Protein AF-A0A2N1TA05-F1 (afdb_monomer_lite)

Sequence (559 aa):
MKNNFIRVKSPFMTALTALSLTALVITAFTACGENATAQPGVIGLQGSWKIIEDKGDAPAAPGFNDSGVRDITIPGNWDEFLQNNDNLAADIWLRKKFIPGKEFSHELLILSLGNFGVVDRAYVNGRCIGGNGMFPEAGRPLSYQYAWHRVRNYQFDSSILDIDKENVIAIRVYSHVINGVQARPALYTLTAWDKARWFYEYLPSLNNSDPLFLSILLLILLFIIVKGMGNRAMALYSLAFIAGVFCVNMLMIGFPRFENNIYRYKYFLGIYALVDFTLLLLIQEFFNIKSRTLTVIALVILLGVISIILYAPETRFLIGYGGPVTTAAIIFYICSAMGVFITALYRDPRRYWYLVIWAAVILVSVTNTLHSLITGKYYLLSFSFAVRLPIILLGAVLVYIFDLKKIKKERDSLTKILLKKNKELQKANRLIPRVESRPEPRDAIHDLVEYLDTNYNETYDRKALAQQ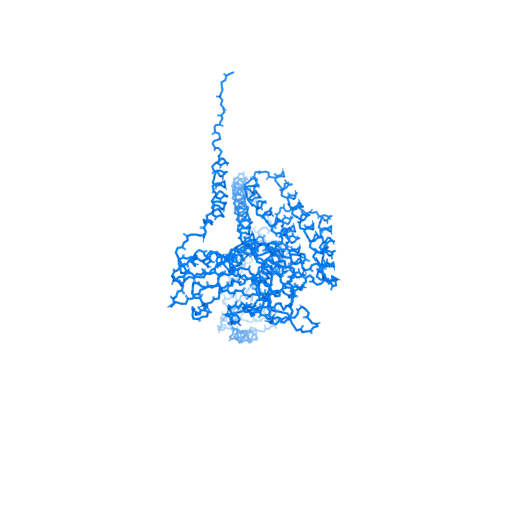FRLNDDYMGQLFKKVTGTNIANYINGRRIEASMQLLRETDSKVIDIAFHVGFDNLTYFYRHFKKHTGYSPVEYRQISGMATDIRKHMDDDD

Foldseek 3Di:
DDDDPPPCPDVVVVVVVVVVVVVVVVVVVVVPPPDPPDDQFKHFQWFKKFKAQDPDLLQLAPPRDRPPTDIDTPQDFDQVQLVPDQQSKGKMKIKDKDAAAPSLPPAKKKWWQFQAAQWKWKHKNSHTQDIDKAQDDVPGRQQIFGDRLDTDIGIDGSVSDDHRDMIMMMMIHIHGPDHGGPDGIMMGTPVRCVVVVCVRPPVCVCLQPVLLVLLLVLLVVLLVLQVVVVDPQLNVLSVLLSVLLNQLSCLLNCPPRDSGVLVSLLSNLLSLLSNLLSVLSNLCVLLVPDDPVLNVVLVVLSVVLNVQSVPVPHPNSCVVPSLVSSLVSSVSSLVSSVVSLVVSCVVPVPLCVVCVSLVVVLVVLVVVLSVCSVVVVSSCNSVSSSVNSNSVSVSVVVSSVVVVVVVVVVVVVVVVVVVVVVVVVVVVVVVPPPPPPPPDLLVLLVVVLVVLLVPLQDDDDLVVSCVVSVHDSVVSQVVNCVVVVDGPVLSSLLSLLVQLLVCLLPHPDDSVVSCNRSHHPDPVVNQVSNCVNPVDGSVVSSVVSVVVVVVVVVVVVVD

Structure (mmCIF, N/CA/C/O backbone):
data_AF-A0A2N1TA05-F1
#
_entry.id   AF-A0A2N1TA05-F1
#
loop_
_atom_site.group_PDB
_atom_site.id
_atom_site.type_symbol
_atom_site.label_atom_id
_atom_site.label_alt_id
_atom_site.label_comp_id
_atom_site.label_asym_id
_atom_site.label_entity_id
_atom_site.label_seq_id
_atom_site.pdbx_PDB_ins_code
_atom_site.Cartn_x
_atom_site.Cartn_y
_atom_site.Cartn_z
_atom_site.occupancy
_atom_site.B_iso_or_equiv
_atom_site.auth_seq_id
_atom_site.auth_comp_id
_atom_site.auth_asym_id
_atom_site.auth_atom_id
_atom_site.pdbx_PDB_model_num
ATOM 1 N N . MET A 1 1 ? -4.529 48.664 33.793 1.00 42.84 1 MET A N 1
ATOM 2 C CA . MET A 1 1 ? -3.156 48.499 33.263 1.00 42.84 1 MET A CA 1
ATOM 3 C C . MET A 1 1 ? -2.316 47.694 34.244 1.00 42.84 1 MET A C 1
ATOM 5 O O . MET A 1 1 ? -2.092 48.183 35.340 1.00 42.84 1 MET A O 1
ATOM 9 N N . LYS A 1 2 ? -1.890 46.489 33.837 1.00 34.00 2 LYS A N 1
ATOM 10 C CA . LYS A 1 2 ? -0.633 45.774 34.160 1.00 34.00 2 LYS A CA 1
ATOM 11 C C . LYS A 1 2 ? -0.862 44.257 34.148 1.00 34.00 2 LYS A C 1
ATOM 13 O O . LYS A 1 2 ? -1.388 43.680 35.087 1.00 34.00 2 LYS A O 1
ATOM 18 N N . ASN A 1 3 ? -0.475 43.683 33.010 1.00 39.25 3 ASN A N 1
ATOM 19 C CA . ASN A 1 3 ? 0.218 42.413 32.809 1.00 39.25 3 ASN A CA 1
ATOM 20 C C . ASN A 1 3 ? -0.001 41.290 33.827 1.00 39.25 3 ASN A C 1
ATOM 22 O O . ASN A 1 3 ? 0.620 41.279 34.880 1.00 39.25 3 ASN A O 1
ATOM 26 N N . ASN A 1 4 ? -0.708 40.252 33.378 1.00 33.12 4 ASN A N 1
ATOM 27 C CA . ASN A 1 4 ? -0.313 38.864 33.613 1.00 33.12 4 ASN A CA 1
ATOM 28 C C . ASN A 1 4 ? -0.653 38.029 32.369 1.00 33.12 4 ASN A C 1
ATOM 30 O O . ASN A 1 4 ? -1.556 37.198 32.359 1.00 33.12 4 ASN A O 1
ATOM 34 N N . PHE A 1 5 ? 0.085 38.282 31.282 1.00 31.64 5 PHE A N 1
ATOM 35 C CA . PHE A 1 5 ? 0.218 37.311 30.200 1.00 31.64 5 PHE A CA 1
ATOM 36 C C . PHE A 1 5 ? 1.035 36.141 30.749 1.00 31.64 5 PHE A C 1
ATOM 38 O O . PHE A 1 5 ? 2.255 36.222 30.898 1.00 31.64 5 PHE A O 1
ATOM 45 N N . ILE A 1 6 ? 0.340 35.059 31.092 1.00 34.03 6 ILE A N 1
ATOM 46 C CA . ILE A 1 6 ? 0.955 33.771 31.391 1.00 34.03 6 ILE A CA 1
ATOM 47 C C . ILE A 1 6 ? 1.753 33.373 30.150 1.00 34.03 6 ILE A C 1
ATOM 49 O O . ILE A 1 6 ? 1.208 33.126 29.075 1.00 34.03 6 ILE A O 1
ATOM 53 N N . ARG A 1 7 ? 3.075 33.368 30.309 1.00 35.03 7 ARG A N 1
ATOM 54 C CA . ARG A 1 7 ? 4.061 32.980 29.307 1.00 35.03 7 ARG A CA 1
ATOM 55 C C . ARG A 1 7 ? 3.929 31.474 29.070 1.00 35.03 7 ARG A C 1
ATOM 57 O O . ARG A 1 7 ? 4.680 30.681 29.629 1.00 35.03 7 ARG A O 1
ATOM 64 N N . VAL A 1 8 ? 2.957 31.068 28.255 1.00 35.19 8 VAL A N 1
ATOM 65 C CA . VAL A 1 8 ? 2.910 29.721 27.684 1.00 35.19 8 VAL A CA 1
ATOM 66 C C . VAL A 1 8 ? 4.069 29.647 26.693 1.00 35.19 8 VAL A C 1
ATOM 68 O O . VAL A 1 8 ? 3.927 29.994 25.524 1.00 35.19 8 VAL A O 1
ATOM 71 N N . LYS A 1 9 ? 5.257 29.240 27.159 1.00 39.47 9 LYS A N 1
ATOM 72 C CA . LYS A 1 9 ? 6.276 28.689 26.259 1.00 39.47 9 LYS A CA 1
ATOM 73 C C . LYS A 1 9 ? 5.649 27.442 25.651 1.00 39.47 9 LYS A C 1
ATOM 75 O O . LYS A 1 9 ? 5.596 26.392 26.284 1.00 39.47 9 LYS A O 1
ATOM 80 N N . SER A 1 10 ? 5.058 27.600 24.474 1.00 44.28 10 SER A N 1
ATOM 81 C CA . SER A 1 10 ? 4.329 26.530 23.823 1.00 44.28 10 SER A CA 1
ATOM 82 C C . SER A 1 10 ? 5.325 25.433 23.421 1.00 44.28 10 SER A C 1
ATOM 84 O O . SER A 1 10 ? 6.245 25.740 22.656 1.00 44.28 10 SER A O 1
ATOM 86 N N . PRO A 1 11 ? 5.136 24.164 23.823 1.00 49.38 11 PRO A N 1
ATOM 87 C CA . PRO A 1 11 ? 5.846 23.038 23.205 1.00 49.38 11 PRO A CA 1
ATOM 88 C C . PRO A 1 11 ? 5.569 22.935 21.688 1.00 49.38 11 PRO A C 1
ATOM 90 O O . PRO A 1 11 ? 6.280 22.241 20.968 1.00 49.38 11 PRO A O 1
ATOM 93 N N . PHE A 1 12 ? 4.569 23.684 21.207 1.00 41.59 12 PHE A N 1
ATOM 94 C CA . PHE A 1 12 ? 4.174 23.884 19.816 1.00 41.59 12 PHE A CA 1
ATOM 95 C C . PHE A 1 12 ? 5.297 24.442 18.925 1.00 41.59 12 PHE A C 1
ATOM 97 O O . PHE A 1 12 ? 5.557 23.853 17.885 1.00 41.59 12 PHE A O 1
ATOM 104 N N . MET A 1 13 ? 6.017 25.504 19.323 1.00 38.22 13 MET A N 1
ATOM 105 C CA . MET A 1 13 ? 7.107 26.050 18.490 1.00 38.22 13 MET A CA 1
ATOM 106 C C . MET A 1 13 ? 8.321 25.120 18.419 1.00 38.22 13 MET A C 1
ATOM 108 O O . MET A 1 13 ? 8.882 24.958 17.346 1.00 38.22 13 MET A O 1
ATOM 112 N N . THR A 1 14 ? 8.702 24.469 19.521 1.00 47.47 14 THR A N 1
ATOM 113 C CA . THR A 1 14 ? 9.836 23.526 19.540 1.00 47.47 14 THR A CA 1
ATOM 114 C C . THR A 1 14 ? 9.545 22.228 18.787 1.00 47.47 14 THR A C 1
ATOM 116 O O . THR A 1 14 ? 10.448 21.649 18.193 1.00 47.47 14 THR A O 1
ATOM 119 N N . ALA A 1 15 ? 8.287 21.772 18.770 1.00 41.62 15 ALA A N 1
ATOM 120 C CA . ALA A 1 15 ? 7.873 20.640 17.944 1.00 41.62 15 ALA A CA 1
ATOM 121 C C . ALA A 1 15 ? 7.800 21.019 16.456 1.00 41.62 15 ALA A C 1
ATOM 123 O O . ALA A 1 15 ? 8.203 20.228 15.608 1.00 41.62 15 ALA A O 1
ATOM 124 N N . LEU A 1 16 ? 7.342 22.237 16.136 1.00 37.72 16 LEU A N 1
ATOM 125 C CA . LEU A 1 16 ? 7.270 22.737 14.761 1.00 37.72 16 LEU A CA 1
ATOM 126 C C . LEU A 1 16 ? 8.665 22.969 14.162 1.00 37.72 16 LEU A C 1
ATOM 128 O O . LEU A 1 16 ? 8.871 22.659 12.994 1.00 37.72 16 LEU A O 1
ATOM 132 N N . THR A 1 17 ? 9.635 23.436 14.959 1.00 42.78 17 THR A N 1
ATOM 133 C CA . THR A 1 17 ? 11.033 23.547 14.518 1.00 42.78 17 THR A CA 1
ATOM 134 C C . THR A 1 17 ? 11.717 22.188 14.381 1.00 42.78 17 THR A C 1
ATOM 136 O O . THR A 1 17 ? 12.515 22.010 13.470 1.00 42.78 17 THR A O 1
ATOM 139 N N . ALA A 1 18 ? 11.388 21.194 15.213 1.00 43.47 18 ALA A N 1
ATOM 140 C CA . ALA A 1 18 ? 11.909 19.831 15.057 1.00 43.47 18 ALA A CA 1
ATOM 141 C C . A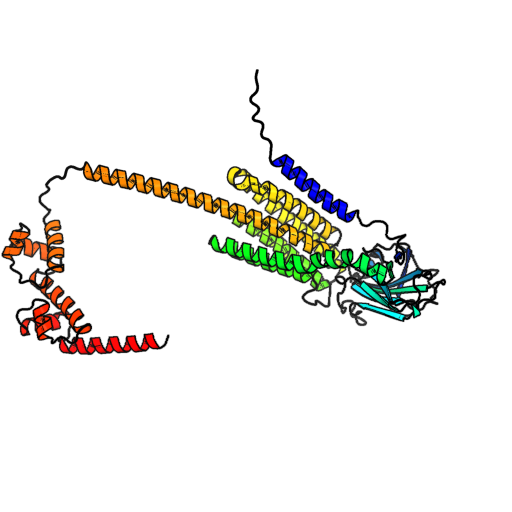LA A 1 18 ? 11.319 19.103 13.826 1.00 43.47 18 ALA A C 1
ATOM 143 O O . ALA A 1 18 ? 12.018 18.353 13.140 1.00 43.47 18 ALA A O 1
ATOM 144 N N . LEU A 1 19 ? 10.043 19.353 13.511 1.00 41.75 19 LEU A N 1
ATOM 145 C CA . LEU A 1 19 ? 9.368 18.836 12.313 1.00 41.75 19 LEU A CA 1
ATOM 146 C C . LEU A 1 19 ? 9.821 19.544 11.031 1.00 41.75 19 LEU A C 1
ATOM 148 O O . LEU A 1 19 ? 9.974 18.895 9.998 1.00 41.75 19 LEU A O 1
ATOM 152 N N . SER A 1 20 ? 10.101 20.850 11.086 1.00 43.53 20 SER A N 1
ATOM 153 C CA . SER A 1 20 ? 10.699 21.550 9.949 1.00 43.53 20 SER A CA 1
ATOM 154 C C . SER A 1 20 ? 12.141 21.106 9.719 1.00 43.53 20 SER A C 1
ATOM 156 O O . SER A 1 20 ? 12.505 20.906 8.571 1.00 43.53 20 SER A O 1
ATOM 158 N N . LEU A 1 21 ? 12.931 20.845 10.768 1.00 37.28 21 LEU A N 1
ATOM 159 C CA . LEU A 1 21 ? 14.286 20.296 10.640 1.00 37.28 21 LEU A CA 1
ATOM 160 C C . LEU A 1 21 ? 14.299 18.885 10.043 1.00 37.28 21 LEU A C 1
ATOM 162 O O . LEU A 1 21 ? 15.156 18.596 9.222 1.00 37.28 21 LEU A O 1
ATOM 166 N N . THR A 1 22 ? 13.346 18.016 10.382 1.00 42.84 22 THR A N 1
ATOM 167 C CA . THR A 1 22 ? 13.258 16.672 9.775 1.00 42.84 22 THR A CA 1
ATOM 168 C C . THR A 1 22 ? 12.771 16.720 8.327 1.00 42.84 22 THR A C 1
ATOM 170 O O . THR A 1 22 ? 13.324 16.020 7.483 1.00 42.84 22 THR A O 1
ATOM 173 N N . ALA A 1 23 ? 11.818 17.598 8.000 1.00 38.19 23 ALA A N 1
ATOM 174 C CA . ALA A 1 23 ? 11.419 17.850 6.616 1.00 38.19 23 ALA A CA 1
ATOM 175 C C . ALA A 1 23 ? 12.555 18.476 5.786 1.00 38.19 23 ALA A C 1
ATOM 177 O O . ALA A 1 23 ? 12.719 18.104 4.628 1.00 38.19 23 ALA A O 1
ATOM 178 N N . LEU A 1 24 ? 13.356 19.369 6.384 1.00 34.38 24 LEU A N 1
ATOM 179 C CA . LEU A 1 24 ? 14.523 20.007 5.765 1.00 34.38 24 LEU A CA 1
ATOM 180 C C . LEU A 1 24 ? 15.691 19.032 5.607 1.00 34.38 24 LEU A C 1
ATOM 182 O O . LEU A 1 24 ? 16.416 19.118 4.630 1.00 34.38 24 LEU A O 1
ATOM 186 N N . VAL A 1 25 ? 15.846 18.071 6.520 1.00 37.56 25 VAL A N 1
ATOM 187 C CA . VAL A 1 25 ? 16.801 16.965 6.381 1.00 37.56 25 VAL A CA 1
ATOM 188 C C . VAL A 1 25 ? 16.366 16.047 5.237 1.00 37.56 25 VAL A C 1
ATOM 190 O O . VAL A 1 25 ? 17.187 15.725 4.391 1.00 37.56 25 VAL A O 1
ATOM 193 N N . ILE A 1 26 ? 15.079 15.705 5.113 1.00 38.91 26 ILE A N 1
ATOM 194 C CA . ILE A 1 26 ? 14.578 14.874 4.002 1.00 38.91 26 ILE A CA 1
ATOM 195 C C . ILE A 1 26 ? 14.716 15.592 2.644 1.00 38.91 26 ILE A C 1
ATOM 197 O O . ILE A 1 26 ? 15.149 14.966 1.677 1.00 38.91 26 ILE A O 1
ATOM 201 N N . THR A 1 27 ? 14.435 16.900 2.555 1.00 33.88 27 THR A N 1
ATOM 202 C CA . THR A 1 27 ? 14.672 17.672 1.317 1.00 33.88 27 THR A CA 1
ATOM 203 C C . THR A 1 27 ? 16.156 17.943 1.049 1.00 33.88 27 THR A C 1
ATOM 205 O O . THR A 1 27 ? 16.576 17.880 -0.108 1.00 33.88 27 THR A O 1
ATOM 208 N N . ALA A 1 28 ? 16.983 18.150 2.077 1.00 29.38 28 ALA A N 1
ATOM 209 C CA . ALA A 1 28 ? 18.437 18.260 1.929 1.00 29.38 28 ALA A CA 1
ATOM 210 C C . ALA A 1 28 ? 19.073 16.932 1.481 1.00 29.38 28 ALA A C 1
ATOM 212 O O . ALA A 1 28 ? 19.996 16.943 0.672 1.00 29.38 28 ALA A O 1
ATOM 213 N N . PHE A 1 29 ? 18.538 15.781 1.905 1.00 35.41 29 PHE A N 1
ATOM 214 C CA . PHE A 1 29 ? 18.997 14.467 1.443 1.00 35.41 29 PHE A CA 1
ATOM 215 C C . PHE A 1 29 ? 18.637 14.194 -0.022 1.00 35.41 29 PHE A C 1
ATOM 217 O O . PHE A 1 29 ? 19.436 13.588 -0.730 1.00 35.41 29 PHE A O 1
ATOM 224 N N . THR A 1 30 ? 17.502 14.699 -0.524 1.00 34.78 30 THR A N 1
ATOM 225 C CA . THR A 1 30 ? 17.207 14.650 -1.971 1.00 34.78 30 THR A CA 1
ATOM 226 C C . THR A 1 30 ? 18.077 15.599 -2.802 1.00 34.78 30 THR A C 1
ATOM 228 O O . THR A 1 30 ? 18.271 15.361 -3.991 1.00 34.78 30 THR A O 1
ATOM 231 N N . ALA A 1 31 ? 18.623 16.653 -2.186 1.00 26.52 31 ALA A N 1
ATOM 232 C CA . ALA A 1 31 ? 19.516 17.612 -2.836 1.00 26.52 31 ALA A CA 1
ATOM 233 C C . ALA A 1 31 ? 20.994 17.169 -2.836 1.00 26.52 31 ALA A C 1
ATOM 235 O O . ALA A 1 31 ? 21.767 17.653 -3.657 1.00 26.52 31 ALA A O 1
ATOM 236 N N . CYS A 1 32 ? 21.379 16.213 -1.982 1.00 26.97 32 CYS A N 1
ATOM 237 C CA . CYS A 1 32 ? 22.752 15.703 -1.850 1.00 26.97 32 CYS A CA 1
ATOM 238 C C . CYS A 1 32 ? 23.144 14.671 -2.933 1.00 26.97 32 CYS A C 1
ATOM 240 O O . CYS A 1 32 ? 24.052 13.865 -2.753 1.00 26.97 32 CYS A O 1
ATOM 242 N N . GLY A 1 33 ? 22.452 14.676 -4.075 1.00 37.09 33 GLY A N 1
ATOM 243 C CA . GLY A 1 33 ? 22.895 14.012 -5.300 1.00 37.09 33 GLY A CA 1
ATOM 244 C C . GLY A 1 33 ? 23.832 14.934 -6.076 1.00 37.09 33 GLY A C 1
ATOM 245 O O . GLY A 1 33 ? 23.480 15.378 -7.173 1.00 37.09 33 GLY A O 1
ATOM 246 N N . GLU A 1 34 ? 24.973 15.279 -5.471 1.00 38.94 34 GLU A N 1
ATOM 247 C CA . GLU A 1 34 ? 26.017 16.091 -6.099 1.00 38.94 34 GLU A CA 1
ATOM 248 C C . GLU A 1 34 ? 26.395 15.534 -7.480 1.00 38.94 34 GLU A C 1
ATOM 250 O O . GLU A 1 34 ? 26.390 14.328 -7.734 1.00 38.94 34 GLU A O 1
ATOM 255 N N . ASN A 1 35 ? 26.677 16.455 -8.399 1.00 36.94 35 ASN A N 1
ATOM 256 C CA . ASN A 1 35 ? 26.971 16.230 -9.809 1.00 36.94 35 ASN A CA 1
ATOM 257 C C . ASN A 1 35 ? 27.986 15.092 -10.046 1.00 36.94 35 ASN A C 1
ATOM 259 O O . ASN A 1 35 ? 29.195 15.291 -9.979 1.00 36.94 35 ASN A O 1
ATOM 263 N N . ALA A 1 36 ? 27.487 13.912 -10.425 1.00 43.09 36 ALA A N 1
ATOM 264 C CA . ALA A 1 36 ? 28.273 12.729 -10.792 1.00 43.09 36 ALA A CA 1
ATOM 265 C C . ALA A 1 36 ? 29.056 12.863 -12.121 1.00 43.09 36 ALA A C 1
ATOM 267 O O . ALA A 1 36 ? 29.473 11.866 -12.699 1.00 43.09 36 ALA A O 1
ATOM 268 N N . THR A 1 37 ? 29.228 14.073 -12.658 1.00 44.56 37 THR A N 1
ATOM 269 C CA . THR A 1 37 ? 29.796 14.295 -13.998 1.00 44.56 37 THR A CA 1
ATOM 270 C C . THR A 1 37 ? 31.316 14.433 -14.031 1.00 44.56 37 THR A C 1
ATOM 272 O O . THR A 1 37 ? 31.868 14.528 -15.120 1.00 44.56 37 THR A O 1
ATOM 275 N N . ALA A 1 38 ? 32.005 14.453 -12.886 1.00 52.50 38 ALA A N 1
ATOM 276 C CA . ALA A 1 38 ? 33.460 14.627 -12.846 1.00 52.50 38 ALA A CA 1
ATOM 277 C C . ALA A 1 38 ? 34.115 13.873 -11.675 1.00 52.50 38 ALA A C 1
ATOM 279 O O . ALA A 1 38 ? 34.864 14.456 -10.894 1.00 52.50 38 ALA A O 1
ATOM 280 N N . GLN A 1 39 ? 33.807 12.583 -11.519 1.00 66.62 39 GLN A N 1
ATOM 281 C CA . GLN A 1 39 ? 34.527 11.710 -10.586 1.00 66.62 39 GLN A CA 1
ATOM 282 C C . GLN A 1 39 ? 35.423 10.732 -11.365 1.00 66.62 39 GLN A C 1
ATOM 284 O O . GLN A 1 39 ? 34.971 10.186 -12.372 1.00 66.62 39 GLN A O 1
ATOM 289 N N . PRO A 1 40 ? 36.674 10.489 -10.924 1.00 76.31 40 PRO A N 1
ATOM 290 C CA . PRO A 1 40 ? 37.549 9.506 -11.561 1.00 76.31 40 PRO A CA 1
ATOM 291 C C . PRO A 1 40 ? 36.892 8.121 -11.599 1.00 76.31 40 PRO A C 1
ATOM 293 O O . PRO A 1 40 ? 36.372 7.662 -10.581 1.00 76.31 40 PRO A O 1
ATOM 296 N N . GLY A 1 41 ? 36.926 7.458 -12.759 1.00 83.94 41 GLY A N 1
ATOM 297 C CA . GLY A 1 41 ? 36.334 6.127 -12.944 1.00 83.94 41 GLY A CA 1
ATOM 298 C C . GLY A 1 41 ? 34.812 6.114 -13.130 1.00 83.94 41 GLY A C 1
ATOM 299 O O . GLY A 1 41 ? 34.198 5.055 -12.995 1.00 83.94 41 GLY A O 1
ATOM 300 N N . VAL A 1 42 ? 34.192 7.264 -13.434 1.00 89.38 42 VAL A N 1
ATOM 301 C CA . VAL A 1 42 ? 32.751 7.374 -13.712 1.00 89.38 42 VAL A CA 1
ATOM 302 C C . VAL A 1 42 ? 32.505 8.108 -15.028 1.00 89.38 42 VAL A C 1
ATOM 304 O O . VAL A 1 42 ? 32.917 9.253 -15.194 1.00 89.38 42 VAL A O 1
ATOM 307 N N . ILE A 1 43 ? 31.764 7.480 -15.943 1.00 91.00 43 ILE A N 1
ATOM 308 C CA . ILE A 1 43 ? 31.219 8.135 -17.140 1.00 91.00 43 ILE A CA 1
ATOM 309 C C . ILE A 1 43 ? 29.712 8.283 -16.966 1.00 91.00 43 ILE A C 1
ATOM 311 O O . ILE A 1 43 ? 28.974 7.297 -16.932 1.00 91.00 43 ILE A O 1
ATOM 315 N N . GLY A 1 44 ? 29.247 9.529 -16.884 1.00 89.44 44 GLY A N 1
ATOM 316 C CA . GLY A 1 44 ? 27.823 9.845 -16.900 1.00 89.44 44 GLY A CA 1
ATOM 317 C C . GLY A 1 44 ? 27.219 9.593 -18.281 1.00 89.44 44 GLY A C 1
ATOM 318 O O . GLY A 1 44 ? 27.701 10.122 -19.281 1.00 89.44 44 GLY A O 1
ATOM 319 N N . LEU A 1 45 ? 26.149 8.802 -18.341 1.00 91.94 45 LEU A N 1
ATOM 320 C CA . LEU A 1 45 ? 25.455 8.449 -19.582 1.00 91.94 45 LEU A CA 1
ATOM 321 C C . LEU A 1 45 ? 24.105 9.171 -19.724 1.00 91.94 45 LEU A C 1
ATOM 323 O O . LEU A 1 45 ? 23.296 8.805 -20.570 1.00 91.94 45 LEU A O 1
ATOM 327 N N . GLN A 1 46 ? 23.831 10.198 -18.922 1.00 90.69 46 GLN A N 1
ATOM 328 C CA . GLN A 1 46 ? 22.625 11.023 -19.026 1.00 90.69 46 GLN A CA 1
ATOM 329 C C . GLN A 1 46 ? 22.577 11.883 -20.307 1.00 90.69 46 GLN A C 1
ATOM 331 O O . GLN A 1 46 ? 23.567 12.065 -21.017 1.00 90.69 46 GLN A O 1
ATOM 336 N N . GLY A 1 47 ? 21.407 12.457 -20.586 1.00 89.56 47 GLY A N 1
ATOM 337 C CA . GLY A 1 47 ? 21.166 13.339 -21.726 1.00 89.56 47 GLY A CA 1
ATOM 338 C C . GLY A 1 47 ? 20.498 12.610 -22.889 1.00 89.56 47 GLY A C 1
ATOM 339 O O . GLY A 1 47 ? 19.610 11.791 -22.669 1.00 89.56 47 GLY A O 1
ATOM 340 N N . SER A 1 48 ? 20.903 12.929 -24.120 1.00 92.44 48 SER A N 1
ATOM 341 C CA . SER A 1 48 ? 20.257 12.431 -25.344 1.00 92.44 48 SER A CA 1
ATOM 342 C C . SER A 1 48 ? 20.561 10.955 -25.615 1.00 92.44 48 SER A C 1
ATOM 344 O O . SER A 1 48 ? 21.735 10.580 -25.673 1.00 92.44 48 SER A O 1
ATOM 346 N N . TRP A 1 49 ? 19.527 10.142 -25.806 1.00 94.75 49 TRP A N 1
ATOM 347 C CA . TRP A 1 49 ? 19.568 8.738 -26.232 1.00 94.75 49 TRP A CA 1
ATOM 348 C C . TRP A 1 49 ? 18.682 8.550 -27.458 1.00 94.75 49 TRP A C 1
ATOM 350 O O . TRP A 1 49 ? 17.662 9.218 -27.584 1.00 94.75 49 TRP A O 1
ATOM 360 N N . LYS A 1 50 ? 19.018 7.600 -28.327 1.00 94.81 50 LYS A N 1
ATOM 361 C CA . LYS A 1 50 ? 18.159 7.206 -29.448 1.00 94.81 50 LYS A CA 1
ATOM 362 C C . LYS A 1 50 ? 17.108 6.205 -28.975 1.00 94.81 50 LYS A C 1
ATOM 364 O O . LYS A 1 50 ? 17.465 5.272 -28.258 1.00 94.81 50 LYS A O 1
ATOM 369 N N . ILE A 1 51 ? 15.851 6.380 -29.388 1.00 92.75 51 ILE A N 1
ATOM 370 C CA . ILE A 1 51 ? 14.755 5.428 -29.137 1.00 92.75 51 ILE A CA 1
ATOM 371 C C . ILE A 1 51 ? 14.244 4.834 -30.452 1.00 92.75 51 ILE A C 1
ATOM 373 O O . ILE A 1 51 ? 13.917 5.566 -31.382 1.00 92.75 51 ILE A O 1
ATOM 377 N N . ILE A 1 52 ? 14.175 3.508 -30.537 1.00 92.31 52 ILE A N 1
ATOM 378 C CA . ILE A 1 52 ? 13.768 2.777 -31.744 1.00 92.31 52 ILE A CA 1
ATOM 379 C C . ILE A 1 52 ? 12.656 1.805 -31.368 1.00 92.31 52 ILE A C 1
ATOM 381 O O . ILE A 1 52 ? 12.784 1.083 -30.385 1.00 92.31 52 ILE A O 1
ATOM 385 N N . GLU A 1 53 ? 11.587 1.752 -32.154 1.00 88.00 53 GLU A N 1
ATOM 386 C CA . GLU A 1 53 ? 10.544 0.736 -32.014 1.00 88.00 53 GLU A CA 1
ATOM 387 C C . GLU A 1 53 ? 10.863 -0.434 -32.955 1.00 88.00 53 GLU A C 1
ATOM 389 O O . GLU A 1 53 ? 10.658 -0.349 -34.164 1.00 88.00 53 GLU A O 1
ATOM 394 N N . ASP A 1 54 ? 11.440 -1.507 -32.408 1.00 84.19 54 ASP A N 1
ATOM 395 C CA . ASP A 1 54 ? 11.813 -2.712 -33.157 1.00 84.19 54 ASP A CA 1
ATOM 396 C C . ASP A 1 54 ? 11.769 -3.940 -32.232 1.00 84.19 54 ASP A C 1
ATOM 398 O O . ASP A 1 54 ? 12.189 -3.883 -31.077 1.00 84.19 54 ASP A O 1
ATOM 402 N N . LYS A 1 55 ? 11.265 -5.064 -32.748 1.00 81.38 55 LYS A N 1
ATOM 403 C CA . LYS A 1 55 ? 11.196 -6.354 -32.042 1.00 81.38 55 LYS A CA 1
ATOM 404 C C . LYS A 1 55 ? 12.393 -7.264 -32.339 1.00 81.38 55 LYS A C 1
ATOM 406 O O . LYS A 1 55 ? 12.544 -8.293 -31.678 1.00 81.38 55 LYS A O 1
ATOM 411 N N . GLY A 1 56 ? 13.193 -6.942 -33.352 1.00 85.69 56 GLY A N 1
ATOM 412 C CA . GLY A 1 56 ? 14.406 -7.666 -33.719 1.00 85.69 56 GLY A CA 1
ATOM 413 C C . GLY A 1 56 ? 15.621 -7.245 -32.893 1.00 85.69 56 GLY A C 1
ATOM 414 O O . GLY A 1 56 ? 15.555 -6.319 -32.090 1.00 85.69 56 GLY A O 1
ATOM 415 N N . ASP A 1 57 ? 16.748 -7.921 -33.124 1.00 89.12 57 ASP A N 1
ATOM 416 C CA . ASP A 1 57 ? 18.014 -7.674 -32.414 1.00 89.12 57 ASP A CA 1
ATOM 417 C C . ASP A 1 57 ? 19.009 -6.811 -33.212 1.00 89.12 57 ASP A C 1
ATOM 419 O O . ASP A 1 57 ? 20.121 -6.545 -32.755 1.00 89.12 57 ASP A O 1
ATOM 423 N N . ALA A 1 58 ? 18.621 -6.337 -34.402 1.00 91.25 58 ALA A N 1
ATOM 424 C CA . ALA A 1 58 ? 19.462 -5.485 -35.246 1.00 91.25 58 ALA A CA 1
ATOM 425 C C . ALA A 1 58 ? 19.991 -4.230 -34.517 1.00 91.25 58 ALA A C 1
ATOM 427 O O . ALA A 1 58 ? 21.179 -3.921 -34.672 1.00 91.25 58 ALA A O 1
ATOM 428 N N . PRO A 1 59 ? 19.202 -3.550 -33.655 1.00 93.62 59 PRO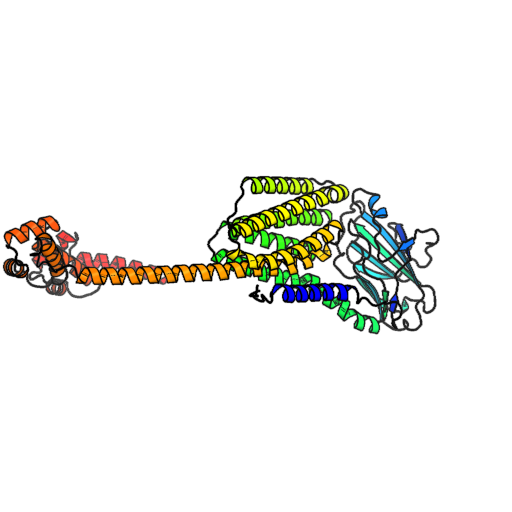 A N 1
ATOM 429 C CA . PRO A 1 59 ? 19.689 -2.404 -32.896 1.00 93.62 59 PRO A CA 1
ATOM 430 C C . PRO A 1 59 ? 20.674 -2.755 -31.772 1.00 93.62 59 PRO A C 1
ATOM 432 O O . PRO A 1 59 ? 21.103 -1.850 -31.064 1.00 93.62 59 PRO A O 1
ATOM 435 N N . ALA A 1 60 ? 21.072 -4.014 -31.571 1.00 93.12 60 ALA A N 1
ATOM 436 C CA . ALA A 1 60 ? 22.188 -4.343 -30.682 1.00 93.12 60 ALA A CA 1
ATOM 437 C C . ALA A 1 60 ? 23.552 -4.077 -31.341 1.00 93.12 60 ALA A C 1
ATOM 439 O O . ALA A 1 60 ? 24.531 -3.792 -30.651 1.00 93.12 60 ALA A O 1
ATOM 440 N N . ALA A 1 61 ? 23.635 -4.167 -32.672 1.00 93.31 61 ALA A N 1
ATOM 441 C CA . ALA A 1 61 ? 24.903 -4.111 -33.390 1.00 93.31 61 ALA A CA 1
ATOM 442 C C . ALA A 1 61 ? 25.539 -2.705 -33.340 1.00 93.31 61 ALA A C 1
ATOM 444 O O . ALA A 1 61 ? 24.830 -1.700 -33.482 1.00 93.31 61 ALA A O 1
ATOM 445 N N . PRO A 1 62 ? 26.876 -2.595 -33.205 1.00 90.75 62 PRO A N 1
ATOM 446 C CA . PRO A 1 62 ? 27.553 -1.297 -33.185 1.00 90.75 62 PRO A CA 1
ATOM 447 C C . PRO A 1 62 ? 27.401 -0.544 -34.517 1.00 90.75 62 PRO A C 1
ATOM 449 O O . PRO A 1 62 ? 27.207 0.666 -34.513 1.00 90.75 62 PRO A O 1
ATOM 452 N N . GLY A 1 63 ? 27.386 -1.261 -35.647 1.00 90.25 63 GLY A N 1
ATOM 453 C CA . GLY A 1 63 ? 27.227 -0.689 -36.992 1.00 90.25 63 GLY A CA 1
ATOM 454 C C . GLY A 1 63 ? 25.790 -0.360 -37.419 1.00 90.25 63 GLY A C 1
ATOM 455 O O . GLY A 1 63 ? 25.575 -0.006 -38.575 1.00 90.25 63 GLY A O 1
ATOM 456 N N . PHE A 1 64 ? 24.795 -0.504 -36.538 1.00 92.00 64 PHE A N 1
ATOM 457 C CA . PHE A 1 64 ? 23.410 -0.145 -36.856 1.00 92.00 64 PHE A CA 1
ATOM 458 C C . PHE A 1 64 ? 23.277 1.372 -37.085 1.00 92.00 64 PHE A C 1
ATOM 460 O O . PHE A 1 64 ? 23.727 2.166 -36.258 1.00 92.00 64 PHE A O 1
ATOM 467 N N . ASN A 1 65 ? 22.646 1.778 -38.191 1.00 90.69 65 ASN A N 1
ATOM 468 C CA . ASN A 1 65 ? 22.478 3.191 -38.530 1.00 90.69 65 ASN A CA 1
ATOM 469 C C . ASN A 1 65 ? 21.281 3.804 -37.785 1.00 90.69 65 ASN A C 1
ATOM 471 O O . ASN A 1 65 ? 20.132 3.613 -38.176 1.00 90.69 65 ASN A O 1
ATOM 475 N N . ASP A 1 66 ? 21.564 4.587 -36.745 1.00 89.69 66 ASP A N 1
ATOM 476 C CA . ASP A 1 66 ? 20.584 5.296 -35.915 1.00 89.69 66 ASP A CA 1
ATOM 477 C C . ASP A 1 66 ? 20.561 6.823 -36.153 1.00 89.69 66 ASP A C 1
ATOM 479 O O . ASP A 1 66 ? 19.975 7.577 -35.375 1.00 89.69 66 ASP A O 1
ATOM 483 N N . SER A 1 67 ? 21.147 7.303 -37.257 1.00 86.50 67 SER A N 1
ATOM 484 C CA . SER A 1 67 ? 21.297 8.745 -37.537 1.00 86.50 67 SER A CA 1
ATOM 485 C C . SER A 1 67 ? 19.961 9.484 -37.701 1.00 86.50 67 SER A C 1
ATOM 487 O O . SER A 1 67 ? 19.828 10.626 -37.269 1.00 86.50 67 SER A O 1
ATOM 489 N N . GLY A 1 68 ? 18.965 8.829 -38.308 1.00 85.38 68 GLY A N 1
ATOM 490 C CA . GLY A 1 68 ? 17.615 9.373 -38.519 1.00 85.38 68 GLY A CA 1
ATOM 491 C C . GLY A 1 68 ? 16.632 9.086 -37.381 1.00 85.38 68 GLY A C 1
ATOM 492 O O . GLY A 1 68 ? 15.449 9.393 -37.497 1.00 85.38 68 GLY A O 1
ATOM 493 N N . VAL A 1 69 ? 17.097 8.455 -36.301 1.00 89.81 69 VAL A N 1
ATOM 494 C CA . VAL A 1 69 ? 16.253 8.023 -35.187 1.00 89.81 69 VAL A CA 1
ATOM 495 C C . VAL A 1 69 ? 16.027 9.177 -34.211 1.00 89.81 69 VAL A C 1
ATOM 497 O O . VAL A 1 69 ? 16.931 9.977 -33.943 1.00 89.81 69 VAL A O 1
ATOM 500 N N . ARG A 1 70 ? 14.812 9.240 -33.653 1.00 89.06 70 ARG A N 1
ATOM 501 C CA . ARG A 1 70 ? 14.403 10.237 -32.660 1.00 89.06 70 ARG A CA 1
ATOM 502 C C . ARG A 1 70 ? 15.251 10.147 -31.389 1.00 89.06 70 ARG A C 1
ATOM 504 O O . ARG A 1 70 ? 15.541 9.064 -30.883 1.00 89.06 70 ARG A O 1
ATOM 511 N N . ASP A 1 71 ? 15.595 11.314 -30.860 1.00 91.19 71 ASP A N 1
ATOM 512 C CA . ASP A 1 71 ? 16.256 11.466 -29.570 1.00 91.19 71 ASP A CA 1
ATOM 513 C C . ASP A 1 71 ? 15.242 11.591 -28.421 1.00 91.19 71 ASP A C 1
ATOM 515 O O . ASP A 1 71 ? 14.199 12.236 -28.551 1.00 91.19 71 ASP A O 1
ATOM 519 N N . ILE A 1 72 ? 15.582 11.009 -27.273 1.00 91.31 72 ILE A N 1
ATOM 520 C CA . ILE A 1 72 ? 14.907 11.188 -25.987 1.00 91.31 72 ILE A CA 1
ATOM 521 C C . ILE A 1 72 ? 15.915 11.607 -24.921 1.00 91.31 72 ILE A C 1
ATOM 523 O O . ILE A 1 72 ? 17.100 11.291 -25.007 1.00 91.31 72 ILE A O 1
ATOM 527 N N . THR A 1 73 ? 15.449 12.301 -23.887 1.00 91.12 73 THR A N 1
ATOM 528 C CA . THR A 1 73 ? 16.299 12.690 -22.754 1.00 91.12 73 THR A CA 1
ATOM 529 C C . THR A 1 73 ? 16.140 11.700 -21.604 1.00 91.12 73 THR A C 1
ATOM 531 O O . THR A 1 73 ? 15.023 11.420 -21.178 1.00 91.12 73 THR A O 1
ATOM 534 N N . ILE A 1 74 ? 17.260 11.190 -21.087 1.00 89.31 74 ILE A N 1
ATOM 535 C CA . ILE A 1 74 ? 17.324 10.313 -19.911 1.00 89.31 74 ILE A CA 1
ATOM 536 C C . ILE A 1 74 ? 18.109 11.028 -18.793 1.00 89.31 74 ILE A C 1
ATOM 538 O O . ILE A 1 74 ? 19.211 11.515 -19.066 1.00 89.31 74 ILE A O 1
ATOM 542 N N . PRO A 1 75 ? 17.618 11.094 -17.535 1.00 87.12 75 PRO A N 1
ATOM 543 C CA . PRO A 1 75 ? 16.384 10.495 -17.006 1.00 87.12 75 PRO A CA 1
ATOM 544 C C . PRO A 1 75 ? 15.104 11.112 -17.593 1.00 87.12 75 PRO A C 1
ATOM 546 O O . PRO A 1 75 ? 15.047 12.316 -17.824 1.00 87.12 75 PRO A O 1
ATOM 549 N N . GLY A 1 76 ? 14.080 10.289 -17.812 1.00 84.12 76 GLY A N 1
ATOM 550 C CA . GLY A 1 76 ? 12.833 10.672 -18.480 1.00 84.12 76 GLY A CA 1
ATOM 551 C C . GLY A 1 76 ? 11.906 9.474 -18.699 1.00 84.12 76 GLY A C 1
ATOM 552 O O . GLY A 1 76 ? 12.228 8.360 -18.284 1.00 84.12 76 GLY A O 1
ATOM 553 N N . ASN A 1 77 ? 10.755 9.696 -19.332 1.00 85.50 77 ASN A N 1
ATOM 554 C CA . ASN A 1 77 ? 9.811 8.654 -19.744 1.00 85.50 77 ASN A CA 1
ATOM 555 C C . ASN A 1 77 ? 9.545 8.720 -21.258 1.00 85.50 77 ASN A C 1
ATOM 557 O O . ASN A 1 77 ? 10.018 9.623 -21.946 1.00 85.50 77 ASN A O 1
ATOM 561 N N . TRP A 1 78 ? 8.831 7.730 -21.781 1.00 86.75 78 TRP A N 1
ATOM 562 C CA . TRP A 1 78 ? 8.493 7.594 -23.199 1.00 86.75 78 TRP A CA 1
ATOM 563 C C . TRP A 1 78 ? 7.023 7.190 -23.362 1.00 86.75 78 TRP A C 1
ATOM 565 O O . TRP A 1 78 ? 6.680 6.300 -24.141 1.00 86.75 78 TRP A O 1
ATOM 575 N N . ASP A 1 79 ? 6.144 7.876 -22.624 1.00 82.38 79 ASP A N 1
ATOM 576 C CA . ASP A 1 79 ? 4.697 7.620 -22.602 1.00 82.38 79 ASP A CA 1
ATOM 577 C C . ASP A 1 79 ? 4.068 7.676 -24.001 1.00 82.38 79 ASP A C 1
ATOM 579 O O . ASP A 1 79 ? 3.180 6.884 -24.306 1.00 82.38 79 ASP A O 1
ATOM 583 N N . GLU A 1 80 ? 4.556 8.571 -24.867 1.00 82.38 80 GLU A N 1
ATOM 584 C CA . GLU A 1 80 ? 4.082 8.739 -26.248 1.00 82.38 80 GLU A CA 1
ATOM 585 C C . GLU A 1 80 ? 4.134 7.424 -27.044 1.00 82.38 80 GLU A C 1
ATOM 587 O O . GLU A 1 80 ? 3.202 7.113 -27.777 1.00 82.38 80 GLU A O 1
ATOM 592 N N . PHE A 1 81 ? 5.161 6.596 -26.829 1.00 79.69 81 PHE A N 1
ATOM 593 C CA . PHE A 1 81 ? 5.321 5.314 -27.525 1.00 79.69 81 PHE A CA 1
ATOM 594 C C . PHE A 1 81 ? 4.368 4.234 -27.005 1.00 79.69 81 PHE A C 1
ATOM 596 O O . PHE A 1 81 ? 4.014 3.305 -27.727 1.00 79.69 81 PHE A O 1
ATOM 603 N N . LEU A 1 82 ? 3.915 4.353 -25.756 1.00 82.19 82 LEU A N 1
ATOM 604 C CA . LEU A 1 82 ? 2.942 3.424 -25.183 1.00 82.19 82 LEU A CA 1
ATOM 605 C C . LEU A 1 82 ? 1.515 3.735 -25.636 1.00 82.19 82 LEU A C 1
ATOM 607 O O . LEU A 1 82 ? 0.676 2.839 -25.688 1.00 82.19 82 LEU A O 1
ATOM 611 N N . GLN A 1 83 ? 1.221 4.988 -25.987 1.00 80.25 83 GLN A N 1
ATOM 612 C CA . GLN A 1 83 ? -0.121 5.416 -26.392 1.00 80.25 83 GLN A CA 1
ATOM 613 C C . GLN A 1 83 ? -0.570 4.850 -27.749 1.00 80.25 83 GLN A C 1
ATOM 615 O O . GLN A 1 83 ? -1.731 5.007 -28.124 1.00 80.25 83 GLN A O 1
ATOM 620 N N . ASN A 1 84 ? 0.288 4.115 -28.453 1.00 78.12 84 ASN A N 1
ATOM 621 C CA . ASN A 1 84 ? -0.040 3.526 -29.749 1.00 78.12 84 ASN A CA 1
ATOM 622 C C . ASN A 1 84 ? -0.936 2.275 -29.657 1.00 78.12 84 ASN A C 1
ATOM 624 O O . ASN A 1 84 ? -1.449 1.826 -30.678 1.00 78.12 84 ASN A O 1
ATOM 628 N N . ASN A 1 85 ? -1.165 1.708 -28.463 1.00 81.88 85 ASN A N 1
ATOM 629 C CA . ASN A 1 85 ? -2.094 0.587 -28.283 1.00 81.88 85 ASN A CA 1
ATOM 630 C C . ASN A 1 85 ? -2.853 0.611 -26.948 1.00 81.88 85 ASN A C 1
ATOM 632 O O . ASN A 1 85 ? -2.502 1.332 -26.010 1.00 81.88 85 ASN A O 1
ATOM 636 N N . ASP A 1 86 ? -3.900 -0.208 -26.859 1.00 82.94 86 ASP A N 1
ATOM 637 C CA . ASP A 1 86 ? -4.793 -0.261 -25.696 1.00 82.94 86 ASP A CA 1
ATOM 638 C C . ASP A 1 86 ? -4.186 -0.956 -24.471 1.00 82.94 86 ASP A C 1
ATOM 640 O O . ASP A 1 86 ? -4.604 -0.733 -23.331 1.00 82.94 86 ASP A O 1
ATOM 644 N N . ASN A 1 87 ? -3.135 -1.748 -24.679 1.00 82.75 87 ASN A N 1
ATOM 645 C CA . ASN A 1 87 ? -2.374 -2.350 -23.590 1.00 82.75 87 ASN A CA 1
ATOM 646 C C . ASN A 1 87 ? -1.346 -1.388 -22.986 1.00 82.75 87 ASN A C 1
ATOM 648 O O . ASN A 1 87 ? -0.782 -1.715 -21.951 1.00 82.75 87 ASN A O 1
ATOM 652 N N . LEU A 1 88 ? -1.115 -0.210 -23.576 1.00 84.25 88 LEU A N 1
ATOM 653 C CA . LEU A 1 88 ? -0.084 0.741 -23.157 1.00 84.25 88 LEU A CA 1
ATOM 654 C C . LEU A 1 88 ? 1.301 0.091 -23.018 1.00 84.25 88 LEU A C 1
ATOM 656 O O . LEU A 1 88 ? 1.994 0.299 -22.015 1.00 84.25 88 LEU A O 1
ATOM 660 N N . ALA A 1 89 ? 1.675 -0.741 -23.994 1.00 86.56 89 ALA A N 1
ATOM 661 C CA . ALA A 1 89 ? 2.902 -1.529 -23.952 1.00 86.56 89 ALA A CA 1
ATOM 662 C C . ALA A 1 89 ? 3.685 -1.487 -25.269 1.00 86.56 89 ALA A C 1
ATOM 664 O O . ALA A 1 89 ? 3.086 -1.516 -26.337 1.00 86.56 89 ALA A O 1
ATOM 665 N N . ALA A 1 90 ? 5.014 -1.463 -25.214 1.00 86.75 90 ALA A N 1
ATOM 666 C CA . ALA A 1 90 ? 5.862 -1.428 -26.405 1.00 86.75 90 ALA A CA 1
ATOM 667 C C . ALA A 1 90 ? 7.194 -2.152 -26.171 1.00 86.75 90 ALA A C 1
ATOM 669 O O . ALA A 1 90 ? 7.702 -2.184 -25.046 1.00 86.75 90 ALA A O 1
ATOM 670 N N . ASP A 1 91 ? 7.751 -2.711 -27.246 1.00 88.19 91 ASP A N 1
ATOM 671 C CA . ASP A 1 91 ? 9.129 -3.205 -27.299 1.00 88.19 91 ASP A CA 1
ATOM 672 C C . ASP A 1 91 ? 9.974 -2.134 -27.985 1.00 88.19 91 ASP A C 1
ATOM 674 O O . ASP A 1 91 ? 9.695 -1.750 -29.123 1.00 88.19 91 ASP A O 1
ATOM 678 N N . ILE A 1 92 ? 10.942 -1.597 -27.253 1.00 91.19 92 ILE A N 1
ATOM 679 C CA . ILE A 1 92 ? 11.760 -0.481 -27.708 1.00 91.19 92 ILE A CA 1
ATOM 680 C C . ILE A 1 92 ? 13.238 -0.772 -27.484 1.00 91.19 92 ILE A C 1
ATOM 682 O O . ILE A 1 92 ? 13.625 -1.514 -26.583 1.00 91.19 92 ILE A O 1
ATOM 686 N N . TRP A 1 93 ? 14.075 -0.102 -28.258 1.00 93.44 93 TRP A N 1
ATOM 687 C CA . TRP A 1 93 ? 15.514 -0.080 -28.090 1.00 93.44 93 TRP A CA 1
ATOM 688 C C . TRP A 1 93 ? 15.980 1.317 -27.732 1.00 93.44 93 TRP A C 1
ATOM 690 O O . TRP A 1 93 ? 15.625 2.294 -28.388 1.00 93.44 93 TRP A O 1
ATOM 700 N N . LEU A 1 94 ? 16.820 1.392 -26.710 1.00 94.12 94 LEU A N 1
ATOM 701 C CA . LEU A 1 94 ? 17.519 2.596 -26.298 1.00 94.12 94 LEU A CA 1
ATOM 702 C C . LEU A 1 94 ? 18.986 2.469 -26.676 1.00 94.12 94 LEU A C 1
ATOM 704 O O . LEU A 1 94 ? 19.631 1.491 -26.304 1.00 94.12 94 LEU A O 1
ATOM 708 N N . ARG A 1 95 ? 19.521 3.444 -27.409 1.00 95.50 95 ARG A N 1
ATOM 709 C CA . ARG A 1 95 ? 20.913 3.425 -27.875 1.00 95.50 95 ARG A CA 1
ATOM 710 C C . ARG A 1 95 ? 21.665 4.691 -27.493 1.00 95.50 95 ARG A C 1
ATOM 712 O O . ARG A 1 95 ? 21.140 5.801 -27.598 1.00 95.50 95 ARG A O 1
ATOM 719 N N . LYS A 1 96 ? 22.919 4.516 -27.075 1.00 95.00 96 LYS A N 1
ATOM 720 C CA . LYS A 1 96 ? 23.830 5.598 -26.699 1.00 95.00 96 LYS A CA 1
ATOM 721 C C . LYS A 1 96 ? 25.247 5.295 -27.150 1.00 95.00 96 LYS A C 1
ATOM 723 O O . LYS A 1 96 ? 25.777 4.219 -26.884 1.00 95.00 96 LYS A O 1
ATOM 728 N N . LYS A 1 97 ? 25.862 6.288 -27.783 1.00 94.69 97 LYS A N 1
ATOM 729 C CA . LYS A 1 97 ? 27.283 6.300 -28.123 1.00 94.69 97 LYS A CA 1
ATOM 730 C C . LYS A 1 97 ? 28.078 6.987 -27.018 1.00 94.69 97 LYS A C 1
ATOM 732 O O . LYS A 1 97 ? 27.607 7.976 -26.448 1.00 94.69 97 LYS A O 1
ATOM 737 N N . PHE A 1 98 ? 29.258 6.462 -26.712 1.00 94.44 98 PHE A N 1
ATOM 738 C CA . PHE A 1 98 ? 30.175 7.023 -25.719 1.00 94.44 98 PHE A CA 1
ATOM 739 C C . PHE A 1 98 ? 31.626 6.645 -26.045 1.00 94.44 98 PHE A C 1
ATOM 741 O O . PHE A 1 98 ? 31.867 5.697 -26.788 1.00 94.44 98 PHE A O 1
ATOM 748 N N . ILE A 1 99 ? 32.587 7.390 -25.497 1.00 93.56 99 ILE A N 1
ATOM 749 C CA . ILE A 1 99 ? 34.023 7.146 -25.687 1.00 93.56 99 ILE A CA 1
ATOM 750 C C . ILE A 1 99 ? 34.648 6.954 -24.298 1.00 93.56 99 ILE A C 1
ATOM 752 O O . ILE A 1 99 ? 34.693 7.920 -23.534 1.00 93.56 99 ILE A O 1
ATOM 756 N N . PRO A 1 100 ? 35.067 5.731 -23.928 1.00 91.31 100 PRO A N 1
ATOM 757 C CA . PRO A 1 100 ? 35.719 5.475 -22.653 1.00 91.31 100 PRO A CA 1
ATOM 758 C C . PRO A 1 100 ? 37.197 5.876 -22.693 1.00 91.31 100 PRO A C 1
ATOM 760 O O . PRO A 1 100 ? 37.903 5.557 -23.651 1.00 91.31 100 PRO A O 1
ATOM 763 N N . GLY A 1 101 ? 37.661 6.542 -21.634 1.00 88.56 101 GLY A N 1
ATOM 764 C CA . GLY A 1 101 ? 39.077 6.851 -21.428 1.00 88.56 101 GLY A CA 1
ATOM 765 C C . GLY A 1 101 ? 39.890 5.640 -20.963 1.00 88.56 101 GLY A C 1
ATOM 766 O O . GLY A 1 101 ? 39.351 4.577 -20.639 1.00 88.56 101 GLY A O 1
ATOM 767 N N . LYS A 1 102 ? 41.213 5.807 -20.888 1.00 88.00 102 LYS A N 1
ATOM 768 C CA . LYS A 1 102 ? 42.156 4.746 -20.494 1.00 88.00 102 LYS A CA 1
ATOM 769 C C . LYS A 1 102 ? 41.939 4.210 -19.081 1.00 88.00 102 LYS A C 1
ATOM 771 O O . LYS A 1 102 ? 42.315 3.068 -18.818 1.00 88.00 102 LYS A O 1
ATOM 776 N N . GLU A 1 103 ? 41.315 4.978 -18.188 1.00 86.38 103 GLU A N 1
ATOM 777 C CA . GLU A 1 103 ? 40.992 4.520 -16.833 1.00 86.38 103 GLU A CA 1
ATOM 778 C C . GLU A 1 103 ? 39.988 3.353 -16.788 1.00 86.38 103 GLU A C 1
ATOM 780 O O . GLU A 1 103 ? 39.854 2.715 -15.751 1.00 86.38 103 GLU A O 1
ATOM 785 N N . PHE A 1 104 ? 39.315 3.041 -17.901 1.00 87.00 104 PHE A N 1
ATOM 786 C CA . PHE A 1 104 ? 38.397 1.903 -18.020 1.00 87.00 104 PHE A CA 1
ATOM 787 C C . PHE A 1 104 ? 39.067 0.634 -18.582 1.00 87.00 104 PHE A C 1
ATOM 789 O O . PHE A 1 104 ? 38.378 -0.342 -18.877 1.00 87.00 104 PHE A O 1
ATOM 796 N N . SER A 1 105 ? 40.393 0.636 -18.761 1.00 84.31 105 SER A N 1
ATOM 797 C CA . SER A 1 105 ? 41.143 -0.510 -19.290 1.00 84.31 105 SER A CA 1
ATOM 798 C C . SER A 1 105 ? 41.496 -1.537 -18.203 1.00 84.31 105 SER A C 1
ATOM 800 O O . SER A 1 105 ? 41.857 -1.174 -17.089 1.00 84.31 105 SER A O 1
ATOM 802 N N . HIS A 1 106 ? 41.427 -2.829 -18.545 1.00 71.19 106 HIS A N 1
ATOM 803 C CA . HIS A 1 106 ? 41.909 -3.961 -17.731 1.00 71.19 106 HIS A CA 1
ATOM 804 C C . HIS A 1 106 ? 41.225 -4.186 -16.369 1.00 71.19 106 HIS A C 1
ATOM 806 O O . HIS A 1 106 ? 41.785 -4.853 -15.500 1.00 71.19 106 HIS A O 1
ATOM 812 N N . GLU A 1 107 ? 39.990 -3.713 -16.202 1.00 81.50 107 GLU A N 1
ATOM 813 C CA . GLU A 1 107 ? 39.163 -3.985 -15.021 1.00 81.50 107 GLU A CA 1
ATOM 814 C C . GLU A 1 107 ? 37.773 -4.524 -15.397 1.00 81.50 107 GLU A C 1
ATOM 816 O O . GLU A 1 107 ? 37.341 -4.468 -16.555 1.00 81.50 107 GLU A O 1
ATOM 821 N N . LEU A 1 108 ? 37.068 -5.054 -14.394 1.00 91.19 108 LEU A N 1
ATOM 822 C CA . LEU A 1 108 ? 35.631 -5.306 -14.461 1.00 91.19 108 LEU A CA 1
ATOM 823 C C . LEU A 1 108 ? 34.881 -3.982 -14.304 1.00 91.19 108 LEU A C 1
ATOM 825 O O . LEU A 1 108 ? 35.150 -3.205 -13.386 1.00 91.19 108 LEU A O 1
ATOM 829 N N . LEU A 1 109 ? 33.917 -3.752 -15.186 1.00 93.12 109 LEU A N 1
ATOM 830 C CA . LEU A 1 109 ? 33.122 -2.532 -15.237 1.00 93.12 109 LEU A CA 1
ATOM 831 C C . LEU A 1 109 ? 31.676 -2.814 -14.856 1.00 93.12 109 LEU A C 1
ATOM 833 O O . LEU A 1 109 ? 31.185 -3.935 -15.003 1.00 93.12 109 LEU A O 1
ATOM 837 N N . ILE A 1 110 ? 30.984 -1.781 -14.382 1.00 92.44 110 ILE A N 1
ATOM 838 C CA . ILE A 1 110 ? 29.577 -1.857 -13.993 1.00 92.44 110 ILE A CA 1
ATOM 839 C C . ILE A 1 110 ? 28.788 -0.791 -14.744 1.00 92.44 110 ILE A C 1
ATOM 841 O O . ILE A 1 110 ? 28.975 0.408 -14.539 1.00 92.44 110 ILE A O 1
ATOM 845 N N . LEU A 1 111 ? 27.867 -1.236 -15.598 1.00 93.00 111 LEU A N 1
ATOM 846 C CA . LEU A 1 111 ? 26.836 -0.382 -16.174 1.00 93.00 111 LEU A CA 1
ATOM 847 C C . LEU A 1 111 ? 25.661 -0.299 -15.200 1.00 93.00 111 LEU A C 1
ATOM 849 O O . LEU A 1 111 ? 24.916 -1.268 -15.035 1.00 93.00 111 LEU A O 1
ATOM 853 N N . SER A 1 112 ? 25.482 0.864 -14.578 1.00 90.69 112 SER A N 1
ATOM 854 C CA . SER A 1 112 ? 24.325 1.139 -13.732 1.00 90.69 112 SER A CA 1
ATOM 855 C C . SER A 1 112 ? 23.273 1.917 -14.511 1.00 90.69 112 SER A C 1
ATOM 857 O O . SER A 1 112 ? 23.522 3.014 -15.010 1.00 90.69 112 SER A O 1
ATOM 859 N N . LEU A 1 113 ? 22.078 1.341 -14.610 1.00 86.12 113 LEU A N 1
ATOM 860 C CA . LEU A 1 113 ? 20.910 1.947 -15.254 1.00 86.12 113 LEU A CA 1
ATOM 861 C C . LEU A 1 113 ? 19.829 2.338 -14.233 1.00 86.12 113 LEU A C 1
ATOM 863 O O . LEU A 1 113 ? 18.880 3.046 -14.566 1.00 86.12 113 LEU A O 1
ATOM 867 N N . GLY A 1 114 ? 19.963 1.882 -12.983 1.00 78.88 114 GLY A N 1
ATOM 868 C CA . GLY A 1 114 ? 18.994 2.113 -11.916 1.00 78.88 114 GLY A CA 1
ATOM 869 C C . GLY A 1 114 ? 17.692 1.329 -12.104 1.00 78.88 114 GLY A C 1
ATOM 870 O O . GLY A 1 114 ? 17.720 0.179 -12.529 1.00 78.88 114 GLY A O 1
ATOM 871 N N . ASN A 1 115 ? 16.543 1.923 -11.767 1.00 73.81 115 ASN A N 1
ATOM 872 C CA . ASN A 1 115 ? 15.234 1.317 -12.045 1.00 73.81 115 ASN A CA 1
ATOM 873 C C . ASN A 1 115 ? 14.804 1.663 -13.472 1.00 73.81 115 ASN A C 1
ATOM 875 O O . ASN A 1 115 ? 14.675 2.841 -13.812 1.00 73.81 115 ASN A O 1
ATOM 879 N N . PHE A 1 116 ? 14.609 0.631 -14.287 1.00 72.50 116 PHE A N 1
ATOM 880 C CA . PHE A 1 116 ? 14.653 0.745 -15.737 1.00 72.50 116 PHE A CA 1
ATOM 881 C C . PHE A 1 116 ? 13.696 -0.249 -16.400 1.00 72.50 116 PHE A C 1
ATOM 883 O O . PHE A 1 116 ? 13.954 -1.446 -16.365 1.00 72.50 116 PHE A O 1
ATOM 890 N N . GLY A 1 117 ? 12.607 0.215 -17.014 1.00 71.56 117 GLY A N 1
ATOM 891 C CA . GLY A 1 117 ? 11.683 -0.646 -17.772 1.00 71.56 117 GLY A CA 1
ATOM 892 C C . GLY A 1 117 ? 11.064 -1.826 -16.997 1.00 71.56 117 GLY A C 1
ATOM 893 O O . GLY A 1 117 ? 11.352 -2.081 -15.822 1.00 71.56 117 GLY A O 1
ATOM 894 N N . VAL A 1 118 ? 10.153 -2.560 -17.642 1.00 77.12 118 VAL A N 1
ATOM 895 C CA . VAL A 1 118 ? 9.502 -3.728 -17.019 1.00 77.12 118 VAL A CA 1
ATOM 896 C C . VAL A 1 118 ? 10.347 -4.986 -17.197 1.00 77.12 118 VAL A C 1
ATOM 898 O O . VAL A 1 118 ? 10.459 -5.777 -16.259 1.00 77.12 118 VAL A O 1
ATOM 901 N N . VAL A 1 119 ? 10.961 -5.123 -18.371 1.00 85.44 119 VAL A N 1
ATOM 902 C CA . VAL A 1 119 ? 11.922 -6.166 -18.747 1.00 85.44 119 VAL A CA 1
ATOM 903 C C . VAL A 1 119 ? 13.002 -5.504 -19.581 1.00 85.44 119 VAL A C 1
ATOM 905 O O . VAL A 1 119 ? 12.685 -4.641 -20.403 1.00 85.44 119 VAL A O 1
ATOM 908 N N . ASP A 1 120 ? 14.252 -5.910 -19.399 1.00 90.75 120 ASP A N 1
ATOM 909 C CA . ASP A 1 120 ? 15.356 -5.334 -20.150 1.00 90.75 120 ASP A CA 1
ATOM 910 C C . ASP A 1 120 ? 16.452 -6.349 -20.495 1.00 90.75 120 ASP A C 1
ATOM 912 O O . ASP A 1 120 ? 16.673 -7.325 -19.774 1.00 90.75 120 ASP A O 1
ATOM 916 N N . ARG A 1 121 ? 17.138 -6.112 -21.617 1.00 93.25 121 ARG A N 1
ATOM 917 C CA . ARG A 1 121 ? 18.441 -6.710 -21.941 1.00 93.25 121 ARG A CA 1
ATOM 918 C C . ARG A 1 121 ? 19.408 -5.620 -22.366 1.00 93.25 121 ARG A C 1
ATOM 920 O O . ARG A 1 121 ? 19.091 -4.837 -23.260 1.00 93.25 121 ARG A O 1
ATOM 927 N N . ALA A 1 122 ? 20.587 -5.607 -21.760 1.00 94.38 122 ALA A N 1
ATOM 928 C CA . ALA A 1 122 ? 21.637 -4.646 -22.048 1.00 94.38 122 ALA A CA 1
ATOM 929 C C . ALA A 1 122 ? 22.746 -5.277 -22.896 1.00 94.38 122 ALA A C 1
ATOM 931 O O . ALA A 1 122 ? 23.192 -6.402 -22.648 1.00 94.38 122 ALA A O 1
ATOM 932 N N . TYR A 1 123 ? 23.212 -4.511 -23.873 1.00 96.12 123 TYR A N 1
ATOM 933 C CA . TYR A 1 123 ? 24.254 -4.874 -24.816 1.00 96.12 123 TYR A CA 1
ATOM 934 C C . TYR A 1 123 ? 25.309 -3.774 -24.871 1.00 96.12 123 TYR A C 1
ATOM 936 O O . TYR A 1 123 ? 24.987 -2.584 -24.854 1.00 96.12 123 TYR A O 1
ATOM 944 N N . VAL A 1 124 ? 26.566 -4.186 -24.995 1.00 95.88 124 VAL A N 1
ATOM 945 C CA . VAL A 1 124 ? 27.704 -3.302 -25.255 1.00 95.88 124 VAL A CA 1
ATOM 946 C C . VAL A 1 124 ? 28.410 -3.832 -26.492 1.00 95.88 124 VAL A C 1
ATOM 948 O O . VAL A 1 124 ? 28.771 -5.008 -26.541 1.00 95.88 124 VAL A O 1
ATOM 951 N N . ASN A 1 125 ? 28.534 -2.993 -27.521 1.00 94.62 125 ASN A N 1
ATOM 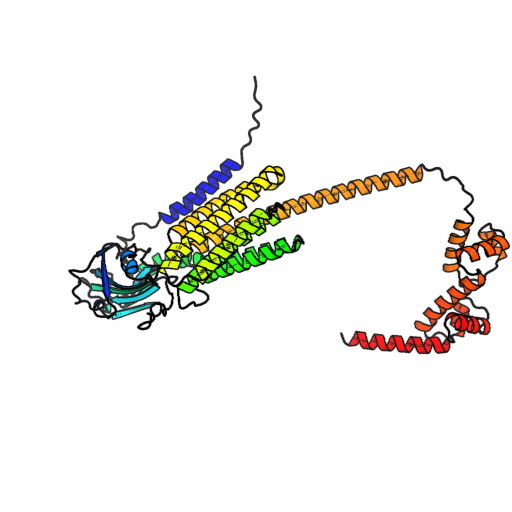952 C CA . ASN A 1 125 ? 29.112 -3.356 -28.820 1.00 94.62 125 ASN A CA 1
ATOM 953 C C . ASN A 1 125 ? 28.541 -4.671 -29.395 1.00 94.62 125 ASN A C 1
ATOM 955 O O . ASN A 1 125 ? 29.266 -5.511 -29.926 1.00 94.62 125 ASN A O 1
ATOM 959 N N . GLY A 1 126 ? 27.227 -4.881 -29.260 1.00 92.75 126 GLY A N 1
ATOM 960 C CA . GLY A 1 126 ? 26.529 -6.081 -29.737 1.00 92.75 126 GLY A CA 1
ATOM 961 C C . GLY A 1 126 ? 26.640 -7.320 -28.845 1.00 92.75 126 GLY A C 1
ATOM 962 O O . GLY A 1 126 ? 25.927 -8.293 -29.086 1.00 92.75 126 GLY A O 1
ATOM 963 N N . ARG A 1 127 ? 27.462 -7.310 -27.787 1.00 94.19 127 ARG A N 1
ATOM 964 C CA . ARG A 1 127 ? 27.531 -8.410 -26.812 1.00 94.19 127 ARG A CA 1
ATOM 965 C C . ARG A 1 127 ? 26.544 -8.175 -25.675 1.00 94.19 127 ARG A C 1
ATOM 967 O O . ARG A 1 127 ? 26.545 -7.110 -25.067 1.00 94.19 127 ARG A O 1
ATOM 974 N N . CYS A 1 128 ? 25.713 -9.172 -25.377 1.00 94.38 128 CYS A N 1
ATOM 975 C CA . CYS A 1 128 ? 24.781 -9.125 -24.250 1.00 94.38 128 CYS A CA 1
ATOM 976 C C . CYS A 1 128 ? 25.562 -9.184 -22.930 1.00 94.38 128 CYS A C 1
ATOM 978 O O . CYS A 1 128 ? 26.274 -10.155 -22.687 1.00 94.38 128 CYS A O 1
ATOM 980 N N . ILE A 1 129 ? 25.400 -8.172 -22.078 1.00 94.12 129 ILE A N 1
ATOM 981 C CA . ILE A 1 129 ? 26.072 -8.080 -20.770 1.00 94.12 129 ILE A CA 1
ATOM 982 C C . ILE A 1 129 ? 25.147 -8.430 -19.598 1.00 94.12 129 ILE A C 1
ATOM 984 O O . ILE A 1 129 ? 25.607 -8.650 -18.483 1.00 94.12 129 ILE A O 1
ATOM 988 N N . GLY A 1 130 ? 23.837 -8.506 -19.838 1.00 91.94 130 GLY A N 1
ATOM 989 C CA . GLY A 1 130 ? 22.871 -8.915 -18.828 1.00 91.94 130 GLY A CA 1
ATOM 990 C C . GLY A 1 130 ? 21.436 -8.588 -19.213 1.00 91.94 130 GLY A C 1
ATOM 991 O O . GLY A 1 130 ? 21.165 -7.982 -20.250 1.00 91.94 130 GLY A O 1
ATOM 992 N N . GLY A 1 131 ? 20.503 -9.008 -18.368 1.00 89.12 131 GLY A N 1
ATOM 993 C CA . GLY A 1 131 ? 19.090 -8.698 -18.523 1.00 89.12 131 GLY A CA 1
ATOM 994 C C . GLY A 1 131 ? 18.282 -9.124 -17.307 1.00 89.12 131 GLY A C 1
ATOM 995 O O . GLY A 1 131 ? 18.724 -9.956 -16.511 1.00 89.12 131 GLY A O 1
ATOM 996 N N . ASN A 1 132 ? 17.095 -8.549 -17.165 1.00 85.44 132 ASN A N 1
ATOM 997 C CA . ASN A 1 132 ? 16.172 -8.837 -16.078 1.00 85.44 132 ASN A CA 1
ATOM 998 C C . ASN A 1 132 ? 14.751 -9.044 -16.608 1.00 85.44 132 ASN A C 1
ATOM 1000 O O . ASN A 1 132 ? 14.263 -8.270 -17.429 1.00 85.44 132 ASN A O 1
ATOM 1004 N N . GLY A 1 133 ? 14.070 -10.056 -16.063 1.00 80.62 133 GLY A N 1
ATOM 1005 C CA . GLY A 1 133 ? 12.718 -10.448 -16.462 1.00 80.62 133 GLY A CA 1
ATOM 1006 C C . GLY A 1 133 ? 12.686 -11.326 -17.719 1.00 80.62 133 GLY A C 1
ATOM 1007 O O . GLY A 1 133 ? 13.716 -11.777 -18.215 1.00 80.62 133 GLY A O 1
ATOM 1008 N N . MET A 1 134 ? 11.480 -11.571 -18.229 1.00 84.06 134 MET A N 1
ATOM 1009 C CA . MET A 1 134 ? 11.226 -12.351 -19.445 1.00 84.06 134 MET A CA 1
ATOM 1010 C C . MET A 1 134 ? 10.381 -11.520 -20.401 1.00 84.06 134 MET A C 1
ATOM 1012 O O . MET A 1 134 ? 9.372 -10.970 -19.968 1.00 84.06 134 MET A O 1
ATOM 1016 N N . PHE A 1 135 ? 10.798 -11.415 -21.663 1.00 85.62 135 PHE A N 1
ATOM 1017 C CA . PHE A 1 135 ? 10.043 -10.720 -22.711 1.00 85.62 135 PHE A CA 1
ATOM 1018 C C . PHE A 1 135 ? 8.757 -11.491 -23.047 1.00 85.62 135 PHE A C 1
ATOM 1020 O O . PHE A 1 135 ? 8.743 -12.713 -22.898 1.00 85.62 135 PHE A O 1
ATOM 1027 N N . PRO A 1 136 ? 7.692 -10.805 -23.498 1.00 85.12 136 PRO A N 1
ATOM 1028 C CA . PRO A 1 136 ? 6.424 -11.453 -23.816 1.00 85.12 136 PRO A CA 1
ATOM 1029 C C . PRO A 1 136 ? 6.512 -12.400 -25.018 1.00 85.12 136 PRO A C 1
ATOM 1031 O O . PRO A 1 136 ? 7.222 -12.131 -25.988 1.00 85.12 136 PRO A O 1
ATOM 1034 N N . GLU A 1 137 ? 5.721 -13.474 -24.984 1.00 81.94 137 GLU A N 1
ATOM 1035 C CA . GLU A 1 137 ? 5.517 -14.364 -26.130 1.00 81.94 137 GLU A CA 1
ATOM 1036 C C . GLU A 1 137 ? 4.792 -13.642 -27.281 1.00 81.94 137 GLU A C 1
ATOM 1038 O O . GLU A 1 137 ? 3.975 -12.731 -27.083 1.00 81.94 137 GLU A O 1
ATOM 1043 N N . ALA A 1 138 ? 5.049 -14.086 -28.515 1.00 76.38 138 ALA A N 1
ATOM 1044 C CA . ALA A 1 138 ? 4.380 -13.560 -29.700 1.00 76.38 138 ALA A CA 1
ATOM 1045 C C . ALA A 1 138 ? 2.850 -13.700 -29.582 1.00 76.38 138 ALA A C 1
ATOM 1047 O O . ALA A 1 138 ? 2.324 -14.764 -29.264 1.00 76.38 138 ALA A O 1
ATOM 1048 N N . GLY A 1 139 ? 2.124 -12.605 -29.824 1.00 73.25 139 GLY A N 1
ATOM 1049 C CA . GLY A 1 139 ? 0.662 -12.561 -29.691 1.00 73.25 139 GLY A CA 1
ATOM 1050 C C . GLY A 1 139 ? 0.144 -12.482 -28.248 1.00 73.25 139 GLY A C 1
ATOM 1051 O O . GLY A 1 139 ? -1.064 -12.381 -28.050 1.00 73.25 139 GLY A O 1
ATOM 1052 N N . ARG A 1 140 ? 1.024 -12.476 -27.235 1.00 78.81 140 ARG A N 1
ATOM 1053 C CA . ARG A 1 140 ? 0.663 -12.385 -25.811 1.00 78.81 140 ARG A CA 1
ATOM 1054 C C . ARG A 1 140 ? 1.446 -11.263 -25.114 1.00 78.81 140 ARG A C 1
ATOM 1056 O O . ARG A 1 140 ? 2.300 -11.541 -24.274 1.00 78.81 140 ARG A O 1
ATOM 1063 N N . PRO A 1 141 ? 1.139 -9.980 -25.380 1.00 73.75 141 PRO A N 1
ATOM 1064 C CA . PRO A 1 141 ? 1.904 -8.840 -24.852 1.00 73.75 141 PRO A CA 1
ATOM 1065 C C . PRO A 1 141 ? 1.922 -8.762 -23.315 1.00 73.75 141 PRO A C 1
ATOM 1067 O O . PRO A 1 141 ? 2.763 -8.092 -22.729 1.00 73.75 141 PRO A O 1
ATOM 1070 N N . LEU A 1 142 ? 1.022 -9.456 -22.625 1.00 75.88 142 LEU A N 1
ATOM 1071 C CA . LEU A 1 142 ? 0.965 -9.456 -21.164 1.00 75.88 142 LEU A CA 1
ATOM 1072 C C . LEU A 1 142 ? 1.692 -10.646 -20.504 1.00 75.88 142 LEU A C 1
ATOM 1074 O O . LEU A 1 142 ? 1.622 -10.787 -19.286 1.00 75.88 142 LEU A O 1
ATOM 1078 N N . SER A 1 143 ? 2.381 -11.489 -21.285 1.00 78.19 143 SER A N 1
ATOM 1079 C CA . SER A 1 143 ? 3.089 -12.700 -20.825 1.00 78.19 143 SER A CA 1
ATOM 1080 C C . SER A 1 143 ? 4.570 -12.454 -20.502 1.00 78.19 143 SER A C 1
ATOM 1082 O O . SER A 1 143 ? 5.456 -13.101 -21.043 1.00 78.19 143 SER A O 1
ATOM 1084 N N . TYR A 1 144 ? 4.869 -11.484 -19.644 1.00 77.12 144 TYR A N 1
ATOM 1085 C CA . TYR A 1 144 ? 6.250 -11.131 -19.289 1.00 77.12 144 TYR A CA 1
ATOM 1086 C C . TYR A 1 144 ? 6.503 -11.316 -17.785 1.00 77.12 144 TYR A C 1
ATOM 1088 O O . TYR A 1 144 ? 5.590 -11.600 -17.021 1.00 77.12 144 TYR A O 1
ATOM 1096 N N . GLN A 1 145 ? 7.746 -11.157 -17.324 1.00 73.62 145 GLN A N 1
ATOM 1097 C CA . GLN A 1 145 ? 8.052 -11.185 -15.885 1.00 73.62 145 GLN A CA 1
ATOM 1098 C C . GLN A 1 145 ? 8.416 -9.791 -15.376 1.00 73.62 145 GLN A C 1
ATOM 1100 O O . GLN A 1 145 ? 9.448 -9.242 -15.752 1.00 73.62 145 GLN A O 1
ATOM 1105 N N . TYR A 1 146 ? 7.590 -9.231 -14.488 1.00 70.75 146 TYR A N 1
ATOM 1106 C CA . TYR A 1 146 ? 7.807 -7.892 -13.934 1.00 70.75 146 TYR A CA 1
ATOM 1107 C C . TYR A 1 146 ? 9.112 -7.785 -13.132 1.00 70.75 146 TYR A C 1
ATOM 1109 O O . TYR A 1 146 ? 9.231 -8.363 -12.047 1.00 70.75 146 TYR A O 1
ATOM 1117 N N . ALA A 1 147 ? 10.053 -6.966 -13.607 1.00 69.38 147 ALA A N 1
ATOM 1118 C CA . ALA A 1 147 ? 11.341 -6.737 -12.954 1.00 69.38 147 ALA A CA 1
ATOM 1119 C C . ALA A 1 147 ? 11.587 -5.280 -12.516 1.00 69.38 147 ALA A C 1
ATOM 1121 O O . ALA A 1 147 ? 12.649 -4.998 -11.969 1.00 69.38 147 ALA A O 1
ATOM 1122 N N . TRP A 1 148 ? 10.612 -4.366 -12.658 1.00 68.88 148 TRP A N 1
ATOM 1123 C CA . TRP A 1 148 ? 10.791 -2.925 -12.371 1.00 68.88 148 TRP A CA 1
ATOM 1124 C C . TRP A 1 148 ? 11.403 -2.617 -10.994 1.00 68.88 148 TRP A C 1
ATOM 1126 O O . TRP A 1 148 ? 12.184 -1.681 -10.863 1.00 68.88 148 TRP A O 1
ATOM 1136 N N . HIS A 1 149 ? 11.069 -3.413 -9.976 1.00 65.88 149 HIS A N 1
ATOM 1137 C CA . HIS A 1 149 ? 11.525 -3.256 -8.591 1.00 65.88 149 HIS A CA 1
ATOM 1138 C C . HIS A 1 149 ? 13.015 -3.585 -8.370 1.00 65.88 149 HIS A C 1
ATOM 1140 O O . HIS A 1 149 ? 13.529 -3.333 -7.282 1.00 65.88 149 HIS A O 1
ATOM 1146 N N . ARG A 1 150 ? 13.705 -4.166 -9.360 1.00 72.44 150 ARG A N 1
ATOM 1147 C CA . ARG A 1 150 ? 15.126 -4.523 -9.272 1.00 72.44 150 ARG A CA 1
ATOM 1148 C C . ARG A 1 150 ? 15.991 -3.396 -9.811 1.00 72.44 150 ARG A C 1
ATOM 1150 O O . ARG A 1 150 ? 15.713 -2.872 -10.878 1.00 72.44 150 ARG A O 1
ATOM 1157 N N . VAL A 1 151 ? 17.068 -3.047 -9.126 1.00 74.81 151 VAL A N 1
ATOM 1158 C CA . VAL A 1 151 ? 18.054 -2.102 -9.668 1.00 74.81 151 VAL A CA 1
ATOM 1159 C C . VAL A 1 151 ? 18.893 -2.819 -10.736 1.00 74.81 151 VAL A C 1
ATOM 1161 O O . VAL A 1 151 ? 19.282 -3.970 -10.540 1.00 74.81 151 VAL A O 1
ATOM 1164 N N . ARG A 1 152 ? 19.144 -2.172 -11.881 1.00 83.81 152 ARG A N 1
ATOM 1165 C CA . ARG A 1 152 ? 19.889 -2.738 -13.017 1.00 83.81 152 ARG A CA 1
ATOM 1166 C C . ARG A 1 152 ? 21.338 -2.295 -12.927 1.00 83.81 152 ARG A C 1
ATOM 1168 O O . ARG A 1 152 ? 21.660 -1.163 -13.285 1.00 83.81 152 ARG A O 1
ATOM 1175 N N . ASN A 1 153 ? 22.180 -3.205 -12.453 1.00 89.06 153 ASN A N 1
ATOM 1176 C CA . ASN A 1 153 ? 23.626 -3.049 -12.411 1.00 89.06 153 ASN A CA 1
ATOM 1177 C C . ASN A 1 153 ? 24.234 -4.266 -13.113 1.00 89.06 153 ASN A C 1
ATOM 1179 O O . ASN A 1 153 ? 24.132 -5.384 -12.608 1.00 89.06 153 ASN A O 1
ATOM 1183 N N . TYR A 1 154 ? 24.803 -4.058 -14.299 1.00 92.31 154 TYR A N 1
ATOM 1184 C CA . TYR A 1 154 ? 25.360 -5.124 -15.129 1.00 92.31 154 TYR A CA 1
ATOM 1185 C C . TYR A 1 154 ? 26.877 -5.069 -15.101 1.00 92.31 154 TYR A C 1
ATOM 1187 O O . TYR A 1 154 ? 27.474 -4.083 -15.528 1.00 92.31 154 TYR A O 1
ATOM 1195 N N . GLN A 1 155 ? 27.482 -6.137 -14.594 1.00 93.12 155 GLN A N 1
ATOM 1196 C CA . GLN A 1 155 ? 28.925 -6.287 -14.547 1.00 93.12 155 GLN A CA 1
ATOM 1197 C C . GLN A 1 155 ? 29.423 -6.947 -15.834 1.00 93.12 155 GLN A C 1
ATOM 1199 O O . GLN A 1 155 ? 28.879 -7.968 -16.254 1.00 93.12 155 GLN A O 1
ATOM 1204 N N . PHE A 1 156 ? 30.458 -6.381 -16.448 1.00 94.31 156 PHE A N 1
ATOM 1205 C CA . PHE A 1 156 ? 31.055 -6.920 -17.667 1.00 94.31 156 PHE A CA 1
ATOM 1206 C C . PHE A 1 156 ? 32.552 -6.614 -17.754 1.00 94.31 156 PHE A C 1
ATOM 1208 O O . PHE A 1 156 ? 33.076 -5.755 -17.046 1.00 94.31 156 PHE A O 1
ATOM 1215 N N . ASP A 1 157 ? 33.245 -7.356 -18.612 1.00 93.19 157 ASP A N 1
ATOM 1216 C CA . ASP A 1 157 ? 34.685 -7.232 -18.813 1.00 93.19 157 ASP A CA 1
ATOM 1217 C C . ASP A 1 157 ? 35.019 -6.078 -19.776 1.00 93.19 157 ASP A C 1
ATOM 1219 O O . ASP A 1 157 ? 34.378 -5.923 -20.822 1.00 93.19 157 ASP A O 1
ATOM 1223 N N . SER A 1 158 ? 36.034 -5.277 -19.437 1.00 92.00 158 SER A N 1
ATOM 1224 C CA . SER A 1 158 ? 36.488 -4.149 -20.264 1.00 92.00 158 SER A CA 1
ATOM 1225 C C . SER A 1 158 ? 36.981 -4.554 -21.660 1.00 92.00 158 SER A C 1
ATOM 1227 O O . SER A 1 158 ? 36.974 -3.711 -22.551 1.00 92.00 158 SER A O 1
ATOM 1229 N N . SER A 1 159 ? 37.313 -5.827 -21.914 1.00 91.44 159 SER A N 1
ATOM 1230 C CA . SER A 1 159 ? 37.679 -6.351 -23.246 1.00 91.44 159 SER A CA 1
ATOM 1231 C C . SER A 1 159 ? 36.586 -6.226 -24.313 1.00 91.44 159 SER A C 1
ATOM 1233 O O . SER A 1 159 ? 36.852 -6.418 -25.499 1.00 91.44 159 SER A O 1
ATOM 1235 N N . ILE A 1 160 ? 35.344 -5.937 -23.914 1.00 92.25 160 ILE A N 1
ATOM 1236 C CA . ILE A 1 160 ? 34.238 -5.654 -24.839 1.00 92.25 160 ILE A CA 1
ATOM 1237 C C . ILE A 1 160 ? 34.334 -4.220 -25.394 1.00 92.25 160 ILE A C 1
ATOM 1239 O O . ILE A 1 160 ? 33.729 -3.930 -26.427 1.00 92.25 160 ILE A O 1
ATOM 1243 N N . LEU A 1 161 ? 35.076 -3.331 -24.723 1.00 93.25 161 LEU A N 1
ATOM 1244 C CA . LEU A 1 161 ? 35.220 -1.927 -25.089 1.00 93.25 161 LEU A CA 1
ATOM 1245 C C . LEU A 1 161 ? 36.430 -1.680 -25.988 1.00 93.25 161 LEU A C 1
ATOM 1247 O O . LEU A 1 161 ? 37.526 -2.182 -25.751 1.00 93.25 161 LEU A O 1
ATOM 1251 N N . ASP A 1 162 ? 36.240 -0.787 -26.950 1.00 92.69 162 ASP A N 1
ATOM 1252 C CA . ASP A 1 162 ? 37.316 -0.171 -27.709 1.00 92.69 162 ASP A CA 1
ATOM 1253 C C . ASP A 1 162 ? 37.753 1.124 -27.004 1.00 92.69 162 ASP A C 1
ATOM 1255 O O . ASP A 1 162 ? 37.105 2.166 -27.126 1.00 92.69 162 ASP A O 1
ATOM 1259 N N . ILE A 1 163 ? 38.839 1.062 -26.229 1.00 91.69 163 ILE A N 1
ATOM 1260 C CA . ILE A 1 163 ? 39.358 2.213 -25.467 1.00 91.69 163 ILE A CA 1
ATOM 1261 C C . ILE A 1 163 ? 39.758 3.360 -26.408 1.00 91.69 163 ILE A C 1
ATOM 1263 O O . ILE A 1 163 ? 40.313 3.125 -27.483 1.00 91.69 163 ILE A O 1
ATOM 1267 N N . ASP A 1 164 ? 39.462 4.598 -25.998 1.00 90.69 164 ASP A N 1
ATOM 1268 C CA . ASP A 1 164 ? 39.686 5.837 -26.758 1.00 90.69 164 ASP A CA 1
ATOM 1269 C C . ASP A 1 164 ? 38.943 5.899 -28.117 1.00 90.69 164 ASP A C 1
ATOM 1271 O O . ASP A 1 164 ? 39.219 6.767 -28.949 1.00 90.69 164 ASP A O 1
ATOM 1275 N N . LYS A 1 165 ? 37.972 5.003 -28.356 1.00 92.88 165 LYS A N 1
ATOM 1276 C CA . LYS A 1 165 ? 37.125 4.968 -29.561 1.00 92.88 165 LYS A CA 1
ATOM 1277 C C . LYS A 1 165 ? 35.637 5.013 -29.216 1.00 92.88 165 LYS A C 1
ATOM 1279 O O . LYS A 1 165 ? 35.230 4.882 -28.064 1.00 92.88 165 LYS A O 1
ATOM 1284 N N . GLU A 1 166 ? 34.804 5.219 -30.233 1.00 93.75 166 GLU A N 1
ATOM 1285 C CA . GLU A 1 166 ? 33.350 5.193 -30.073 1.00 93.75 166 GLU A CA 1
ATOM 1286 C C . GLU A 1 166 ? 32.855 3.771 -29.785 1.00 93.75 166 GLU A C 1
ATOM 1288 O O . GLU A 1 166 ? 33.131 2.835 -30.529 1.00 93.75 166 GLU A O 1
ATOM 1293 N N . ASN A 1 167 ? 32.086 3.642 -28.708 1.00 95.19 167 ASN A N 1
ATOM 1294 C CA . ASN A 1 167 ? 31.420 2.425 -28.273 1.00 95.19 167 ASN A CA 1
ATOM 1295 C C . ASN A 1 167 ? 29.910 2.655 -28.225 1.00 95.19 167 ASN A C 1
ATOM 1297 O O . ASN A 1 167 ? 29.441 3.784 -28.045 1.00 95.19 167 ASN A O 1
ATOM 1301 N N . VAL A 1 168 ? 29.139 1.574 -28.340 1.00 95.88 168 VAL A N 1
ATOM 1302 C CA . VAL A 1 168 ? 27.675 1.618 -28.346 1.00 95.88 168 VAL A CA 1
ATOM 1303 C C . VAL A 1 168 ? 27.112 0.807 -27.188 1.00 95.88 168 VAL A C 1
ATOM 1305 O O . VAL A 1 168 ? 27.393 -0.383 -27.050 1.00 95.88 168 VAL A O 1
ATOM 1308 N N . ILE A 1 169 ? 26.252 1.447 -26.400 1.00 96.00 169 ILE A N 1
ATOM 1309 C CA . ILE A 1 169 ? 25.339 0.786 -25.467 1.00 96.00 169 ILE A CA 1
ATOM 1310 C C . ILE A 1 169 ? 23.980 0.699 -26.147 1.00 96.00 169 ILE A C 1
ATOM 1312 O O . ILE A 1 169 ? 23.452 1.711 -26.612 1.00 96.00 169 ILE A O 1
ATOM 1316 N N . ALA A 1 170 ? 23.411 -0.501 -26.184 1.00 95.88 170 ALA A N 1
ATOM 1317 C CA . ALA A 1 170 ? 22.065 -0.751 -26.675 1.00 95.88 170 ALA A CA 1
ATOM 1318 C C . ALA A 1 170 ? 21.271 -1.509 -25.611 1.00 95.88 170 ALA A C 1
ATOM 1320 O O . ALA A 1 170 ? 21.758 -2.482 -25.041 1.00 95.88 170 ALA A O 1
ATOM 1321 N N . ILE A 1 171 ? 20.054 -1.066 -25.321 1.00 94.31 171 ILE A N 1
ATOM 1322 C CA . ILE A 1 171 ? 19.210 -1.663 -24.292 1.00 94.31 171 ILE A CA 1
ATOM 1323 C C . ILE A 1 171 ? 17.847 -1.935 -24.904 1.00 94.31 171 ILE A C 1
ATOM 1325 O O . ILE A 1 171 ? 17.129 -1.003 -25.259 1.00 94.31 171 ILE A O 1
ATOM 1329 N N . ARG A 1 172 ? 17.493 -3.212 -25.018 1.00 93.44 172 ARG A N 1
ATOM 1330 C CA . ARG A 1 172 ? 16.149 -3.630 -25.403 1.00 93.44 172 ARG A CA 1
ATOM 1331 C C . ARG A 1 172 ? 15.259 -3.590 -24.177 1.00 93.44 172 ARG A C 1
ATOM 1333 O O . ARG A 1 172 ? 15.641 -4.126 -23.136 1.00 93.44 172 ARG A O 1
ATOM 1340 N N . VAL A 1 173 ? 14.084 -2.989 -24.292 1.00 90.56 173 VAL A N 1
ATOM 1341 C CA . VAL A 1 173 ? 13.174 -2.754 -23.174 1.00 90.56 173 VAL A CA 1
ATOM 1342 C C . VAL A 1 173 ? 11.763 -3.111 -23.574 1.00 90.56 173 VAL A C 1
ATOM 1344 O O . VAL A 1 173 ? 11.185 -2.487 -24.462 1.00 90.56 173 VAL A O 1
ATOM 1347 N N . TYR A 1 174 ? 11.163 -4.028 -22.824 1.00 88.44 174 TYR A N 1
ATOM 1348 C CA . TYR A 1 174 ? 9.716 -4.136 -22.818 1.00 88.44 174 TYR A CA 1
ATOM 1349 C C . TYR A 1 174 ? 9.145 -3.176 -21.773 1.00 88.44 174 TYR A C 1
ATOM 1351 O O . TYR A 1 174 ? 9.440 -3.273 -20.575 1.00 88.44 174 TYR A O 1
ATOM 1359 N N . SER A 1 175 ? 8.342 -2.224 -22.233 1.00 85.75 175 SER A N 1
ATOM 1360 C CA . SER A 1 175 ? 7.702 -1.204 -21.402 1.00 85.75 175 SER A CA 1
ATOM 1361 C C . SER A 1 175 ? 6.199 -1.443 -21.341 1.00 85.75 175 SER A C 1
ATOM 1363 O O . SER A 1 175 ? 5.595 -1.768 -22.357 1.00 85.75 175 SER A O 1
ATOM 1365 N N . HIS A 1 176 ? 5.586 -1.275 -20.166 1.00 83.19 176 HIS A N 1
ATOM 1366 C CA . HIS A 1 176 ? 4.136 -1.406 -19.986 1.00 83.19 176 HIS A CA 1
ATOM 1367 C C . HIS A 1 176 ? 3.657 -0.567 -18.796 1.00 83.19 176 HIS A C 1
ATOM 1369 O O . HIS A 1 176 ? 4.025 -0.870 -17.659 1.00 83.19 176 HIS A O 1
ATOM 1375 N N . VAL A 1 177 ? 2.807 0.438 -19.053 1.00 76.12 177 VAL A N 1
ATOM 1376 C CA . VAL A 1 177 ? 2.333 1.473 -18.102 1.00 76.12 177 VAL A CA 1
ATOM 1377 C C . VAL A 1 177 ? 3.473 2.223 -17.411 1.00 76.12 177 VAL A C 1
ATOM 1379 O O . VAL A 1 177 ? 3.709 3.389 -17.708 1.00 76.12 177 VAL A O 1
ATOM 1382 N N . ILE A 1 178 ? 4.199 1.563 -16.504 1.00 71.38 178 ILE A N 1
ATOM 1383 C CA . ILE A 1 178 ? 5.420 2.100 -15.913 1.00 71.38 178 ILE A CA 1
ATOM 1384 C C . ILE A 1 178 ? 6.543 1.947 -16.930 1.00 71.38 178 ILE A C 1
ATOM 1386 O O . ILE A 1 178 ? 6.889 0.848 -17.372 1.00 71.38 178 ILE A O 1
ATOM 1390 N N . ASN A 1 179 ? 7.113 3.084 -17.281 1.00 78.19 179 ASN A N 1
ATOM 1391 C CA . ASN A 1 179 ? 8.186 3.191 -18.238 1.00 78.19 179 ASN A CA 1
ATOM 1392 C C . ASN A 1 179 ? 9.100 4.352 -17.858 1.00 78.19 179 ASN A C 1
ATOM 1394 O O . ASN A 1 179 ? 8.857 5.068 -16.881 1.00 78.19 179 ASN A O 1
ATOM 1398 N N . GLY A 1 180 ? 10.164 4.514 -18.627 1.00 79.44 180 GLY A N 1
ATOM 1399 C CA . GLY A 1 180 ? 11.166 5.511 -18.335 1.00 79.44 180 GLY A CA 1
ATOM 1400 C C . GLY A 1 180 ? 12.298 4.995 -17.466 1.00 79.44 180 GLY A C 1
ATOM 1401 O O . GLY A 1 180 ? 12.375 3.827 -17.071 1.00 79.44 180 GLY A O 1
ATOM 1402 N N . VAL A 1 181 ? 13.174 5.937 -17.157 1.00 82.31 181 VAL A N 1
ATOM 1403 C CA . VAL A 1 181 ? 14.319 5.779 -16.274 1.00 82.31 181 VAL A CA 1
ATOM 1404 C C . VAL A 1 181 ? 14.361 7.016 -15.397 1.00 82.31 181 VAL A C 1
ATOM 1406 O O . VAL A 1 181 ? 14.498 8.131 -15.892 1.00 82.31 181 VAL A O 1
ATOM 1409 N N . GLN A 1 182 ? 14.209 6.826 -14.090 1.00 72.62 182 GLN A N 1
ATOM 1410 C CA . GLN A 1 182 ? 14.296 7.920 -13.111 1.00 72.62 182 GLN A CA 1
ATOM 1411 C C . GLN A 1 182 ? 15.737 8.116 -12.616 1.00 72.62 182 GLN A C 1
ATOM 1413 O O . GLN A 1 182 ? 16.104 9.201 -12.171 1.00 72.62 182 GLN A O 1
ATOM 1418 N N . ALA A 1 183 ? 16.549 7.059 -12.676 1.00 77.56 183 ALA A N 1
ATOM 1419 C CA . ALA A 1 183 ? 17.947 7.095 -12.277 1.00 77.56 183 ALA A CA 1
ATOM 1420 C C . ALA A 1 183 ? 18.819 7.728 -13.364 1.00 77.56 183 ALA A C 1
ATOM 1422 O O . ALA A 1 183 ? 18.457 7.737 -14.537 1.00 77.56 183 ALA A O 1
ATOM 1423 N N . ARG A 1 184 ? 19.984 8.244 -12.968 1.00 85.12 184 ARG A N 1
ATOM 1424 C CA . ARG A 1 184 ? 21.002 8.762 -13.889 1.00 85.12 184 ARG A CA 1
ATOM 1425 C C . ARG A 1 184 ? 21.903 7.597 -14.308 1.00 85.12 184 ARG A C 1
ATOM 1427 O O . ARG A 1 184 ? 22.650 7.126 -13.454 1.00 85.12 184 ARG A O 1
ATOM 1434 N N . PRO A 1 185 ? 21.829 7.109 -15.559 1.00 89.50 185 PRO A N 1
ATOM 1435 C CA . PRO A 1 185 ? 22.655 5.991 -15.982 1.00 89.50 185 PRO A CA 1
ATOM 1436 C C . PRO A 1 185 ? 24.123 6.404 -16.022 1.00 89.50 185 PRO A C 1
ATOM 1438 O O . PRO A 1 185 ? 24.440 7.523 -16.435 1.00 89.50 185 PRO A O 1
ATOM 1441 N N . ALA A 1 186 ? 25.011 5.506 -15.620 1.00 91.25 186 ALA A N 1
ATOM 1442 C CA . ALA A 1 186 ? 26.445 5.748 -15.641 1.00 91.25 186 ALA A CA 1
ATOM 1443 C C . ALA A 1 186 ? 27.229 4.436 -15.735 1.00 91.25 186 ALA A C 1
ATOM 1445 O O . ALA A 1 186 ? 26.758 3.369 -15.331 1.00 91.25 186 ALA A O 1
ATOM 1446 N N . LEU A 1 187 ? 28.434 4.538 -16.287 1.00 92.12 187 LEU A N 1
ATOM 1447 C CA . LEU A 1 187 ? 29.422 3.469 -16.316 1.00 92.12 187 LEU A CA 1
ATOM 1448 C C . LEU A 1 187 ? 30.452 3.716 -15.213 1.00 92.12 187 LEU A C 1
ATOM 1450 O O . LEU A 1 187 ? 31.002 4.813 -15.120 1.00 92.12 187 LEU A O 1
ATOM 1454 N N . TYR A 1 188 ? 30.714 2.692 -14.408 1.00 91.12 188 TYR A N 1
ATOM 1455 C CA . TYR A 1 188 ? 31.621 2.744 -13.266 1.00 91.12 188 TYR A CA 1
ATOM 1456 C C . TYR A 1 188 ? 32.758 1.736 -13.424 1.00 91.12 188 TYR A C 1
ATOM 1458 O O . TYR A 1 188 ? 32.535 0.608 -13.873 1.00 91.12 188 TYR A O 1
ATOM 1466 N N . THR A 1 189 ? 33.955 2.110 -12.977 1.00 91.12 189 THR A N 1
ATOM 1467 C CA . THR A 1 189 ? 34.974 1.133 -12.570 1.00 91.12 189 THR A CA 1
ATOM 1468 C C . THR A 1 189 ? 34.540 0.445 -11.275 1.00 91.12 189 THR A C 1
ATOM 1470 O O . THR A 1 189 ? 33.744 0.995 -10.505 1.00 91.12 189 THR A O 1
ATOM 1473 N N . LEU A 1 190 ? 35.062 -0.752 -10.994 1.00 87.69 190 LEU A N 1
ATOM 1474 C CA . LEU A 1 190 ? 34.699 -1.493 -9.780 1.00 87.69 190 LEU A CA 1
ATOM 1475 C C . LEU A 1 190 ? 35.006 -0.687 -8.502 1.00 87.69 190 LEU A C 1
ATOM 1477 O O . LEU A 1 190 ? 34.194 -0.625 -7.580 1.00 87.69 190 LEU A O 1
ATOM 1481 N N . THR A 1 191 ? 36.142 0.012 -8.489 1.00 86.50 191 THR A N 1
ATOM 1482 C CA . THR A 1 191 ? 36.581 0.848 -7.361 1.00 86.50 191 THR A CA 1
ATOM 1483 C C . THR A 1 191 ? 35.684 2.067 -7.128 1.00 86.50 191 THR A C 1
ATOM 1485 O O . THR A 1 191 ? 35.416 2.429 -5.978 1.00 86.50 191 THR A O 1
ATOM 1488 N N . ALA A 1 192 ? 35.205 2.710 -8.197 1.00 86.56 192 ALA A N 1
ATOM 1489 C CA . ALA A 1 192 ? 34.256 3.815 -8.102 1.00 86.56 192 ALA A CA 1
ATOM 1490 C C . ALA A 1 192 ? 32.864 3.319 -7.684 1.00 86.56 192 ALA A C 1
ATOM 1492 O O . ALA A 1 192 ? 32.198 3.960 -6.864 1.00 86.56 192 ALA A O 1
ATOM 1493 N N . TRP A 1 193 ? 32.451 2.154 -8.196 1.00 85.94 193 TRP A N 1
ATOM 1494 C CA . TRP A 1 193 ? 31.189 1.528 -7.830 1.00 85.94 193 TRP A CA 1
ATOM 1495 C C . TRP A 1 193 ? 31.126 1.220 -6.340 1.00 85.94 193 TRP A C 1
ATOM 1497 O O . TRP A 1 193 ? 30.173 1.644 -5.705 1.00 85.94 193 TRP A O 1
ATOM 1507 N N . ASP A 1 194 ? 32.133 0.574 -5.748 1.00 84.06 194 ASP A N 1
ATOM 1508 C CA . ASP A 1 194 ? 32.093 0.202 -4.326 1.00 84.06 194 ASP A CA 1
ATOM 1509 C C . ASP A 1 194 ? 31.939 1.412 -3.387 1.00 84.06 194 ASP A C 1
ATOM 1511 O O . ASP A 1 194 ? 31.238 1.332 -2.376 1.00 84.06 194 ASP A O 1
ATOM 1515 N N . LYS A 1 195 ? 32.511 2.569 -3.750 1.00 81.94 195 LYS A N 1
ATOM 1516 C CA . LYS A 1 195 ? 32.319 3.831 -3.012 1.00 81.94 195 LYS A CA 1
ATOM 1517 C C . LYS A 1 195 ? 30.897 4.377 -3.150 1.00 81.94 195 LYS A C 1
ATOM 1519 O O . LYS A 1 195 ? 30.326 4.857 -2.173 1.00 81.94 195 LYS A O 1
ATOM 1524 N N . ALA A 1 196 ? 30.318 4.306 -4.348 1.00 72.94 196 ALA A N 1
ATOM 1525 C CA . ALA A 1 196 ? 28.955 4.762 -4.611 1.00 72.94 196 ALA A CA 1
ATOM 1526 C C . ALA A 1 196 ? 27.895 3.798 -4.034 1.00 72.94 196 ALA A C 1
ATOM 1528 O O . ALA A 1 196 ? 26.855 4.225 -3.526 1.00 72.94 196 ALA A O 1
ATOM 1529 N N . ARG A 1 197 ? 28.177 2.492 -4.071 1.00 71.19 197 ARG A N 1
ATOM 1530 C CA . ARG A 1 197 ? 27.280 1.376 -3.752 1.00 71.19 197 ARG A CA 1
ATOM 1531 C C . ARG A 1 197 ? 26.672 1.481 -2.362 1.00 71.19 197 ARG A C 1
ATOM 1533 O O . ARG A 1 197 ? 25.499 1.157 -2.199 1.00 71.19 197 ARG A O 1
ATOM 1540 N N . TRP A 1 198 ? 27.423 1.971 -1.373 1.00 61.44 198 TRP A N 1
ATOM 1541 C CA . TRP A 1 198 ? 26.919 2.103 -0.003 1.00 61.44 198 TRP A CA 1
ATOM 1542 C C . TRP A 1 198 ? 25.657 2.979 0.071 1.00 61.44 198 TRP A C 1
ATOM 1544 O O . TRP A 1 198 ? 24.678 2.589 0.701 1.00 61.44 198 TRP A O 1
ATOM 1554 N N . PHE A 1 199 ? 25.620 4.105 -0.648 1.00 55.44 199 PHE A N 1
ATOM 1555 C CA . PHE A 1 199 ? 24.445 4.985 -0.682 1.00 55.44 199 PHE A CA 1
ATOM 1556 C C . PHE A 1 199 ? 23.299 4.425 -1.539 1.00 55.44 199 PHE A C 1
ATOM 1558 O O . PHE A 1 199 ? 22.132 4.587 -1.179 1.00 55.44 199 PHE A O 1
ATOM 1565 N N . TYR A 1 200 ? 23.615 3.761 -2.656 1.00 54.53 200 TYR A N 1
ATOM 1566 C CA . TYR A 1 200 ? 22.617 3.299 -3.629 1.00 54.53 200 TYR A CA 1
ATOM 1567 C C . TYR A 1 200 ? 22.012 1.921 -3.330 1.00 54.53 200 TYR A C 1
ATOM 1569 O O . TYR A 1 200 ? 20.905 1.656 -3.789 1.00 54.53 200 TYR A O 1
ATOM 1577 N N . GLU A 1 201 ? 22.683 1.045 -2.579 1.00 54.53 201 GLU A N 1
ATOM 1578 C CA . GLU A 1 201 ? 22.143 -0.279 -2.231 1.00 54.53 201 GLU A CA 1
ATOM 1579 C C . GLU A 1 201 ? 21.554 -0.334 -0.817 1.00 54.53 201 GLU A C 1
ATOM 1581 O O . GLU A 1 201 ? 20.461 -0.875 -0.655 1.00 54.53 201 GLU A O 1
ATOM 1586 N N . TYR A 1 202 ? 22.200 0.264 0.193 1.00 52.69 202 TYR A N 1
ATOM 1587 C CA . TYR A 1 202 ? 21.741 0.136 1.587 1.00 52.69 202 TYR A CA 1
ATOM 1588 C C . TYR A 1 202 ? 20.569 1.066 1.943 1.00 52.69 202 TYR A C 1
ATOM 1590 O O . TYR A 1 202 ? 19.689 0.695 2.721 1.00 52.69 202 TYR A O 1
ATOM 1598 N N . LEU A 1 203 ? 20.501 2.271 1.365 1.00 50.41 203 LEU A N 1
ATOM 1599 C CA . LEU A 1 203 ? 19.379 3.184 1.616 1.00 50.41 203 LEU A CA 1
ATOM 1600 C C . LEU A 1 203 ? 18.076 2.699 0.938 1.00 50.41 203 LEU A C 1
ATOM 1602 O O . LEU A 1 203 ? 17.013 2.790 1.551 1.00 50.41 203 LEU A O 1
ATOM 1606 N N . PRO A 1 204 ? 18.112 2.119 -0.281 1.00 48.25 204 PRO A N 1
ATOM 1607 C CA . PRO A 1 204 ? 16.942 1.475 -0.879 1.00 48.25 204 PRO A CA 1
ATOM 1608 C C . PRO A 1 204 ? 16.644 0.064 -0.349 1.00 48.25 204 PRO A C 1
ATOM 1610 O O . PRO A 1 204 ? 15.494 -0.362 -0.437 1.00 48.25 204 PRO A O 1
ATOM 1613 N N . SER A 1 205 ? 17.603 -0.671 0.232 1.00 46.69 205 SER A N 1
ATOM 1614 C CA . SER A 1 205 ? 17.289 -1.938 0.920 1.00 46.69 205 SER A CA 1
ATOM 1615 C C . SER A 1 205 ? 16.409 -1.702 2.155 1.00 46.69 205 SER A C 1
ATOM 1617 O O . SER A 1 205 ? 15.421 -2.414 2.337 1.00 46.69 205 SER A O 1
ATOM 1619 N N . LEU A 1 206 ? 16.657 -0.608 2.893 1.00 47.06 206 LEU A N 1
ATOM 1620 C CA . LEU A 1 206 ? 15.752 -0.060 3.919 1.00 47.06 206 LEU A CA 1
ATOM 1621 C C . LEU A 1 206 ? 14.369 0.341 3.362 1.00 47.06 206 LEU A C 1
ATOM 1623 O O . LEU A 1 206 ? 13.460 0.621 4.134 1.00 47.06 206 LEU A O 1
ATOM 1627 N N . ASN A 1 207 ? 14.183 0.406 2.040 1.00 51.50 207 ASN A N 1
ATOM 1628 C CA . ASN A 1 207 ? 12.944 0.853 1.398 1.00 51.50 207 ASN A CA 1
ATOM 1629 C C . ASN A 1 207 ? 12.010 -0.308 0.998 1.00 51.50 207 ASN A C 1
ATOM 1631 O O . ASN A 1 207 ? 10.814 -0.090 0.804 1.00 51.50 207 ASN A O 1
ATOM 1635 N N . ASN A 1 208 ? 12.526 -1.540 0.888 1.00 53.25 208 ASN A N 1
ATOM 1636 C CA . ASN A 1 208 ? 11.755 -2.667 0.350 1.00 53.25 208 ASN A CA 1
ATOM 1637 C C . ASN A 1 208 ? 11.352 -3.718 1.400 1.00 53.25 208 ASN A C 1
ATOM 1639 O O . ASN A 1 208 ? 10.206 -4.147 1.372 1.00 53.25 208 ASN A O 1
ATOM 1643 N N . SER A 1 209 ? 12.211 -4.136 2.336 1.00 57.56 209 SER A N 1
ATOM 1644 C CA . SER A 1 209 ? 11.872 -5.214 3.297 1.00 57.56 209 SER A CA 1
ATOM 1645 C C . SER A 1 209 ? 11.553 -4.721 4.708 1.00 57.56 209 SER A C 1
ATOM 1647 O O . SER A 1 209 ? 10.602 -5.184 5.341 1.00 57.56 209 SER A O 1
ATOM 1649 N N . ASP A 1 210 ? 12.322 -3.758 5.199 1.00 62.38 210 ASP A N 1
ATOM 1650 C CA . ASP A 1 210 ? 12.277 -3.330 6.601 1.00 62.38 210 ASP A CA 1
ATOM 1651 C C . ASP A 1 210 ? 10.983 -2.566 6.952 1.00 62.38 210 ASP A C 1
ATOM 1653 O O . ASP A 1 210 ? 10.399 -2.826 8.010 1.00 62.38 210 ASP A O 1
ATOM 1657 N N . PRO A 1 211 ? 10.432 -1.725 6.051 1.00 62.47 211 PRO A N 1
ATOM 1658 C CA . PRO A 1 211 ? 9.103 -1.140 6.164 1.00 62.47 211 PRO A CA 1
ATOM 1659 C C . PRO A 1 211 ? 7.994 -2.159 6.375 1.00 62.47 211 PRO A C 1
ATOM 1661 O O . PRO A 1 211 ? 7.096 -1.931 7.185 1.00 62.47 211 PRO A O 1
ATOM 1664 N N . LEU A 1 212 ? 8.051 -3.281 5.654 1.00 67.56 212 LEU A N 1
ATOM 1665 C CA . LEU A 1 212 ? 7.059 -4.344 5.740 1.00 67.56 212 LEU A CA 1
ATOM 1666 C C . LEU A 1 212 ? 7.142 -5.018 7.110 1.00 67.56 212 LEU A C 1
ATOM 1668 O O . LEU A 1 212 ? 6.117 -5.152 7.775 1.00 67.56 212 LEU A O 1
ATOM 1672 N N . PHE A 1 213 ? 8.343 -5.399 7.550 1.00 70.25 213 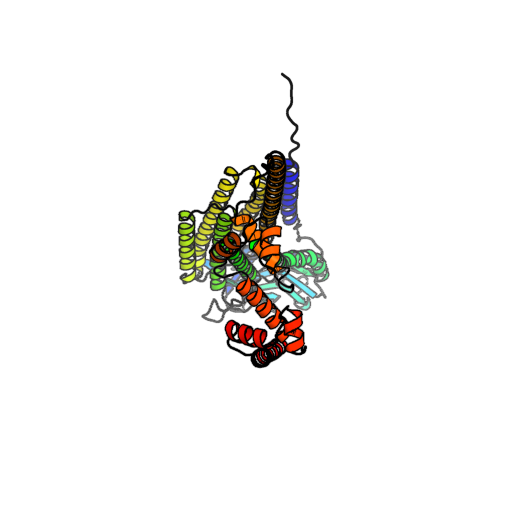PHE A N 1
ATOM 1673 C CA . PHE A 1 213 ? 8.532 -6.052 8.847 1.00 70.25 213 PHE A CA 1
ATOM 1674 C C . PHE A 1 213 ? 8.094 -5.149 10.006 1.00 70.25 213 PHE A C 1
ATOM 1676 O O . PHE A 1 213 ? 7.324 -5.569 10.873 1.00 70.25 213 PHE A O 1
ATOM 1683 N N . LEU A 1 214 ? 8.510 -3.880 9.977 1.00 70.19 214 LEU A N 1
ATOM 1684 C CA . LEU A 1 214 ? 8.112 -2.886 10.968 1.00 70.19 214 LEU A CA 1
ATOM 1685 C C . LEU A 1 214 ? 6.595 -2.660 10.953 1.00 70.19 214 LEU A C 1
ATOM 1687 O O . LEU A 1 214 ? 5.968 -2.639 12.011 1.00 70.19 214 LEU A O 1
ATOM 1691 N N . SER A 1 215 ? 5.986 -2.554 9.768 1.00 68.88 215 SER A N 1
ATOM 1692 C CA . SER A 1 215 ? 4.534 -2.411 9.632 1.00 68.88 215 SER A CA 1
ATOM 1693 C C . SER A 1 215 ? 3.802 -3.613 10.221 1.00 68.88 215 SER A C 1
ATOM 1695 O O . SER A 1 215 ? 2.882 -3.420 11.006 1.00 68.88 215 SER A O 1
ATOM 1697 N N . ILE A 1 216 ? 4.227 -4.843 9.915 1.00 70.94 216 ILE A N 1
ATOM 1698 C CA . ILE A 1 216 ? 3.629 -6.073 10.458 1.00 70.94 216 ILE A CA 1
ATOM 1699 C C . ILE A 1 216 ? 3.715 -6.090 11.988 1.00 70.94 216 ILE A C 1
ATOM 1701 O O . ILE A 1 216 ? 2.707 -6.332 12.650 1.00 70.94 216 ILE A O 1
ATOM 1705 N N . LEU A 1 217 ? 4.882 -5.790 12.564 1.00 76.75 217 LEU A N 1
ATOM 1706 C CA . LEU A 1 217 ? 5.077 -5.776 14.016 1.00 76.75 217 LEU A CA 1
ATOM 1707 C C . LEU A 1 217 ? 4.157 -4.756 14.707 1.00 76.75 217 LEU A C 1
ATOM 1709 O O . LEU A 1 217 ? 3.475 -5.075 15.683 1.00 76.75 217 LEU A O 1
ATOM 1713 N N . LEU A 1 218 ? 4.110 -3.533 14.178 1.00 72.38 218 LEU A N 1
ATOM 1714 C CA . LEU A 1 218 ? 3.271 -2.448 14.692 1.00 72.38 218 LEU A CA 1
ATOM 1715 C C . LEU A 1 218 ? 1.775 -2.774 14.568 1.00 72.38 218 LEU A C 1
ATOM 1717 O O . LEU A 1 218 ? 0.977 -2.433 15.441 1.00 72.38 218 LEU A O 1
ATOM 1721 N N . LEU A 1 219 ? 1.396 -3.481 13.508 1.00 71.19 219 LEU A N 1
ATOM 1722 C CA . LEU A 1 219 ? 0.034 -3.934 13.255 1.00 71.19 219 LEU A CA 1
ATOM 1723 C C . LEU A 1 219 ? -0.392 -5.074 14.192 1.00 71.19 219 LEU A C 1
ATOM 1725 O O . LEU A 1 219 ? -1.512 -5.053 14.704 1.00 71.19 219 LEU A O 1
ATOM 1729 N N . ILE A 1 220 ? 0.503 -6.019 14.495 1.00 74.00 220 ILE A N 1
ATOM 1730 C CA . ILE A 1 220 ? 0.273 -7.040 15.530 1.00 74.00 220 ILE A CA 1
ATOM 1731 C C . ILE A 1 220 ? 0.060 -6.365 16.889 1.00 74.00 220 ILE A C 1
ATOM 1733 O O . ILE A 1 220 ? -0.877 -6.711 17.611 1.00 74.00 220 ILE A O 1
ATOM 1737 N N . LEU A 1 221 ? 0.871 -5.356 17.220 1.00 74.94 221 LEU A N 1
ATOM 1738 C CA . LEU A 1 221 ? 0.712 -4.595 18.458 1.00 74.94 221 LEU A CA 1
ATOM 1739 C C . LEU A 1 221 ? -0.640 -3.863 18.507 1.00 74.94 221 LEU A C 1
ATOM 1741 O O . LEU A 1 221 ? -1.321 -3.923 19.533 1.00 74.94 221 LEU A O 1
ATOM 1745 N N . LEU A 1 222 ? -1.070 -3.242 17.399 1.00 75.19 222 LEU A N 1
ATOM 1746 C CA . LEU A 1 222 ? -2.402 -2.633 17.289 1.00 75.19 222 LEU A CA 1
ATOM 1747 C C . LEU A 1 222 ? -3.499 -3.657 17.590 1.00 75.19 222 LEU A C 1
ATOM 1749 O O . LEU A 1 222 ? -4.386 -3.392 18.398 1.00 75.19 222 LEU A O 1
ATOM 1753 N N . PHE A 1 223 ? -3.425 -4.835 16.969 1.00 74.75 223 PHE A N 1
ATOM 1754 C CA . PHE A 1 223 ? -4.411 -5.892 17.157 1.00 74.75 223 PHE A CA 1
ATOM 1755 C C . PHE A 1 223 ? -4.487 -6.361 18.614 1.00 74.75 223 PHE A C 1
ATOM 1757 O O . PHE A 1 223 ? -5.586 -6.519 19.144 1.00 74.75 223 PHE A O 1
ATOM 1764 N N . ILE A 1 224 ? -3.344 -6.532 19.287 1.00 75.19 224 ILE A N 1
ATOM 1765 C CA . ILE A 1 224 ? -3.293 -6.917 20.707 1.00 75.19 224 ILE A CA 1
ATOM 1766 C C . ILE A 1 224 ? -3.978 -5.858 21.579 1.00 75.19 224 ILE A C 1
ATOM 1768 O O . ILE A 1 224 ? -4.816 -6.200 22.416 1.00 75.19 224 ILE A O 1
ATOM 1772 N N . ILE A 1 225 ? -3.667 -4.578 21.355 1.00 71.00 225 ILE A N 1
ATOM 1773 C CA . ILE A 1 225 ? -4.263 -3.459 22.099 1.00 71.00 225 ILE A CA 1
ATOM 1774 C C . ILE A 1 225 ? -5.779 -3.430 21.894 1.00 71.00 225 ILE A C 1
ATOM 1776 O O . ILE A 1 225 ? -6.539 -3.365 22.859 1.00 71.00 225 ILE A O 1
ATOM 1780 N N . VAL A 1 226 ? -6.226 -3.538 20.643 1.00 70.94 226 VAL A N 1
ATOM 1781 C CA . VAL A 1 226 ? -7.646 -3.480 20.283 1.00 70.94 226 VAL A CA 1
ATOM 1782 C C . VAL A 1 226 ? -8.417 -4.690 20.809 1.00 70.94 226 VAL A C 1
ATOM 1784 O O . VAL A 1 226 ? -9.525 -4.535 21.325 1.00 70.94 226 VAL A O 1
ATOM 1787 N N . LYS A 1 227 ? -7.832 -5.892 20.758 1.00 69.94 227 LYS A N 1
ATOM 1788 C CA . LYS A 1 227 ? -8.418 -7.092 21.369 1.00 69.94 227 LYS A CA 1
ATOM 1789 C C . LYS A 1 227 ? -8.591 -6.911 22.880 1.00 69.94 227 LYS A C 1
ATOM 1791 O O . LYS A 1 227 ? -9.620 -7.309 23.421 1.00 69.94 227 LYS A O 1
ATOM 1796 N N . GLY A 1 228 ? -7.636 -6.252 23.540 1.00 69.31 228 GLY A N 1
ATOM 1797 C CA . GLY A 1 228 ? -7.715 -5.894 24.959 1.00 69.31 228 GLY A CA 1
ATOM 1798 C C . GLY A 1 228 ? -8.864 -4.940 25.313 1.00 69.31 228 GLY A C 1
ATOM 1799 O O . GLY A 1 228 ? -9.337 -4.961 26.445 1.00 69.31 228 GLY A O 1
ATOM 1800 N N . MET A 1 229 ? -9.370 -4.152 24.356 1.00 67.12 229 MET A N 1
ATOM 1801 C CA . MET A 1 229 ? -10.499 -3.232 24.568 1.00 67.12 229 MET A CA 1
ATOM 1802 C C . MET A 1 229 ? -11.876 -3.923 24.564 1.00 67.12 229 MET A C 1
ATOM 1804 O O . MET A 1 229 ? -12.873 -3.290 24.905 1.00 67.12 229 MET A O 1
ATOM 1808 N N . GLY A 1 230 ? -11.966 -5.199 24.166 1.00 68.88 230 GLY A N 1
ATOM 1809 C CA . GLY A 1 230 ? -13.212 -5.980 24.190 1.00 68.88 230 GLY A CA 1
ATOM 1810 C C . GLY A 1 230 ? -14.226 -5.674 23.073 1.00 68.88 230 GLY A C 1
ATOM 1811 O O . GLY A 1 230 ? -15.295 -6.284 23.042 1.00 68.88 230 GLY A O 1
ATOM 1812 N N . ASN A 1 231 ? -13.920 -4.775 22.128 1.00 80.88 231 ASN A N 1
ATOM 1813 C CA . ASN A 1 231 ? -14.819 -4.441 21.016 1.00 80.88 231 ASN A CA 1
ATOM 1814 C C . ASN A 1 231 ? -14.565 -5.333 19.782 1.00 80.88 231 ASN A C 1
ATOM 1816 O O . ASN A 1 231 ? -13.570 -5.175 19.072 1.00 80.88 231 ASN A O 1
ATOM 1820 N N . ARG A 1 232 ? -15.511 -6.241 19.491 1.00 84.38 232 ARG A N 1
ATOM 1821 C CA . ARG A 1 232 ? -15.434 -7.184 18.358 1.00 84.38 232 ARG A CA 1
ATOM 1822 C C . ARG A 1 232 ? -15.359 -6.493 16.992 1.00 84.38 232 ARG A C 1
ATOM 1824 O O . ARG A 1 232 ? -14.597 -6.940 16.140 1.00 84.38 232 ARG A O 1
ATOM 1831 N N . ALA A 1 233 ? -16.115 -5.413 16.781 1.00 86.06 233 ALA A N 1
ATOM 1832 C CA . ALA A 1 233 ? -16.119 -4.693 15.504 1.00 86.06 233 ALA A CA 1
ATOM 1833 C C . ALA A 1 233 ? -14.763 -4.026 15.246 1.00 86.06 233 ALA A C 1
ATOM 1835 O O . ALA A 1 233 ? -14.194 -4.138 14.164 1.00 86.06 233 ALA A O 1
ATOM 1836 N N . MET A 1 234 ? -14.202 -3.408 16.283 1.00 83.00 234 MET A N 1
ATOM 1837 C CA . MET A 1 234 ? -12.896 -2.763 16.217 1.00 83.00 234 MET A CA 1
ATOM 1838 C C . MET A 1 234 ? -11.769 -3.762 15.920 1.00 83.00 234 MET A C 1
ATOM 1840 O O . MET A 1 234 ? -10.880 -3.465 15.120 1.00 83.00 234 MET A O 1
ATOM 1844 N N . ALA A 1 235 ? -11.829 -4.958 16.516 1.00 81.94 235 ALA A N 1
ATOM 1845 C CA . ALA A 1 235 ? -10.888 -6.040 16.238 1.00 81.94 235 ALA A CA 1
ATOM 1846 C C . ALA A 1 235 ? -10.985 -6.523 14.782 1.00 81.94 235 ALA A C 1
ATOM 1848 O O . ALA A 1 235 ? -9.956 -6.707 14.133 1.00 81.94 235 ALA A O 1
ATOM 1849 N N . LEU A 1 236 ? -12.204 -6.667 14.249 1.00 86.75 236 LEU A N 1
ATOM 1850 C CA . LEU A 1 236 ? -12.432 -7.060 12.858 1.00 86.75 236 LEU A CA 1
ATOM 1851 C C . LEU A 1 236 ? -11.904 -6.010 11.869 1.00 86.75 236 LEU A C 1
ATOM 1853 O O . LEU A 1 236 ? -11.175 -6.362 10.946 1.00 86.75 236 LEU A O 1
ATOM 1857 N N . TYR A 1 237 ? -12.225 -4.728 12.071 1.00 87.62 237 TYR A N 1
ATOM 1858 C CA . TYR A 1 237 ? -11.734 -3.650 11.202 1.00 87.62 237 TYR A CA 1
ATOM 1859 C C . TYR A 1 237 ? -10.216 -3.514 11.275 1.00 87.62 237 TYR A C 1
ATOM 1861 O O . TYR A 1 237 ? -9.567 -3.311 10.254 1.00 87.62 237 TYR A O 1
ATOM 1869 N N . SER A 1 238 ? -9.634 -3.695 12.462 1.00 81.81 238 SER A N 1
ATOM 1870 C CA . SER A 1 238 ? -8.181 -3.720 12.621 1.00 81.81 238 SER A CA 1
ATOM 1871 C C . SER A 1 238 ? -7.575 -4.879 11.832 1.00 81.81 238 SER A C 1
ATOM 1873 O O . SER A 1 238 ? -6.667 -4.655 11.046 1.00 81.81 238 SER A O 1
ATOM 1875 N N . LEU A 1 239 ? -8.111 -6.098 11.952 1.00 84.06 239 LEU A N 1
ATOM 1876 C CA . LEU A 1 239 ? -7.630 -7.256 11.192 1.00 84.06 239 LEU A CA 1
ATOM 1877 C C . LEU A 1 239 ? -7.725 -7.043 9.672 1.00 84.06 239 LEU A C 1
ATOM 1879 O O . LEU A 1 239 ? -6.762 -7.308 8.957 1.00 84.06 239 LEU A O 1
ATOM 1883 N N . ALA A 1 240 ? -8.858 -6.533 9.183 1.00 87.50 240 ALA A N 1
ATOM 1884 C CA . ALA A 1 240 ? -9.056 -6.244 7.765 1.00 87.50 240 ALA A CA 1
ATOM 1885 C C . ALA A 1 240 ? -8.084 -5.164 7.256 1.00 87.50 240 ALA A C 1
ATOM 1887 O O . ALA A 1 240 ? -7.498 -5.312 6.183 1.00 87.50 240 ALA A O 1
ATOM 1888 N N . PHE A 1 241 ? -7.843 -4.118 8.051 1.00 84.06 241 PHE A N 1
ATOM 1889 C CA . PHE A 1 241 ? -6.865 -3.079 7.737 1.00 84.06 241 PHE A CA 1
ATOM 1890 C C . PHE A 1 241 ? -5.440 -3.650 7.675 1.00 84.06 241 PHE A C 1
ATOM 1892 O O . PHE A 1 241 ? -4.712 -3.382 6.722 1.00 84.06 241 PHE A O 1
ATOM 1899 N N . ILE A 1 242 ? -5.065 -4.494 8.644 1.00 79.62 242 ILE A N 1
ATOM 1900 C CA . ILE A 1 242 ? -3.758 -5.166 8.704 1.00 79.62 242 ILE A CA 1
ATOM 1901 C C . ILE A 1 242 ? -3.537 -6.037 7.467 1.00 79.62 242 ILE A C 1
ATOM 1903 O O . ILE A 1 242 ? -2.505 -5.920 6.805 1.00 79.62 242 ILE A O 1
ATOM 1907 N N . ALA A 1 243 ? -4.515 -6.883 7.140 1.00 84.19 243 ALA A N 1
ATOM 1908 C CA . ALA A 1 243 ? -4.452 -7.760 5.979 1.00 84.19 243 ALA A CA 1
ATOM 1909 C C . ALA A 1 243 ? -4.329 -6.954 4.680 1.00 84.19 243 ALA A C 1
ATOM 1911 O O . ALA A 1 243 ? -3.475 -7.251 3.848 1.00 84.19 243 ALA A O 1
ATOM 1912 N N . GLY A 1 244 ? -5.117 -5.886 4.531 1.00 85.38 244 GLY A N 1
ATOM 1913 C CA . GLY A 1 244 ? -5.059 -5.031 3.352 1.00 85.38 244 GLY A CA 1
ATOM 1914 C C . GLY A 1 244 ? -3.709 -4.323 3.195 1.00 85.38 244 GLY A C 1
ATOM 1915 O O . GLY A 1 244 ? -3.118 -4.366 2.118 1.00 85.38 244 GLY A O 1
ATOM 1916 N N . VAL A 1 245 ? -3.165 -3.740 4.269 1.00 79.50 245 VAL A N 1
ATOM 1917 C CA . VAL A 1 245 ? -1.831 -3.113 4.257 1.00 79.50 245 VAL A CA 1
ATOM 1918 C C . VAL A 1 245 ? -0.743 -4.130 3.910 1.00 79.50 245 VAL A C 1
ATOM 1920 O O . VAL A 1 245 ? 0.147 -3.829 3.112 1.00 79.50 245 VAL A O 1
ATOM 1923 N N . PHE A 1 246 ? -0.805 -5.333 4.481 1.00 79.38 246 PHE A N 1
ATOM 1924 C CA . PHE A 1 246 ? 0.125 -6.412 4.161 1.00 79.38 246 PHE A CA 1
ATOM 1925 C C . PHE A 1 246 ? 0.063 -6.779 2.675 1.00 79.38 246 PHE A C 1
ATOM 1927 O O . PHE A 1 246 ? 1.100 -6.834 2.013 1.00 79.38 246 PHE A O 1
ATOM 1934 N N . CYS A 1 247 ? -1.141 -6.942 2.122 1.00 82.19 247 CYS A N 1
ATOM 1935 C CA . CYS A 1 247 ? -1.328 -7.219 0.702 1.00 82.19 247 CYS A CA 1
ATOM 1936 C C . CYS A 1 247 ? -0.785 -6.094 -0.192 1.00 82.19 247 CYS A C 1
ATOM 1938 O O . CYS A 1 247 ? -0.111 -6.389 -1.177 1.00 82.19 247 CYS A O 1
ATOM 1940 N N . VAL A 1 248 ? -1.020 -4.821 0.153 1.00 79.25 248 VAL A N 1
ATOM 1941 C CA . VAL A 1 248 ? -0.457 -3.678 -0.589 1.00 79.25 248 VAL A CA 1
ATOM 1942 C C . VAL A 1 248 ? 1.070 -3.717 -0.567 1.00 79.25 248 VAL A C 1
ATOM 1944 O O . VAL A 1 248 ? 1.692 -3.562 -1.613 1.00 79.25 248 VAL A O 1
ATOM 1947 N N . ASN A 1 249 ? 1.694 -3.966 0.585 1.00 75.50 249 ASN A N 1
ATOM 1948 C CA . ASN A 1 249 ? 3.154 -4.026 0.664 1.00 75.50 249 ASN A CA 1
ATOM 1949 C C . ASN A 1 249 ? 3.732 -5.221 -0.107 1.00 75.50 249 ASN A C 1
ATOM 1951 O O . ASN A 1 249 ? 4.706 -5.052 -0.838 1.00 75.50 249 ASN A O 1
ATOM 1955 N N . MET A 1 250 ? 3.106 -6.398 -0.023 1.00 75.19 250 MET A N 1
ATOM 1956 C CA . MET A 1 250 ? 3.480 -7.562 -0.835 1.00 75.19 250 MET A CA 1
ATOM 1957 C C . MET A 1 250 ? 3.450 -7.210 -2.331 1.00 75.19 250 MET A C 1
ATOM 1959 O O . MET A 1 250 ? 4.456 -7.359 -3.038 1.00 75.19 250 MET A O 1
ATOM 1963 N N . LEU A 1 251 ? 2.345 -6.604 -2.782 1.00 74.56 251 LEU A N 1
ATOM 1964 C CA . LEU A 1 251 ? 2.182 -6.104 -4.146 1.00 74.56 251 LEU A CA 1
ATOM 1965 C C . LEU A 1 251 ? 3.223 -5.058 -4.541 1.00 74.56 251 LEU A C 1
ATOM 1967 O O . LEU A 1 251 ? 3.469 -4.911 -5.731 1.00 74.56 251 LEU A O 1
ATOM 1971 N N . MET A 1 252 ? 3.846 -4.330 -3.615 1.00 70.31 252 MET A N 1
ATOM 1972 C CA . MET A 1 252 ? 4.929 -3.395 -3.941 1.00 70.31 252 MET A CA 1
ATOM 1973 C C . MET A 1 252 ? 6.282 -4.089 -4.061 1.00 70.31 252 MET A C 1
ATOM 1975 O O . MET A 1 252 ? 7.019 -3.825 -5.009 1.00 70.31 252 MET A O 1
ATOM 1979 N N . ILE A 1 253 ? 6.560 -5.045 -3.176 1.00 65.00 253 ILE A N 1
ATOM 1980 C CA . ILE A 1 253 ? 7.829 -5.788 -3.113 1.00 65.00 253 ILE A CA 1
ATOM 1981 C C . ILE A 1 253 ? 7.946 -6.818 -4.253 1.00 65.00 253 ILE A C 1
ATOM 1983 O O . ILE A 1 253 ? 9.021 -7.343 -4.527 1.00 65.00 253 ILE A O 1
ATOM 1987 N N . GLY A 1 254 ? 6.857 -7.063 -4.991 1.00 60.22 254 GLY A N 1
ATOM 1988 C CA . GLY A 1 254 ? 6.845 -7.985 -6.131 1.00 60.22 254 GLY A CA 1
ATOM 1989 C C . GLY A 1 254 ? 6.460 -9.413 -5.764 1.00 60.22 254 GLY A C 1
ATOM 1990 O O . GLY A 1 254 ? 6.768 -10.336 -6.516 1.00 60.22 254 GLY A O 1
ATOM 1991 N N . PHE A 1 255 ? 5.772 -9.582 -4.633 1.00 58.16 255 PHE A N 1
ATOM 1992 C CA . PHE A 1 255 ? 5.215 -10.847 -4.177 1.00 58.16 255 PHE A CA 1
ATOM 1993 C C . PHE A 1 255 ? 3.680 -10.732 -4.099 1.00 58.16 255 PHE A C 1
ATOM 1995 O O . PHE A 1 255 ? 3.180 -9.745 -3.576 1.00 58.16 255 PHE A O 1
ATOM 2002 N N . PRO A 1 256 ? 2.874 -11.688 -4.579 1.00 56.28 256 PRO A N 1
ATOM 2003 C CA . PRO A 1 256 ? 3.230 -12.868 -5.356 1.00 56.28 256 PRO A CA 1
ATOM 2004 C C . PRO A 1 256 ? 3.713 -12.503 -6.771 1.00 56.28 256 PRO A C 1
ATOM 2006 O O . PRO A 1 256 ? 3.555 -11.371 -7.235 1.00 56.28 256 PRO A O 1
ATOM 2009 N N . ARG A 1 257 ? 4.314 -13.479 -7.463 1.00 62.97 257 ARG A N 1
ATOM 2010 C CA . ARG A 1 257 ? 4.766 -13.346 -8.857 1.00 62.97 257 ARG A CA 1
ATOM 2011 C C . ARG A 1 257 ? 3.559 -13.300 -9.798 1.00 62.97 257 ARG A C 1
ATOM 2013 O O . ARG A 1 257 ? 3.246 -14.281 -10.458 1.00 62.97 257 ARG A O 1
ATOM 2020 N N . PHE A 1 258 ? 2.858 -12.172 -9.841 1.00 64.00 258 PHE A N 1
ATOM 2021 C CA . PHE A 1 258 ? 1.920 -11.909 -10.926 1.00 64.00 258 PHE A CA 1
ATOM 2022 C C . PHE A 1 258 ? 2.726 -11.741 -12.216 1.00 64.00 258 PHE A C 1
ATOM 2024 O O . PHE A 1 258 ? 3.550 -10.832 -12.309 1.00 64.00 258 PHE A O 1
ATOM 2031 N N . GLU A 1 259 ? 2.497 -12.614 -13.195 1.00 60.34 259 GLU A N 1
ATOM 2032 C CA . GLU A 1 259 ? 3.110 -12.510 -14.528 1.00 60.34 259 GLU A CA 1
ATOM 2033 C C . GLU A 1 259 ? 2.641 -11.222 -15.234 1.00 60.34 259 GLU A C 1
ATOM 2035 O O . GLU A 1 259 ? 3.410 -10.510 -15.865 1.00 60.34 259 GLU A O 1
ATOM 2040 N N . ASN A 1 260 ? 1.387 -10.819 -15.021 1.00 69.31 260 ASN A N 1
ATOM 2041 C CA . ASN A 1 260 ? 0.772 -9.710 -15.744 1.00 69.31 260 ASN A CA 1
ATOM 2042 C C . ASN A 1 260 ? 0.519 -8.476 -14.848 1.00 69.31 260 ASN A C 1
ATOM 2044 O O . ASN A 1 260 ? -0.151 -8.569 -13.811 1.00 69.31 260 ASN A O 1
ATOM 2048 N N . ASN A 1 261 ? 0.993 -7.292 -15.273 1.00 71.81 261 ASN A N 1
ATOM 2049 C CA . ASN A 1 261 ? 0.779 -6.046 -14.521 1.00 71.81 261 ASN A CA 1
ATOM 2050 C C . ASN A 1 261 ? -0.687 -5.646 -14.421 1.00 71.81 261 ASN A C 1
ATOM 2052 O O . ASN A 1 261 ? -1.035 -5.014 -13.429 1.00 71.81 261 ASN A O 1
ATOM 2056 N N . ILE A 1 262 ? -1.552 -5.983 -15.386 1.00 79.25 262 ILE A N 1
ATOM 2057 C CA . ILE A 1 262 ? -2.956 -5.557 -15.316 1.00 79.25 262 ILE A CA 1
ATOM 2058 C C . ILE A 1 262 ? -3.613 -6.102 -14.046 1.00 79.25 262 ILE A C 1
ATOM 2060 O O . ILE A 1 262 ? -4.260 -5.355 -13.320 1.00 79.25 262 ILE A O 1
ATOM 2064 N N . TYR A 1 263 ? -3.359 -7.369 -13.703 1.00 81.19 263 TYR A N 1
ATOM 2065 C CA . TYR A 1 263 ? -3.863 -7.961 -12.469 1.00 81.19 263 TYR A CA 1
ATOM 2066 C C . TYR A 1 263 ? -3.234 -7.294 -11.257 1.00 81.19 263 TYR A C 1
ATOM 2068 O O . TYR A 1 263 ? -3.955 -6.925 -10.336 1.00 81.19 263 TYR A O 1
ATOM 2076 N N . ARG A 1 264 ? -1.918 -7.057 -11.276 1.00 79.94 264 ARG A N 1
ATOM 2077 C CA . ARG A 1 264 ? -1.235 -6.348 -10.188 1.00 79.94 264 ARG A CA 1
ATOM 2078 C C . ARG A 1 264 ? -1.865 -4.979 -9.919 1.00 79.94 264 ARG A C 1
ATOM 2080 O O . ARG A 1 264 ? -2.119 -4.668 -8.761 1.00 79.94 264 ARG A O 1
ATOM 2087 N N . TYR A 1 265 ? -2.180 -4.202 -10.957 1.00 81.75 265 TYR A N 1
ATOM 2088 C CA . TYR A 1 265 ? -2.881 -2.922 -10.823 1.00 81.75 265 TYR A CA 1
ATOM 2089 C C . TYR A 1 265 ? -4.315 -3.080 -10.338 1.00 81.75 265 TYR A C 1
ATOM 2091 O O . TYR A 1 265 ? -4.729 -2.329 -9.460 1.00 81.75 265 TYR A O 1
ATOM 2099 N N . LYS A 1 266 ? -5.062 -4.060 -10.860 1.00 88.31 266 LYS A N 1
ATOM 2100 C CA . LYS A 1 266 ? -6.430 -4.331 -10.406 1.00 88.31 266 LYS A CA 1
ATOM 2101 C C . LYS A 1 266 ? -6.460 -4.646 -8.908 1.00 88.31 266 LYS A C 1
ATOM 2103 O O . LYS A 1 266 ? -7.183 -3.999 -8.153 1.00 88.31 266 LYS A O 1
ATOM 2108 N N . TYR A 1 267 ? -5.622 -5.581 -8.463 1.00 88.06 267 TYR A N 1
ATOM 2109 C CA . TYR A 1 267 ? -5.484 -5.918 -7.047 1.00 88.06 267 TYR A CA 1
ATOM 2110 C C . TYR A 1 267 ? -4.999 -4.725 -6.228 1.00 88.06 267 TYR A C 1
ATOM 2112 O O . TYR A 1 267 ? -5.572 -4.446 -5.180 1.00 88.06 267 TYR A O 1
ATOM 2120 N N . PHE A 1 268 ? -3.988 -3.998 -6.707 1.00 86.38 268 PHE A N 1
ATOM 2121 C CA . PHE A 1 268 ? -3.468 -2.827 -6.011 1.00 86.38 268 PHE A CA 1
ATOM 2122 C C . PHE A 1 268 ? -4.562 -1.783 -5.778 1.00 86.38 268 PHE A C 1
ATOM 2124 O O . PHE A 1 268 ? -4.840 -1.466 -4.628 1.00 86.38 268 PHE A O 1
ATOM 2131 N N . LEU A 1 269 ? -5.227 -1.305 -6.832 1.00 88.50 269 LEU A N 1
ATOM 2132 C CA . LEU A 1 269 ? -6.265 -0.278 -6.731 1.00 88.50 269 LEU A CA 1
ATOM 2133 C C . LEU A 1 269 ? -7.442 -0.736 -5.851 1.00 88.50 269 LEU A C 1
ATOM 2135 O O . LEU A 1 269 ? -7.905 0.019 -4.995 1.00 88.50 269 LEU A O 1
ATOM 2139 N N . GLY A 1 270 ? -7.883 -1.989 -6.006 1.00 91.81 270 GLY A N 1
ATOM 2140 C CA . GLY A 1 270 ? -9.000 -2.539 -5.238 1.00 91.81 270 GLY A CA 1
ATOM 2141 C C . GLY A 1 270 ? -8.687 -2.691 -3.748 1.00 91.81 270 GLY A C 1
ATOM 2142 O O . GLY A 1 270 ? -9.461 -2.244 -2.901 1.00 91.81 270 GLY A O 1
ATOM 2143 N N . ILE A 1 271 ? -7.534 -3.279 -3.412 1.00 90.69 271 ILE A N 1
ATOM 2144 C CA . ILE A 1 271 ? -7.110 -3.459 -2.016 1.00 90.69 271 ILE A CA 1
ATOM 2145 C C . ILE A 1 271 ? -6.829 -2.104 -1.371 1.00 90.69 271 ILE A C 1
ATOM 2147 O O . ILE A 1 271 ? -7.172 -1.900 -0.211 1.00 90.69 271 ILE A O 1
ATOM 2151 N N . TYR A 1 272 ? -6.261 -1.157 -2.112 1.00 88.94 272 TYR A N 1
ATOM 2152 C CA . TYR A 1 272 ? -6.001 0.179 -1.595 1.00 88.94 272 TYR A CA 1
ATOM 2153 C C . TYR A 1 272 ? -7.300 0.890 -1.191 1.00 88.94 272 TYR A C 1
ATOM 2155 O O . TYR A 1 272 ? -7.420 1.361 -0.060 1.00 88.94 272 TYR A O 1
ATOM 2163 N N . ALA A 1 273 ? -8.310 0.894 -2.068 1.00 92.56 273 ALA A N 1
ATOM 2164 C CA . ALA A 1 273 ? -9.626 1.442 -1.738 1.00 92.56 273 ALA A CA 1
ATOM 2165 C C . ALA A 1 273 ? -10.259 0.739 -0.524 1.00 92.56 273 ALA A C 1
ATOM 2167 O O . ALA A 1 273 ? -10.860 1.395 0.326 1.00 92.56 273 ALA A O 1
ATOM 2168 N N . LEU A 1 274 ? -10.097 -0.585 -0.417 1.00 93.69 274 LEU A N 1
ATOM 2169 C CA . LEU A 1 274 ? -10.579 -1.369 0.721 1.00 93.69 274 LEU A CA 1
ATOM 2170 C C . LEU A 1 274 ? -9.873 -0.992 2.034 1.00 93.69 274 LEU A C 1
ATOM 2172 O O . LEU A 1 274 ? -10.528 -0.910 3.075 1.00 93.69 274 LEU A O 1
ATOM 2176 N N . VAL A 1 275 ? -8.559 -0.754 2.003 1.00 90.00 275 VAL A N 1
ATOM 2177 C CA . VAL A 1 275 ? -7.767 -0.341 3.172 1.00 90.00 275 VAL A CA 1
ATOM 2178 C C . VAL A 1 275 ? -8.262 0.998 3.712 1.00 90.00 275 VAL A C 1
ATOM 2180 O O . VAL A 1 275 ? -8.549 1.092 4.905 1.00 90.00 275 VAL A O 1
ATOM 2183 N N . ASP A 1 276 ? -8.424 2.011 2.858 1.00 90.50 276 ASP A N 1
ATOM 2184 C CA . ASP A 1 276 ? -8.901 3.332 3.290 1.00 90.50 276 ASP A CA 1
ATOM 2185 C C . ASP A 1 276 ? -10.373 3.309 3.736 1.00 90.50 276 ASP A C 1
ATOM 2187 O O . ASP A 1 276 ? -10.729 3.945 4.731 1.00 90.50 276 ASP A O 1
ATOM 2191 N N . PHE A 1 277 ? -11.224 2.515 3.076 1.00 95.06 277 PHE A N 1
ATOM 2192 C CA . PHE A 1 277 ? -12.588 2.261 3.546 1.00 95.06 277 PHE A CA 1
ATOM 2193 C C . PHE A 1 277 ? -12.593 1.641 4.952 1.00 95.06 277 PHE A C 1
ATOM 2195 O O . PHE A 1 277 ? -13.308 2.095 5.846 1.00 95.06 277 PHE A O 1
ATOM 2202 N N . THR A 1 278 ? -11.758 0.626 5.176 1.00 92.00 278 THR A N 1
ATOM 2203 C CA . THR A 1 278 ? -11.653 -0.045 6.478 1.00 92.00 278 THR A CA 1
ATOM 2204 C C . THR A 1 278 ? -11.103 0.901 7.545 1.00 92.00 278 THR A C 1
ATOM 2206 O O . THR A 1 278 ? -11.582 0.891 8.679 1.00 92.00 278 THR A O 1
ATOM 2209 N N . LEU A 1 279 ? -10.151 1.769 7.187 1.00 88.88 279 LEU A N 1
ATOM 2210 C CA . LEU A 1 279 ? -9.630 2.808 8.074 1.00 88.88 279 LEU A CA 1
ATOM 2211 C C . LEU A 1 279 ? -10.726 3.800 8.492 1.00 88.88 279 LEU A C 1
ATOM 2213 O O . LEU A 1 279 ? -10.805 4.159 9.666 1.00 88.88 279 LEU A O 1
ATOM 2217 N N . LEU A 1 280 ? -11.612 4.201 7.574 1.00 93.94 280 LEU A N 1
ATOM 2218 C CA . LEU A 1 280 ? -12.774 5.033 7.901 1.00 93.94 280 LEU A CA 1
ATOM 2219 C C . LEU A 1 280 ? -13.701 4.343 8.917 1.00 93.94 280 LEU A C 1
ATOM 2221 O O . LEU A 1 280 ? -14.135 4.981 9.879 1.00 93.94 280 LEU A O 1
ATOM 2225 N N . LEU A 1 281 ? -13.994 3.050 8.738 1.00 93.12 281 LEU A N 1
ATOM 2226 C CA . LEU A 1 281 ? -14.797 2.283 9.701 1.00 93.12 281 LEU A CA 1
ATOM 2227 C C . LEU A 1 281 ? -14.107 2.178 11.063 1.00 93.12 281 LEU A C 1
ATOM 2229 O O . LEU A 1 281 ? -14.747 2.375 12.098 1.00 93.12 281 LEU A O 1
ATOM 2233 N N . LEU A 1 282 ? -12.798 1.922 11.062 1.00 88.00 282 LEU A N 1
ATOM 2234 C CA . LEU A 1 282 ? -11.987 1.855 12.271 1.00 88.00 282 LEU A CA 1
ATOM 2235 C C . LEU A 1 282 ? -12.039 3.177 13.045 1.00 88.00 282 LEU A C 1
ATOM 2237 O O . LEU A 1 282 ? -12.234 3.160 14.255 1.00 88.00 282 LEU A O 1
ATOM 2241 N N . ILE A 1 283 ? -11.921 4.315 12.358 1.00 88.56 283 ILE A N 1
ATOM 2242 C CA . ILE A 1 283 ? -11.976 5.652 12.966 1.00 88.56 283 ILE A CA 1
ATOM 2243 C C . ILE A 1 283 ? -13.371 5.952 13.537 1.00 88.56 283 ILE A C 1
ATOM 2245 O O . ILE A 1 283 ? -13.473 6.458 14.657 1.00 88.56 283 ILE A O 1
ATOM 2249 N N . GLN A 1 284 ? -14.447 5.604 12.821 1.00 92.31 284 GLN A N 1
ATOM 2250 C CA . GLN A 1 284 ? -15.819 5.736 13.336 1.00 92.31 284 GLN A CA 1
ATOM 2251 C C . GLN A 1 284 ? -16.031 4.920 14.617 1.00 92.31 284 GLN A C 1
ATOM 2253 O O . GLN A 1 284 ? -16.614 5.416 15.584 1.00 92.31 284 GLN A O 1
ATOM 2258 N N . GLU A 1 285 ? -15.543 3.678 14.633 1.00 89.44 285 GLU A N 1
ATOM 2259 C CA . GLU A 1 285 ? -15.650 2.788 15.788 1.00 89.44 285 GLU A CA 1
ATOM 2260 C C . GLU A 1 285 ? -14.786 3.281 16.958 1.00 89.44 285 GLU A C 1
ATOM 2262 O O . GLU A 1 285 ? -15.260 3.325 18.091 1.00 89.44 285 GLU A O 1
ATOM 2267 N N . PHE A 1 286 ? -13.558 3.727 16.677 1.00 85.12 286 PHE A N 1
ATOM 2268 C CA . PHE A 1 286 ? -12.601 4.242 17.660 1.00 85.12 286 PHE A CA 1
ATOM 2269 C C . PHE A 1 286 ? -13.145 5.451 18.426 1.00 85.12 286 PHE A C 1
ATOM 2271 O O . PHE A 1 286 ? -13.088 5.489 19.653 1.00 85.12 286 PHE A O 1
ATOM 2278 N N . PHE A 1 287 ? -13.715 6.430 17.718 1.00 87.00 287 PHE A N 1
ATOM 2279 C CA . PHE A 1 287 ? -14.301 7.614 18.352 1.00 87.00 287 PHE A CA 1
ATOM 2280 C C . PHE A 1 287 ? -15.745 7.405 18.823 1.00 87.00 287 PHE A C 1
ATOM 2282 O O . PHE A 1 287 ? -16.313 8.299 19.455 1.00 87.00 287 PHE A O 1
ATOM 2289 N N . ASN A 1 288 ? -16.341 6.241 18.541 1.00 87.56 288 ASN A N 1
ATOM 2290 C CA . ASN A 1 288 ? -17.756 5.948 18.761 1.00 87.56 288 ASN A CA 1
ATOM 2291 C C . ASN A 1 288 ? -18.689 7.006 18.125 1.00 87.56 288 ASN A C 1
ATOM 2293 O O . ASN A 1 288 ? -19.691 7.426 18.708 1.00 87.56 288 ASN A O 1
ATOM 2297 N N . ILE A 1 289 ? -18.331 7.466 16.922 1.00 91.44 289 ILE A N 1
ATOM 2298 C CA . ILE A 1 289 ? -19.102 8.409 16.102 1.00 91.44 289 ILE A CA 1
ATOM 2299 C C . ILE A 1 289 ? -19.484 7.666 14.826 1.00 91.44 289 ILE A C 1
ATOM 2301 O O . ILE A 1 289 ? -18.773 7.702 13.824 1.00 91.44 289 ILE A O 1
ATOM 2305 N N . LYS A 1 290 ? -20.598 6.937 14.895 1.00 91.88 290 LYS A N 1
ATOM 2306 C CA . LYS A 1 290 ? -21.073 6.087 13.800 1.00 91.88 290 LYS A CA 1
ATOM 2307 C C . LYS A 1 290 ? -22.088 6.847 12.956 1.00 91.88 290 LYS A C 1
ATOM 2309 O O . LYS A 1 290 ? -23.068 7.363 13.487 1.00 91.88 290 LYS A O 1
ATOM 2314 N N . SER A 1 291 ? -21.887 6.866 11.643 1.00 93.38 291 SER A N 1
ATOM 2315 C CA . SER A 1 291 ? -22.848 7.401 10.680 1.00 93.38 291 SER A CA 1
ATOM 2316 C C . SER A 1 291 ? -23.245 6.310 9.694 1.00 93.38 291 SER A C 1
ATOM 2318 O O . SER A 1 291 ? -22.464 5.906 8.833 1.00 93.38 291 SER A O 1
ATOM 2320 N N . ARG A 1 292 ? -24.486 5.819 9.812 1.00 94.31 292 ARG A N 1
ATOM 2321 C CA . ARG A 1 292 ? -25.009 4.778 8.913 1.00 94.31 292 ARG A CA 1
ATOM 2322 C C . ARG A 1 292 ? -25.018 5.258 7.463 1.00 94.31 292 ARG A C 1
ATOM 2324 O O . ARG A 1 292 ? -24.598 4.517 6.583 1.00 94.31 292 ARG A O 1
ATOM 2331 N N . THR A 1 293 ? -25.452 6.494 7.233 1.00 94.88 293 THR A N 1
ATOM 2332 C CA . THR A 1 293 ? -25.507 7.100 5.898 1.00 94.88 293 THR A CA 1
ATOM 2333 C C . THR A 1 293 ? -24.122 7.167 5.264 1.00 94.88 293 THR A C 1
ATOM 2335 O O . THR A 1 293 ? -23.949 6.719 4.135 1.00 94.88 293 THR A O 1
ATOM 2338 N N . LEU A 1 294 ? -23.121 7.646 6.011 1.00 95.50 294 LEU A N 1
ATOM 2339 C CA . LEU A 1 294 ? -21.744 7.729 5.524 1.00 95.50 294 LEU A CA 1
ATOM 2340 C C . LEU A 1 294 ? -21.183 6.348 5.175 1.00 95.50 294 LEU A C 1
ATOM 2342 O O . LEU A 1 294 ? -20.597 6.176 4.113 1.00 95.50 294 LEU A O 1
ATOM 2346 N N . THR A 1 295 ? -21.401 5.360 6.044 1.00 95.69 295 THR A N 1
ATOM 2347 C CA . THR A 1 295 ? -20.936 3.986 5.824 1.00 95.69 295 THR A CA 1
ATOM 2348 C C . THR A 1 295 ? -21.576 3.348 4.593 1.00 95.69 295 THR A C 1
ATOM 2350 O O . THR A 1 295 ? -20.879 2.691 3.826 1.00 95.69 295 THR A O 1
ATOM 2353 N N . VAL A 1 296 ? -22.877 3.561 4.361 1.00 97.50 296 VAL A N 1
ATOM 2354 C CA . VAL A 1 296 ? -23.562 3.048 3.163 1.00 97.50 296 VAL A CA 1
ATOM 2355 C C . VAL A 1 296 ? -23.028 3.719 1.898 1.00 97.50 296 VAL A C 1
ATOM 2357 O O . VAL A 1 296 ? -22.707 3.018 0.945 1.00 97.50 296 VAL A O 1
ATOM 2360 N N . ILE A 1 297 ? -22.868 5.048 1.894 1.00 97.69 297 ILE A N 1
ATOM 2361 C CA . ILE A 1 297 ? -22.286 5.775 0.753 1.00 97.69 297 ILE A CA 1
ATOM 2362 C C . ILE A 1 297 ? -20.870 5.264 0.464 1.00 97.69 297 ILE A C 1
ATOM 2364 O O . ILE A 1 297 ? -20.556 4.930 -0.676 1.00 97.69 297 ILE A O 1
ATOM 2368 N N . ALA A 1 298 ? -20.034 5.147 1.497 1.00 96.88 298 ALA A N 1
ATOM 2369 C CA . ALA A 1 298 ? -18.667 4.663 1.363 1.00 96.88 298 ALA A CA 1
ATOM 2370 C C . ALA A 1 298 ? -18.612 3.223 0.821 1.00 96.88 298 ALA A C 1
ATOM 2372 O O . ALA A 1 298 ? -17.795 2.923 -0.043 1.00 96.88 298 ALA A O 1
ATOM 2373 N N . LEU A 1 299 ? -19.515 2.347 1.271 1.00 97.25 299 LEU A N 1
ATOM 2374 C CA . LEU A 1 299 ? -19.619 0.981 0.762 1.00 97.25 299 LEU A CA 1
ATOM 2375 C C . LEU A 1 299 ? -20.044 0.946 -0.713 1.00 97.25 299 LEU A C 1
ATOM 2377 O O . LEU A 1 299 ? -19.473 0.188 -1.490 1.00 97.25 299 LEU A O 1
ATOM 2381 N N . VAL A 1 300 ? -21.017 1.769 -1.116 1.00 97.94 300 VAL A N 1
ATOM 2382 C CA . VAL A 1 300 ? -21.450 1.865 -2.521 1.00 97.94 300 VAL A CA 1
ATOM 2383 C C . VAL A 1 300 ? -20.303 2.345 -3.411 1.00 97.94 300 VAL A C 1
ATOM 2385 O O . VAL A 1 300 ? -20.081 1.768 -4.474 1.00 97.94 300 VAL A O 1
ATOM 2388 N N . ILE A 1 301 ? -19.532 3.341 -2.962 1.00 97.69 301 ILE A N 1
ATOM 2389 C CA . ILE A 1 301 ? -18.331 3.807 -3.670 1.00 97.69 301 ILE A CA 1
ATOM 2390 C C . ILE A 1 301 ? -17.319 2.665 -3.810 1.00 97.69 301 ILE A C 1
ATOM 2392 O O . ILE A 1 301 ? -16.827 2.429 -4.912 1.00 97.69 301 ILE A O 1
ATOM 2396 N N . LEU A 1 302 ? -17.046 1.917 -2.736 1.00 97.12 302 LEU A N 1
ATOM 2397 C CA . LEU A 1 302 ? -16.128 0.776 -2.772 1.00 97.12 302 LEU A CA 1
ATOM 2398 C C . LEU A 1 302 ? -16.582 -0.285 -3.782 1.00 97.12 302 LEU A C 1
ATOM 2400 O O . LEU A 1 302 ? -15.777 -0.744 -4.588 1.00 97.12 302 LEU A O 1
ATOM 2404 N N . LEU A 1 303 ? -17.865 -0.653 -3.768 1.00 96.88 303 LEU A N 1
ATOM 2405 C CA . LEU A 1 303 ? -18.427 -1.625 -4.708 1.00 96.88 303 LEU A CA 1
ATOM 2406 C C . LEU A 1 303 ? -18.349 -1.129 -6.157 1.00 96.88 303 LEU A C 1
ATOM 2408 O O . LEU A 1 303 ? -18.024 -1.913 -7.050 1.00 96.88 303 LEU A O 1
ATOM 2412 N N . GLY A 1 304 ? -18.587 0.164 -6.395 1.00 96.12 304 GLY A N 1
ATOM 2413 C CA . GLY A 1 304 ? -18.425 0.789 -7.708 1.00 96.12 304 GLY A CA 1
ATOM 2414 C C . GLY A 1 304 ? -16.977 0.739 -8.204 1.00 96.12 304 GLY A C 1
ATOM 2415 O O . GLY A 1 304 ? -16.729 0.299 -9.325 1.00 96.12 304 GLY A O 1
ATOM 2416 N N . VAL A 1 305 ? -16.017 1.103 -7.347 1.00 95.75 305 VAL A N 1
ATOM 2417 C CA . VAL A 1 305 ? -14.573 1.021 -7.633 1.00 95.75 305 VAL A CA 1
ATOM 2418 C C . VAL A 1 305 ? -14.172 -0.417 -7.968 1.00 95.75 305 VAL A C 1
ATOM 2420 O O . VAL A 1 305 ? -13.581 -0.658 -9.018 1.00 95.75 305 VAL A O 1
ATOM 2423 N N . ILE A 1 306 ? -14.540 -1.385 -7.120 1.00 94.88 306 ILE A N 1
ATOM 2424 C CA . ILE A 1 306 ? -14.237 -2.808 -7.336 1.00 94.88 306 ILE A CA 1
ATOM 2425 C C . ILE A 1 306 ? -14.841 -3.295 -8.658 1.00 94.88 306 ILE A C 1
ATOM 2427 O O . ILE A 1 306 ? -14.165 -3.990 -9.412 1.00 94.88 306 ILE A O 1
ATOM 2431 N N . SER A 1 307 ? -16.075 -2.897 -8.974 1.00 93.94 307 SER A N 1
ATOM 2432 C CA . SER A 1 307 ? -16.738 -3.280 -10.225 1.00 93.94 307 SER A CA 1
ATOM 2433 C C . SER A 1 307 ? -15.994 -2.737 -11.447 1.00 93.94 307 SER A C 1
ATOM 2435 O O . SER A 1 307 ? -15.658 -3.505 -12.344 1.00 93.94 307 SER A O 1
ATOM 2437 N N . ILE A 1 308 ? -15.660 -1.442 -11.464 1.00 93.44 308 ILE A N 1
ATOM 2438 C CA . ILE A 1 308 ? -14.909 -0.813 -12.567 1.00 93.44 308 ILE A CA 1
ATOM 2439 C C . ILE A 1 308 ? -13.556 -1.502 -12.771 1.00 93.44 308 ILE A C 1
ATOM 2441 O O . ILE A 1 308 ? -13.154 -1.768 -13.901 1.00 93.44 308 ILE A O 1
ATOM 2445 N N . ILE A 1 309 ? -12.863 -1.824 -11.679 1.00 92.75 309 ILE A N 1
ATOM 2446 C CA . ILE A 1 309 ? -11.560 -2.488 -11.716 1.00 92.75 309 ILE A CA 1
ATOM 2447 C C . ILE A 1 309 ? -11.672 -3.922 -12.250 1.00 92.75 309 ILE A C 1
ATOM 2449 O O . ILE A 1 309 ? -10.876 -4.327 -13.102 1.00 92.75 309 ILE A O 1
ATOM 2453 N N . LEU A 1 310 ? -12.637 -4.706 -11.757 1.00 89.56 310 LEU A N 1
ATOM 2454 C CA . LEU A 1 310 ? -12.816 -6.100 -12.164 1.00 89.56 310 LEU A CA 1
ATOM 2455 C C . LEU A 1 310 ? -13.167 -6.196 -13.652 1.00 89.56 310 LEU A C 1
ATOM 2457 O O . LEU A 1 310 ? -12.502 -6.939 -14.379 1.00 89.56 310 LEU A O 1
ATOM 2461 N N . TYR A 1 311 ? -14.123 -5.382 -14.107 1.00 88.81 311 TYR A N 1
ATOM 2462 C CA . TYR A 1 311 ? -14.624 -5.388 -15.484 1.00 88.81 311 TYR A CA 1
ATOM 2463 C C . TYR A 1 311 ? -13.781 -4.582 -16.478 1.00 88.81 311 TYR A C 1
ATOM 2465 O O . TYR A 1 311 ? -14.114 -4.564 -17.658 1.00 88.81 311 TYR A O 1
ATOM 2473 N N . ALA A 1 312 ? -12.685 -3.946 -16.049 1.00 88.44 312 ALA A N 1
ATOM 2474 C CA . ALA A 1 312 ? -11.786 -3.248 -16.964 1.00 88.44 312 ALA A CA 1
ATOM 2475 C C . ALA A 1 312 ? -11.223 -4.226 -18.023 1.00 88.44 312 ALA A C 1
ATOM 2477 O O . ALA A 1 312 ? -10.500 -5.157 -17.637 1.00 88.44 312 ALA A O 1
ATOM 2478 N N . PRO A 1 313 ? -11.531 -4.040 -19.322 1.00 81.94 313 PRO A N 1
ATOM 2479 C CA . PRO A 1 313 ? -11.147 -4.989 -20.368 1.00 81.94 313 PRO A CA 1
ATOM 2480 C C . PRO A 1 313 ? -9.660 -4.880 -20.726 1.00 81.94 313 PRO A C 1
ATOM 2482 O O . PRO A 1 313 ? -9.008 -5.885 -20.991 1.00 81.94 313 PRO A O 1
ATOM 2485 N N . GLU A 1 314 ? -9.115 -3.664 -20.673 1.00 86.19 314 GLU A N 1
ATOM 2486 C CA . GLU A 1 314 ? -7.785 -3.315 -21.176 1.00 86.19 314 GLU A CA 1
ATOM 2487 C C . GLU A 1 314 ? -7.034 -2.428 -20.181 1.00 86.19 314 GLU A C 1
ATOM 2489 O O . GLU A 1 314 ? -7.628 -1.755 -19.327 1.00 86.19 314 GLU A O 1
ATOM 2494 N N . THR A 1 315 ? -5.707 -2.392 -20.311 1.00 86.69 315 THR A N 1
ATOM 2495 C CA . THR A 1 315 ? -4.843 -1.566 -19.464 1.00 86.69 315 THR A CA 1
ATOM 2496 C C . THR A 1 315 ? -5.182 -0.081 -19.586 1.00 86.69 315 THR A C 1
ATOM 2498 O O . THR A 1 315 ? -5.288 0.604 -18.568 1.00 86.69 315 THR A O 1
ATOM 2501 N N . ARG A 1 316 ? -5.399 0.431 -20.805 1.00 88.00 316 ARG A N 1
ATOM 2502 C CA . ARG A 1 316 ? -5.759 1.836 -21.043 1.00 88.00 316 ARG A CA 1
ATOM 2503 C C . ARG A 1 316 ? -7.022 2.238 -20.294 1.00 88.00 316 ARG A C 1
ATOM 2505 O O . ARG A 1 316 ? -7.027 3.277 -19.640 1.00 88.00 316 ARG A O 1
ATOM 2512 N N . PHE A 1 317 ? -8.060 1.404 -20.331 1.00 89.75 317 PHE A N 1
ATOM 2513 C CA . PHE A 1 317 ? -9.294 1.652 -19.587 1.00 89.75 317 PHE A CA 1
ATOM 2514 C C . PHE A 1 317 ? -9.041 1.674 -18.073 1.00 89.75 317 PHE A C 1
ATOM 2516 O O . PHE A 1 317 ? -9.499 2.577 -17.370 1.00 89.75 317 PHE A O 1
ATOM 2523 N N . LEU A 1 318 ? -8.281 0.699 -17.562 1.00 88.81 318 LEU A N 1
ATOM 2524 C CA . LEU A 1 318 ? -7.970 0.607 -16.136 1.00 88.81 318 LEU A CA 1
ATOM 2525 C C . LEU A 1 318 ? -7.206 1.839 -15.634 1.00 88.81 318 LEU A C 1
ATOM 2527 O O . LEU A 1 318 ? -7.530 2.365 -14.572 1.00 88.81 318 LEU A O 1
ATOM 2531 N N . ILE A 1 319 ? -6.212 2.311 -16.386 1.00 85.69 319 ILE A N 1
ATOM 2532 C CA . ILE A 1 319 ? -5.419 3.485 -16.008 1.00 85.69 319 ILE A CA 1
ATOM 2533 C C . ILE A 1 319 ? -6.211 4.780 -16.221 1.00 85.69 319 ILE A C 1
ATOM 2535 O O . ILE A 1 319 ? -6.197 5.641 -15.345 1.00 85.69 319 ILE A O 1
ATOM 2539 N N . GLY A 1 320 ? -6.936 4.905 -17.334 1.00 85.94 320 GLY A N 1
ATOM 2540 C CA . GLY A 1 320 ? -7.694 6.108 -17.683 1.00 85.94 320 GLY A CA 1
ATOM 2541 C C . GLY A 1 320 ? -8.918 6.357 -16.799 1.00 85.94 320 GLY A C 1
ATOM 2542 O O . GLY A 1 320 ? -9.226 7.508 -16.504 1.00 85.94 320 GLY A O 1
ATOM 2543 N N . TYR A 1 321 ? -9.593 5.300 -16.336 1.00 89.38 321 TYR A N 1
ATOM 2544 C CA . TYR A 1 321 ? -10.808 5.416 -15.519 1.00 89.38 321 TYR A CA 1
ATOM 2545 C C . TYR A 1 321 ? -10.653 4.793 -14.133 1.00 89.38 321 TYR A C 1
ATOM 2547 O O . TYR A 1 321 ? -10.961 5.435 -13.129 1.00 89.38 321 TYR A O 1
ATOM 2555 N N . GLY A 1 322 ? -10.146 3.560 -14.052 1.00 89.81 322 GLY A N 1
ATOM 2556 C CA . GLY A 1 322 ? -10.001 2.841 -12.782 1.00 89.81 322 GLY A CA 1
ATOM 2557 C C . GLY A 1 322 ? -9.086 3.563 -11.789 1.00 89.81 322 GLY A C 1
ATOM 2558 O O . GLY A 1 322 ? -9.452 3.712 -10.623 1.00 89.81 322 GLY A O 1
ATOM 2559 N N . GLY A 1 323 ? -7.938 4.070 -12.249 1.00 88.50 323 GLY A N 1
ATOM 2560 C CA . GLY A 1 323 ? -7.011 4.871 -11.444 1.00 88.50 323 GLY A CA 1
ATOM 2561 C C . GLY A 1 323 ? -7.678 6.113 -10.833 1.00 88.50 323 GLY A C 1
ATOM 2562 O O . GLY A 1 323 ? -7.797 6.179 -9.606 1.00 88.50 323 GLY A O 1
ATOM 2563 N N . PRO A 1 324 ? -8.180 7.062 -11.648 1.00 90.81 324 PRO A N 1
ATOM 2564 C CA . PRO A 1 324 ? -8.842 8.273 -11.160 1.00 90.81 324 PRO A CA 1
ATOM 2565 C C . PRO A 1 324 ? -10.046 8.012 -10.251 1.00 90.81 324 PRO A C 1
ATOM 2567 O O . PRO A 1 324 ? -10.173 8.663 -9.214 1.00 90.81 324 PRO A O 1
ATOM 2570 N N . VAL A 1 325 ? -10.902 7.039 -10.583 1.00 93.25 325 VAL A N 1
ATOM 2571 C CA . VAL A 1 325 ? -12.063 6.681 -9.749 1.00 93.25 325 VAL A CA 1
ATOM 2572 C C . VAL A 1 325 ? -11.618 6.138 -8.390 1.00 93.25 325 VAL A C 1
ATOM 2574 O O . VAL A 1 325 ? -12.168 6.524 -7.357 1.00 93.25 325 VAL A O 1
ATOM 2577 N N . THR A 1 326 ? -10.572 5.309 -8.365 1.00 92.50 326 THR A N 1
ATOM 2578 C CA . THR A 1 326 ? -9.973 4.819 -7.116 1.00 92.50 326 THR A CA 1
ATOM 2579 C C . THR A 1 326 ? -9.390 5.972 -6.299 1.00 92.50 326 THR A C 1
ATOM 2581 O O . THR A 1 326 ? -9.648 6.071 -5.102 1.00 92.50 326 THR A O 1
ATOM 2584 N N . THR A 1 327 ? -8.643 6.885 -6.930 1.00 90.94 327 THR A N 1
ATOM 2585 C CA . THR A 1 327 ? -8.085 8.067 -6.253 1.00 90.94 327 THR A CA 1
ATOM 2586 C C . THR A 1 327 ? -9.183 8.960 -5.673 1.00 90.94 327 THR A C 1
ATOM 2588 O O . THR A 1 327 ? -9.074 9.386 -4.524 1.00 90.94 327 THR A O 1
ATOM 2591 N N . ALA A 1 328 ? -10.270 9.197 -6.409 1.00 93.62 328 ALA A N 1
ATOM 2592 C CA . ALA A 1 328 ? -11.414 9.965 -5.923 1.00 93.62 328 ALA A CA 1
ATOM 2593 C C . ALA A 1 328 ? -12.089 9.295 -4.712 1.00 93.62 328 ALA A C 1
ATOM 2595 O O . ALA A 1 328 ? -12.397 9.971 -3.728 1.00 93.62 328 ALA A O 1
ATOM 2596 N N . ALA A 1 329 ? -12.257 7.968 -4.740 1.00 95.19 329 ALA A N 1
ATOM 2597 C CA . ALA A 1 329 ? -12.781 7.206 -3.608 1.00 95.19 329 ALA A CA 1
ATOM 2598 C C . ALA A 1 329 ? -11.881 7.314 -2.366 1.00 95.19 329 ALA A C 1
ATOM 2600 O O . ALA A 1 329 ? -12.373 7.558 -1.265 1.00 95.19 329 ALA A O 1
ATOM 2601 N N . ILE A 1 330 ? -10.561 7.205 -2.542 1.00 92.19 330 ILE A N 1
ATOM 2602 C CA . ILE A 1 330 ? -9.579 7.372 -1.461 1.00 92.19 330 ILE A CA 1
ATOM 2603 C C . ILE A 1 330 ? -9.680 8.774 -0.849 1.00 92.19 330 ILE A C 1
ATOM 2605 O O . ILE A 1 330 ? -9.764 8.908 0.372 1.00 92.19 330 ILE A O 1
ATOM 2609 N N . ILE A 1 331 ? -9.723 9.821 -1.680 1.00 93.19 331 ILE A N 1
ATOM 2610 C CA . ILE A 1 331 ? -9.893 11.206 -1.215 1.00 93.19 331 ILE A CA 1
ATOM 2611 C C . ILE A 1 331 ? -11.182 11.332 -0.397 1.00 93.19 331 ILE A C 1
ATOM 2613 O O . ILE A 1 331 ? -11.157 11.880 0.706 1.00 93.19 331 ILE A O 1
ATOM 2617 N N . PHE A 1 332 ? -12.290 10.768 -0.885 1.00 96.12 332 PHE A N 1
ATOM 2618 C CA . PHE A 1 332 ? -13.558 10.763 -0.162 1.00 96.12 332 PHE A CA 1
ATOM 2619 C C . PHE A 1 332 ? -13.443 10.088 1.217 1.00 96.12 332 PHE A C 1
ATOM 2621 O O . PHE A 1 332 ? -13.902 10.660 2.211 1.00 96.12 332 PHE A O 1
ATOM 2628 N N . TYR A 1 333 ? -12.803 8.917 1.316 1.00 95.38 333 TYR A N 1
ATOM 2629 C CA . TYR A 1 333 ? -12.616 8.220 2.596 1.00 95.38 333 TYR A CA 1
ATOM 2630 C C . TYR A 1 333 ? -11.749 9.017 3.571 1.00 95.38 333 TYR A C 1
ATOM 2632 O O . TYR A 1 333 ? -12.102 9.133 4.745 1.00 95.38 333 TYR A O 1
ATOM 2640 N N . ILE A 1 334 ? -10.665 9.625 3.088 1.00 91.19 334 ILE A N 1
ATOM 2641 C CA . ILE A 1 334 ? -9.764 10.453 3.897 1.00 91.19 334 ILE A CA 1
ATOM 2642 C C . ILE A 1 334 ? -10.491 11.691 4.426 1.00 91.19 334 ILE A C 1
ATOM 2644 O O . ILE A 1 334 ? -10.435 11.974 5.624 1.00 91.19 334 ILE A O 1
ATOM 2648 N N . CYS A 1 335 ? -11.209 12.415 3.564 1.00 93.44 335 CYS A N 1
ATOM 2649 C CA . CYS A 1 335 ? -11.989 13.584 3.968 1.00 93.44 335 CYS A CA 1
ATOM 2650 C C . CYS A 1 335 ? -13.075 13.210 4.985 1.00 93.44 335 CYS A C 1
ATOM 2652 O O . CYS A 1 335 ? -13.268 13.911 5.977 1.00 93.44 335 CYS A O 1
ATOM 2654 N N . SER A 1 336 ? -13.738 12.072 4.781 1.00 95.19 336 SER A N 1
ATOM 2655 C CA . SER A 1 336 ? -14.751 11.550 5.699 1.00 95.19 336 SER A CA 1
ATOM 2656 C C . SER A 1 336 ? -14.159 11.193 7.064 1.00 95.19 336 SER A C 1
ATOM 2658 O O . SER A 1 336 ? -14.700 11.582 8.099 1.00 95.19 336 SER A O 1
ATOM 2660 N N . ALA A 1 337 ? -13.011 10.512 7.081 1.00 92.06 337 ALA A N 1
ATOM 2661 C CA . ALA A 1 337 ? -12.291 10.163 8.301 1.00 92.06 337 ALA A CA 1
ATOM 2662 C C . ALA A 1 337 ? -11.829 11.416 9.059 1.00 92.06 337 ALA A C 1
ATOM 2664 O O . ALA A 1 337 ? -11.971 11.492 10.281 1.00 92.06 337 ALA A O 1
ATOM 2665 N N . MET A 1 338 ? -11.349 12.428 8.332 1.00 91.50 338 MET A N 1
ATOM 2666 C CA . MET A 1 338 ? -10.991 13.726 8.898 1.00 91.50 338 MET A CA 1
ATOM 2667 C C . MET A 1 338 ? -12.213 14.430 9.504 1.00 91.50 338 MET A C 1
ATOM 2669 O O . MET A 1 338 ? -12.124 14.961 10.607 1.00 91.50 338 MET A O 1
ATOM 2673 N N . GLY A 1 339 ? -13.373 14.387 8.843 1.00 93.19 339 GLY A N 1
ATOM 2674 C CA . GLY A 1 339 ? -14.623 14.932 9.381 1.00 93.19 339 GLY A CA 1
ATOM 2675 C C . GLY A 1 339 ? -15.049 14.268 10.696 1.00 93.19 339 GLY A C 1
ATOM 2676 O O . GLY A 1 339 ? -15.419 14.956 11.652 1.00 93.19 339 GLY A O 1
ATOM 2677 N N . VAL A 1 340 ? -14.926 12.938 10.790 1.00 93.69 340 VAL A N 1
ATOM 2678 C CA . VAL A 1 340 ? -15.168 12.190 12.038 1.00 93.69 340 VAL A CA 1
ATOM 2679 C C . VAL A 1 340 ? -14.174 12.606 13.126 1.00 93.69 340 VAL A C 1
ATOM 2681 O O . VAL A 1 340 ? -14.586 12.878 14.255 1.00 93.69 340 VAL A O 1
ATOM 2684 N N . PHE A 1 341 ? -12.886 12.718 12.791 1.00 90.88 341 PHE A N 1
ATOM 2685 C CA . PHE A 1 341 ? -11.844 13.157 13.722 1.00 90.88 341 PHE A CA 1
ATOM 2686 C C . PHE A 1 341 ? -12.089 14.578 14.251 1.00 90.88 341 PHE A C 1
ATOM 2688 O O . PHE A 1 341 ? -12.034 14.809 15.459 1.00 90.88 341 PHE A O 1
ATOM 2695 N N . ILE A 1 342 ? -12.425 15.522 13.369 1.00 91.69 342 ILE A N 1
ATOM 2696 C CA . ILE A 1 342 ? -12.764 16.901 13.739 1.00 91.69 342 ILE A CA 1
ATOM 2697 C C . ILE A 1 342 ? -13.982 16.912 14.672 1.00 91.69 342 ILE A C 1
ATOM 2699 O O . ILE A 1 342 ? -13.955 17.562 15.716 1.00 91.69 342 ILE A O 1
ATOM 2703 N N . THR A 1 343 ? -15.023 16.137 14.358 1.00 93.31 343 THR A N 1
ATOM 2704 C CA . THR A 1 343 ? -16.217 16.008 15.212 1.00 93.31 343 THR A CA 1
ATOM 2705 C C . THR A 1 343 ? -15.863 15.457 16.598 1.00 93.31 343 THR A C 1
ATOM 2707 O O . THR A 1 343 ? -16.357 15.958 17.611 1.00 93.31 343 THR A O 1
ATOM 2710 N N . ALA A 1 344 ? -14.972 14.463 16.669 1.00 90.69 344 ALA A N 1
ATOM 2711 C CA . ALA A 1 344 ? -14.478 13.927 17.935 1.00 90.69 344 ALA A CA 1
ATOM 2712 C C . ALA A 1 344 ? -13.735 14.991 18.753 1.00 90.69 344 ALA A C 1
ATOM 2714 O O . ALA A 1 344 ? -13.984 15.123 19.954 1.00 90.69 344 ALA A O 1
ATOM 2715 N N . LEU A 1 345 ? -12.882 15.785 18.099 1.00 90.00 345 LEU A N 1
ATOM 2716 C CA . LEU A 1 345 ? -12.145 16.877 18.728 1.00 90.00 345 LEU A CA 1
ATOM 2717 C C . LEU A 1 345 ? -13.081 17.965 19.270 1.00 90.00 345 LEU A C 1
ATOM 2719 O O . LEU A 1 345 ? -12.855 18.444 20.377 1.00 90.00 345 LEU A O 1
ATOM 2723 N N . TYR A 1 346 ? -14.146 18.319 18.544 1.00 91.88 346 TYR A N 1
ATOM 2724 C CA . TYR A 1 346 ? -15.159 19.263 19.030 1.00 91.88 346 TYR A CA 1
ATOM 2725 C C . TYR A 1 346 ? -15.948 18.719 20.227 1.00 91.88 346 TYR A C 1
ATOM 2727 O O . TYR A 1 346 ? -16.263 19.477 21.144 1.00 91.88 346 TYR A O 1
ATOM 2735 N N . ARG A 1 347 ? -16.262 17.417 20.241 1.00 91.44 347 ARG A N 1
ATOM 2736 C CA . ARG A 1 347 ? -17.055 16.790 21.310 1.00 91.44 347 ARG A CA 1
ATOM 2737 C C . ARG A 1 347 ? -16.282 16.649 22.622 1.00 91.44 347 ARG A C 1
ATOM 2739 O O . ARG A 1 347 ? -16.874 16.826 23.684 1.00 91.44 347 ARG A O 1
ATOM 2746 N N . ASP A 1 348 ? -14.991 16.321 22.563 1.00 85.81 348 ASP A N 1
ATOM 2747 C CA . ASP A 1 348 ? -14.138 16.193 23.753 1.00 85.81 348 ASP A CA 1
ATOM 2748 C C . ASP A 1 348 ? -12.701 16.704 23.498 1.00 85.81 348 ASP A C 1
ATOM 2750 O O . ASP A 1 348 ? -11.754 15.918 23.354 1.00 85.81 348 ASP A O 1
ATOM 2754 N N . PRO A 1 349 ? -12.498 18.038 23.464 1.00 87.25 349 PRO A N 1
ATOM 2755 C CA . PRO A 1 349 ? -11.206 18.629 23.119 1.00 87.25 349 PRO A CA 1
ATOM 2756 C C . PRO A 1 349 ? -10.096 18.213 24.085 1.00 87.25 349 PRO A C 1
ATOM 2758 O O . PRO A 1 349 ? -8.965 17.959 23.682 1.00 87.25 349 PRO A O 1
ATOM 2761 N N . ARG A 1 350 ? -10.407 18.095 25.383 1.00 84.31 350 ARG A N 1
ATOM 2762 C CA . ARG A 1 350 ? -9.417 17.740 26.413 1.00 84.31 350 ARG A CA 1
ATOM 2763 C C . ARG A 1 350 ? -8.908 16.311 26.260 1.00 84.31 350 ARG A C 1
ATOM 2765 O O . ARG A 1 350 ? -7.758 16.051 26.611 1.00 84.31 350 ARG A O 1
ATOM 2772 N N . ARG A 1 351 ? -9.742 15.403 25.752 1.00 82.38 351 ARG A N 1
ATOM 2773 C CA . ARG A 1 351 ? -9.367 14.004 25.539 1.00 82.38 351 ARG A CA 1
ATOM 2774 C C . ARG A 1 351 ? -8.564 13.791 24.262 1.00 82.38 351 ARG A C 1
ATOM 2776 O O . ARG A 1 351 ? -7.734 12.891 24.255 1.00 82.38 351 ARG A O 1
ATOM 2783 N N . TYR A 1 352 ? -8.779 14.597 23.219 1.00 84.88 352 TYR A N 1
ATOM 2784 C CA . TYR A 1 352 ? -8.204 14.337 21.891 1.00 84.88 352 TYR A CA 1
ATOM 2785 C C . TYR A 1 352 ? -7.250 15.414 21.351 1.00 84.88 352 TYR A C 1
ATOM 2787 O O . TYR A 1 352 ? -6.653 15.193 20.302 1.00 84.88 352 TYR A O 1
ATOM 2795 N N . TRP A 1 353 ? -7.034 16.547 22.035 1.00 84.50 353 TRP A N 1
ATOM 2796 C CA . TRP A 1 353 ? -6.177 17.634 21.519 1.00 84.50 353 TRP A CA 1
ATOM 2797 C C . TRP A 1 353 ? -4.764 17.185 21.116 1.00 84.50 353 TRP A C 1
ATOM 2799 O O . TRP A 1 353 ? -4.220 17.677 20.132 1.00 84.50 353 TRP A O 1
ATOM 2809 N N . TYR A 1 354 ? -4.165 16.234 21.839 1.00 82.75 354 TYR A N 1
ATOM 2810 C CA . TYR A 1 354 ? -2.816 15.748 21.536 1.00 82.75 354 TYR A CA 1
ATOM 2811 C C . TYR A 1 354 ? -2.766 14.910 20.249 1.00 82.75 354 TYR A C 1
ATOM 2813 O O . TYR A 1 354 ? -1.701 14.784 19.646 1.00 82.75 354 TYR A O 1
ATOM 2821 N N . LEU A 1 355 ? -3.904 14.372 19.788 1.00 85.69 355 LEU A N 1
ATOM 2822 C CA . LEU A 1 355 ? -3.997 13.663 18.511 1.00 85.69 355 LEU A CA 1
ATOM 2823 C C . LEU A 1 355 ? -3.879 14.597 17.309 1.00 85.69 355 LEU A C 1
ATOM 2825 O O . LEU A 1 355 ? -3.571 14.122 16.223 1.00 85.69 355 LEU A O 1
ATOM 2829 N N . VAL A 1 356 ? -4.066 15.909 17.483 1.00 86.19 356 VAL A N 1
ATOM 2830 C CA . VAL A 1 356 ? -3.909 16.892 16.398 1.00 86.19 356 VAL A CA 1
ATOM 2831 C C . VAL A 1 356 ? -2.482 16.880 15.847 1.00 86.19 356 VAL A C 1
ATOM 2833 O O . VAL A 1 356 ? -2.296 16.990 14.639 1.00 86.19 356 VAL A O 1
ATOM 2836 N N . ILE A 1 357 ? -1.480 16.677 16.711 1.00 85.19 357 ILE A N 1
ATOM 2837 C CA . ILE A 1 357 ? -0.075 16.561 16.296 1.00 85.19 357 ILE A CA 1
ATOM 2838 C C . ILE A 1 357 ? 0.083 15.359 15.361 1.00 85.19 357 ILE A C 1
ATOM 2840 O O . ILE A 1 357 ? 0.619 15.490 14.266 1.00 85.19 357 ILE A O 1
ATOM 2844 N N . TRP A 1 358 ? -0.451 14.202 15.754 1.00 84.31 358 TRP A N 1
ATOM 2845 C CA . TRP A 1 358 ? -0.399 12.989 14.940 1.00 84.31 358 TRP A CA 1
ATOM 2846 C C . TRP A 1 358 ? -1.198 13.127 13.645 1.00 84.31 358 TRP A C 1
ATOM 2848 O O . TRP A 1 358 ? -0.708 12.740 12.588 1.00 84.31 358 TRP A O 1
ATOM 2858 N N . ALA A 1 359 ? -2.381 13.741 13.698 1.00 83.69 359 ALA A N 1
ATOM 2859 C CA . ALA A 1 359 ? -3.207 14.010 12.526 1.00 83.69 359 ALA A CA 1
ATOM 2860 C C . ALA A 1 359 ? -2.485 14.907 11.508 1.00 83.69 359 ALA A C 1
ATOM 2862 O O . ALA A 1 359 ? -2.557 14.638 10.311 1.00 83.69 359 ALA A O 1
ATOM 2863 N N . ALA A 1 360 ? -1.736 15.917 11.963 1.00 85.06 360 ALA A N 1
ATOM 2864 C CA . ALA A 1 360 ? -0.937 16.770 11.087 1.00 85.06 360 ALA A CA 1
ATOM 2865 C C . ALA A 1 360 ? 0.177 15.984 10.375 1.00 85.06 360 ALA A C 1
ATOM 2867 O O . ALA A 1 360 ? 0.345 16.121 9.164 1.00 85.06 360 ALA A O 1
ATOM 2868 N N . VAL A 1 361 ? 0.900 15.109 11.087 1.00 83.31 361 VAL A N 1
ATOM 2869 C CA . VAL A 1 361 ? 1.948 14.277 10.465 1.00 83.31 361 VAL A CA 1
ATOM 2870 C C . VAL A 1 361 ? 1.342 13.245 9.503 1.00 83.31 361 VAL A C 1
ATOM 2872 O O . VAL A 1 361 ? 1.865 13.037 8.406 1.00 83.31 361 VAL A O 1
ATOM 2875 N N . ILE A 1 362 ? 0.200 12.644 9.858 1.00 84.12 362 ILE A N 1
ATOM 2876 C CA . ILE A 1 362 ? -0.548 11.751 8.959 1.00 84.12 362 ILE A CA 1
ATOM 2877 C C . ILE A 1 362 ? -0.965 12.501 7.695 1.00 84.12 362 ILE A C 1
ATOM 2879 O O . ILE A 1 362 ? -0.825 11.950 6.608 1.00 84.12 362 ILE A O 1
ATOM 2883 N N . LEU A 1 363 ? -1.428 13.748 7.810 1.00 83.62 363 LEU A N 1
ATOM 2884 C CA . LEU A 1 363 ? -1.848 14.549 6.663 1.00 83.62 363 LEU A CA 1
ATOM 2885 C C . LEU A 1 363 ? -0.689 14.804 5.690 1.00 83.62 363 LEU A C 1
ATOM 2887 O O . LEU A 1 363 ? -0.874 14.672 4.485 1.00 83.62 363 LEU A O 1
ATOM 2891 N N . VAL A 1 364 ? 0.519 15.083 6.193 1.00 82.44 364 VAL A N 1
ATOM 2892 C CA . VAL A 1 364 ? 1.723 15.206 5.348 1.00 82.44 364 VAL A CA 1
ATOM 2893 C C . VAL A 1 364 ? 2.009 13.895 4.607 1.00 82.44 364 VAL A C 1
ATOM 2895 O O . VAL A 1 364 ? 2.212 13.903 3.391 1.00 82.44 364 VAL A O 1
ATOM 2898 N N . SER A 1 365 ? 1.959 12.757 5.309 1.00 82.69 365 SER A N 1
ATOM 2899 C CA . SER A 1 365 ? 2.118 11.430 4.692 1.00 82.69 365 SER A CA 1
ATOM 2900 C C . SER A 1 365 ? 1.040 11.154 3.635 1.00 82.69 365 SER A C 1
ATOM 2902 O O . SER A 1 365 ? 1.345 10.654 2.551 1.00 82.69 365 SER A O 1
ATOM 2904 N N . VAL A 1 366 ? -0.217 11.502 3.918 1.00 83.94 366 VAL A N 1
ATOM 2905 C CA . VAL A 1 366 ? -1.349 11.369 2.994 1.00 83.94 366 VAL A CA 1
ATOM 2906 C C . VAL A 1 366 ? -1.124 12.180 1.726 1.00 83.94 366 VAL A C 1
ATOM 2908 O O . VAL A 1 366 ? -1.244 11.624 0.636 1.00 83.94 366 VAL A O 1
ATOM 2911 N N . THR A 1 367 ? -0.731 13.445 1.846 1.00 83.38 367 THR A N 1
ATOM 2912 C CA . THR A 1 367 ? -0.447 14.305 0.693 1.00 83.38 367 THR A CA 1
ATOM 2913 C C . THR A 1 367 ? 0.678 13.735 -0.166 1.00 83.38 367 THR A C 1
ATOM 2915 O O . THR A 1 367 ? 0.531 13.655 -1.384 1.00 83.38 367 THR A O 1
ATOM 2918 N N . ASN A 1 368 ? 1.764 13.248 0.448 1.00 80.00 368 ASN A N 1
ATOM 2919 C CA . ASN A 1 368 ? 2.851 12.589 -0.285 1.00 80.00 368 ASN A CA 1
ATOM 2920 C C . ASN A 1 368 ? 2.375 11.333 -1.033 1.00 80.00 368 ASN A C 1
ATOM 2922 O O . ASN A 1 368 ? 2.815 11.029 -2.142 1.00 80.00 368 ASN A O 1
ATOM 2926 N N . THR A 1 369 ? 1.434 10.611 -0.433 1.00 81.62 369 THR A N 1
ATOM 2927 C CA . THR A 1 369 ? 0.881 9.385 -1.006 1.00 81.62 369 THR A CA 1
ATOM 2928 C C . THR A 1 369 ? -0.051 9.676 -2.178 1.00 81.62 369 THR A C 1
ATOM 2930 O O . THR A 1 369 ? 0.069 9.039 -3.220 1.00 81.62 369 THR A O 1
ATOM 2933 N N . LEU A 1 370 ? -0.924 10.681 -2.048 1.00 83.69 370 LEU A N 1
ATOM 2934 C CA . LEU A 1 370 ? -1.762 11.164 -3.148 1.00 83.69 370 LEU A CA 1
ATOM 2935 C C . LEU A 1 370 ? -0.901 11.697 -4.297 1.00 83.69 370 LEU A C 1
ATOM 2937 O O . LEU A 1 370 ? -1.149 11.354 -5.447 1.00 83.69 370 LEU A O 1
ATOM 2941 N N . HIS A 1 371 ? 0.157 12.455 -3.994 1.00 81.19 371 HIS A N 1
ATOM 2942 C CA . HIS A 1 371 ? 1.116 12.903 -5.002 1.00 81.19 371 HIS A CA 1
ATOM 2943 C C . HIS A 1 371 ? 1.781 11.720 -5.719 1.00 81.19 371 HIS A C 1
ATOM 2945 O O . HIS A 1 371 ? 1.867 11.713 -6.944 1.00 81.19 371 HIS A O 1
ATOM 2951 N N . SER A 1 372 ? 2.195 10.687 -4.980 1.00 75.00 372 SER A N 1
ATOM 2952 C CA . SER A 1 372 ? 2.807 9.481 -5.556 1.00 75.00 372 SER A CA 1
ATOM 2953 C C . SER A 1 372 ? 1.835 8.690 -6.440 1.00 75.00 372 SER A C 1
ATOM 2955 O O . SER A 1 372 ? 2.247 8.191 -7.483 1.00 75.00 372 SER A O 1
ATOM 2957 N N . LEU A 1 373 ? 0.551 8.609 -6.068 1.00 77.31 373 LEU A N 1
ATOM 2958 C CA . LEU A 1 373 ? -0.496 7.989 -6.893 1.00 77.31 373 LEU A CA 1
ATOM 2959 C C . LEU A 1 373 ? -0.730 8.772 -8.186 1.00 77.31 373 LEU A C 1
ATOM 2961 O O . LEU A 1 373 ? -0.691 8.192 -9.265 1.00 77.31 373 LEU A O 1
ATOM 2965 N N . ILE A 1 374 ? -0.917 10.090 -8.077 1.00 77.56 374 ILE A N 1
ATOM 2966 C CA . ILE A 1 374 ? -1.193 10.969 -9.223 1.00 77.56 374 ILE A CA 1
ATOM 2967 C C . ILE A 1 374 ? -0.006 10.998 -10.195 1.00 77.56 374 ILE A C 1
ATOM 2969 O O . ILE A 1 374 ? -0.199 11.025 -11.404 1.00 77.56 374 ILE A O 1
ATOM 2973 N N . THR A 1 375 ? 1.225 10.958 -9.680 1.00 70.06 375 THR A N 1
ATOM 2974 C CA . THR A 1 375 ? 2.449 10.951 -10.501 1.00 70.06 375 THR A CA 1
ATOM 2975 C C . THR A 1 375 ? 2.884 9.555 -10.957 1.00 70.06 375 THR A C 1
ATOM 2977 O O . THR A 1 375 ? 3.926 9.426 -11.596 1.00 70.06 375 THR A O 1
ATOM 2980 N N . GLY A 1 376 ? 2.135 8.497 -10.620 1.00 66.69 376 GLY A N 1
ATOM 2981 C CA . GLY A 1 376 ? 2.459 7.119 -11.004 1.00 66.69 376 GLY A CA 1
ATOM 2982 C C . GLY A 1 376 ? 3.718 6.544 -10.337 1.00 66.69 376 GLY A C 1
ATOM 2983 O O . GLY A 1 376 ? 4.220 5.495 -10.746 1.00 66.69 376 GLY A O 1
ATOM 2984 N N . LYS A 1 377 ? 4.239 7.189 -9.286 1.00 67.81 377 LYS A N 1
ATOM 2985 C CA . LYS A 1 377 ? 5.428 6.755 -8.533 1.00 67.81 377 LYS A CA 1
ATOM 2986 C C . LYS A 1 377 ? 5.069 5.699 -7.487 1.00 67.81 377 LYS A C 1
ATOM 2988 O O . LYS A 1 377 ? 5.329 5.862 -6.296 1.00 67.81 377 LYS A O 1
ATOM 2993 N N . TYR A 1 378 ? 4.481 4.589 -7.940 1.00 69.00 378 TYR A N 1
ATOM 2994 C CA . TYR A 1 378 ? 3.932 3.553 -7.060 1.00 69.00 378 TYR A CA 1
ATOM 2995 C C . TYR A 1 378 ? 4.961 2.975 -6.079 1.00 69.00 378 TYR A C 1
ATOM 2997 O O . TYR A 1 378 ? 4.648 2.735 -4.922 1.00 69.00 378 TYR A O 1
ATOM 3005 N N . TYR A 1 379 ? 6.220 2.841 -6.488 1.00 63.56 379 TYR A N 1
ATOM 3006 C CA . TYR A 1 379 ? 7.287 2.316 -5.632 1.00 63.56 379 TYR A CA 1
ATOM 3007 C C . TYR A 1 379 ? 7.582 3.171 -4.379 1.00 63.56 379 TYR A C 1
ATOM 3009 O O . TYR A 1 379 ? 8.137 2.650 -3.421 1.00 63.56 379 TYR A O 1
ATOM 3017 N N . LEU A 1 380 ? 7.209 4.460 -4.350 1.00 65.50 380 LEU A N 1
ATOM 3018 C CA . LEU A 1 380 ? 7.387 5.339 -3.179 1.00 65.50 380 LEU A CA 1
ATOM 3019 C C . LEU A 1 380 ? 6.254 5.210 -2.145 1.00 65.50 380 LEU A C 1
ATOM 3021 O O . LEU A 1 380 ? 6.340 5.754 -1.038 1.00 65.50 380 LEU A O 1
ATOM 3025 N N . LEU A 1 381 ? 5.170 4.507 -2.484 1.00 68.31 381 LEU A N 1
ATOM 3026 C CA . LEU A 1 381 ? 4.027 4.361 -1.586 1.00 68.31 381 LEU A CA 1
ATOM 3027 C C . LEU A 1 381 ? 4.309 3.415 -0.412 1.00 68.31 381 LEU A C 1
ATOM 3029 O O . LEU A 1 381 ? 3.792 3.674 0.674 1.00 68.31 381 LEU A O 1
ATOM 3033 N N . SER A 1 382 ? 5.129 2.370 -0.583 1.00 64.38 382 SER A N 1
ATOM 3034 C CA . SER A 1 382 ? 5.508 1.459 0.515 1.00 64.38 382 SER A CA 1
ATOM 3035 C C . SER A 1 382 ? 6.125 2.234 1.680 1.00 64.38 382 SER A C 1
ATOM 3037 O O . SER A 1 382 ? 5.681 2.105 2.821 1.00 64.38 382 SER A O 1
ATOM 3039 N N . PHE A 1 383 ? 7.056 3.139 1.376 1.00 64.19 383 PHE A N 1
ATOM 3040 C CA . PHE A 1 383 ? 7.672 4.034 2.352 1.00 64.19 383 PHE A CA 1
ATOM 3041 C C . PHE A 1 383 ? 6.650 4.936 3.048 1.00 64.19 383 PHE A C 1
ATOM 3043 O O . PHE A 1 383 ? 6.666 5.106 4.268 1.00 64.19 383 PHE A O 1
ATOM 3050 N N . SER A 1 384 ? 5.713 5.494 2.279 1.00 68.25 384 SER A N 1
ATOM 3051 C CA . SER A 1 384 ? 4.688 6.379 2.832 1.00 68.25 384 SER A CA 1
ATOM 3052 C C . SER A 1 384 ? 3.793 5.659 3.848 1.00 68.25 384 SER A C 1
ATOM 3054 O O . SER A 1 384 ? 3.456 6.248 4.877 1.00 68.25 384 SER A O 1
ATOM 3056 N N . PHE A 1 385 ? 3.457 4.384 3.613 1.00 69.44 385 PHE A N 1
ATOM 3057 C CA . PHE A 1 385 ? 2.757 3.545 4.593 1.00 69.44 385 PHE A CA 1
ATOM 3058 C C . PHE A 1 385 ? 3.622 3.201 5.803 1.00 69.44 385 PHE A C 1
ATOM 3060 O O . PHE A 1 385 ? 3.140 3.303 6.932 1.00 69.44 385 PHE A O 1
ATOM 3067 N N . ALA A 1 386 ? 4.890 2.859 5.572 1.00 67.38 386 ALA A N 1
ATOM 3068 C CA . ALA A 1 386 ? 5.859 2.533 6.615 1.00 67.38 386 ALA A CA 1
ATOM 3069 C C . ALA A 1 386 ? 5.954 3.619 7.684 1.00 67.38 386 ALA A C 1
ATOM 3071 O O . ALA A 1 386 ? 6.022 3.324 8.871 1.00 67.38 386 ALA A O 1
ATOM 3072 N N . VAL A 1 387 ? 5.938 4.882 7.254 1.00 69.00 387 VAL A N 1
ATOM 3073 C CA . VAL A 1 387 ? 6.007 6.040 8.147 1.00 69.00 387 VAL A CA 1
ATOM 3074 C C . VAL A 1 387 ? 4.646 6.328 8.786 1.00 69.00 387 VAL A C 1
ATOM 3076 O O . VAL A 1 387 ? 4.575 6.660 9.969 1.00 69.00 387 VAL A O 1
ATOM 3079 N N . ARG A 1 388 ? 3.544 6.180 8.038 1.00 79.38 388 ARG A N 1
ATOM 3080 C CA . ARG A 1 388 ? 2.192 6.516 8.516 1.00 79.38 388 ARG A CA 1
ATOM 3081 C C . ARG A 1 388 ? 1.698 5.597 9.633 1.00 79.38 388 ARG A C 1
ATOM 3083 O O . ARG A 1 388 ? 1.065 6.061 10.578 1.00 79.38 388 ARG A O 1
ATOM 3090 N N . LEU A 1 389 ? 1.944 4.296 9.518 1.00 76.19 389 LEU A N 1
ATOM 3091 C CA . LEU A 1 389 ? 1.408 3.286 10.436 1.00 76.19 389 LEU A CA 1
ATOM 3092 C C . LEU A 1 389 ? 1.918 3.411 11.882 1.00 76.19 389 LEU A C 1
ATOM 3094 O O . LEU A 1 389 ? 1.075 3.399 12.781 1.00 76.19 389 LEU A O 1
ATOM 3098 N N . PRO A 1 390 ? 3.230 3.598 12.149 1.00 73.12 390 PRO A N 1
ATOM 3099 C CA . PRO A 1 390 ? 3.724 3.861 13.498 1.00 73.12 390 PRO A CA 1
ATOM 3100 C C . PRO A 1 390 ? 3.059 5.074 14.137 1.00 73.12 390 PRO A C 1
ATOM 3102 O O . PRO A 1 390 ? 2.763 5.053 15.327 1.00 73.12 390 PRO A O 1
ATOM 3105 N N . ILE A 1 391 ? 2.780 6.115 13.352 1.00 78.75 391 ILE A N 1
ATOM 3106 C CA . ILE A 1 391 ? 2.116 7.324 13.839 1.00 78.75 391 ILE A CA 1
ATOM 3107 C C . ILE A 1 391 ? 0.665 7.033 14.240 1.00 78.75 391 ILE A C 1
ATOM 3109 O O . ILE A 1 391 ? 0.236 7.433 15.324 1.00 78.75 391 ILE A O 1
ATOM 3113 N N . ILE A 1 392 ? -0.087 6.324 13.390 1.00 78.25 392 ILE A N 1
ATOM 3114 C CA . ILE A 1 392 ? -1.464 5.911 13.700 1.00 78.25 392 ILE A CA 1
ATOM 3115 C C . ILE A 1 392 ? -1.477 5.055 14.971 1.00 78.25 392 ILE A C 1
ATOM 3117 O O . ILE A 1 392 ? -2.281 5.300 15.872 1.00 78.25 392 ILE A O 1
ATOM 3121 N N . LEU A 1 393 ? -0.555 4.093 15.074 1.00 75.25 393 LEU A N 1
ATOM 3122 C CA . LEU A 1 393 ? -0.434 3.234 16.245 1.00 75.25 393 LEU A CA 1
ATOM 3123 C C . LEU A 1 393 ? -0.095 4.033 17.499 1.00 75.25 393 LEU A C 1
ATOM 3125 O O . LEU A 1 393 ? -0.719 3.830 18.533 1.00 75.25 393 LEU A O 1
ATOM 3129 N N . LEU A 1 394 ? 0.877 4.936 17.426 1.00 76.44 394 LEU A N 1
ATOM 3130 C CA . LEU A 1 394 ? 1.291 5.738 18.568 1.00 76.44 394 LEU A CA 1
ATOM 3131 C C . LEU A 1 394 ? 0.144 6.631 19.053 1.00 76.44 394 LEU A C 1
ATOM 3133 O O . LEU A 1 394 ? -0.097 6.719 20.256 1.00 76.44 394 LEU A O 1
ATOM 3137 N N . GLY A 1 395 ? -0.638 7.198 18.129 1.00 76.06 395 GLY A N 1
ATOM 3138 C CA . GLY A 1 395 ? -1.898 7.867 18.449 1.00 76.06 395 GLY A CA 1
ATOM 3139 C C . GLY A 1 395 ? -2.888 6.947 19.176 1.00 76.06 395 GLY A C 1
ATOM 3140 O O . GLY A 1 395 ? -3.400 7.313 20.235 1.00 76.06 395 GLY A O 1
ATOM 3141 N N . ALA A 1 396 ? -3.116 5.735 18.661 1.00 75.31 396 ALA A N 1
ATOM 3142 C CA . ALA A 1 396 ? -4.022 4.754 19.265 1.00 75.31 396 ALA A CA 1
ATOM 3143 C C . ALA A 1 396 ? -3.559 4.289 20.661 1.00 75.31 396 ALA A C 1
ATOM 3145 O O . ALA A 1 396 ? -4.360 4.240 21.595 1.00 75.31 396 ALA A O 1
ATOM 3146 N N . VAL A 1 397 ? -2.263 4.012 20.833 1.00 76.19 397 VAL A N 1
ATOM 3147 C CA . VAL A 1 397 ? -1.634 3.634 22.110 1.00 76.19 397 VAL A CA 1
ATOM 3148 C C . VAL A 1 397 ? -1.812 4.740 23.144 1.00 76.19 397 VAL A C 1
ATOM 3150 O O . VAL A 1 397 ? -2.178 4.462 24.284 1.00 76.19 397 VAL A O 1
ATOM 3153 N N . LEU A 1 398 ? -1.577 5.998 22.764 1.00 77.06 398 LEU A N 1
ATOM 3154 C CA . LEU A 1 398 ? -1.725 7.133 23.675 1.00 77.06 398 LEU A CA 1
ATOM 3155 C C . LEU A 1 398 ? -3.164 7.275 24.173 1.00 77.06 398 LEU A C 1
ATOM 3157 O O . LEU A 1 398 ? -3.369 7.499 25.368 1.00 77.06 398 LEU A O 1
ATOM 3161 N N . VAL A 1 399 ? -4.147 7.084 23.290 1.00 76.00 399 VAL A N 1
ATOM 3162 C CA . VAL A 1 399 ? -5.564 7.079 23.678 1.00 76.00 399 VAL A CA 1
ATOM 3163 C C . VAL A 1 399 ? -5.867 5.918 24.608 1.00 76.00 399 VAL A C 1
ATOM 3165 O O . VAL A 1 399 ? -6.449 6.142 25.666 1.00 76.00 399 VAL A O 1
ATOM 3168 N N . TYR A 1 400 ? -5.417 4.707 24.278 1.00 75.88 400 TYR A N 1
ATOM 3169 C CA . TYR A 1 400 ? -5.619 3.536 25.128 1.00 75.88 400 TYR A CA 1
ATOM 3170 C C . TYR A 1 400 ? -5.026 3.737 26.531 1.00 75.88 400 TYR A C 1
ATOM 3172 O O . TYR A 1 400 ? -5.694 3.500 27.536 1.00 75.88 400 TYR A O 1
ATOM 3180 N N . ILE A 1 401 ? -3.800 4.260 26.629 1.00 77.38 401 ILE A N 1
ATOM 3181 C CA . ILE A 1 401 ? -3.160 4.584 27.913 1.00 77.38 401 ILE A CA 1
ATOM 3182 C C . ILE A 1 401 ? -3.957 5.654 28.670 1.00 77.38 401 ILE A C 1
ATOM 3184 O O . ILE A 1 401 ? -4.102 5.567 29.894 1.00 77.38 401 ILE A O 1
ATOM 3188 N N . PHE A 1 402 ? -4.455 6.680 27.979 1.00 75.94 402 PHE A N 1
ATOM 3189 C CA . PHE A 1 402 ? -5.245 7.738 28.603 1.00 75.94 402 PHE A CA 1
ATOM 3190 C C . PHE A 1 402 ? -6.582 7.209 29.132 1.00 75.94 402 PHE A C 1
ATOM 3192 O O . PHE A 1 402 ? -6.966 7.523 30.261 1.00 75.94 402 PHE A O 1
ATOM 3199 N N . ASP A 1 403 ? -7.248 6.353 28.364 1.00 76.38 403 ASP A N 1
ATOM 3200 C CA . ASP A 1 403 ? -8.490 5.699 28.760 1.00 76.38 403 ASP A CA 1
ATOM 3201 C C . ASP A 1 403 ? -8.270 4.746 29.936 1.00 76.38 403 ASP A C 1
ATOM 3203 O O . ASP A 1 403 ? -9.019 4.806 30.909 1.00 76.38 403 ASP A O 1
ATOM 3207 N N . LEU A 1 404 ? -7.187 3.961 29.944 1.00 75.69 404 LEU A N 1
ATOM 3208 C CA . LEU A 1 404 ? -6.805 3.151 31.105 1.00 75.69 404 LEU A CA 1
ATOM 3209 C C . LEU A 1 404 ? -6.572 4.010 32.353 1.00 75.69 404 LEU A C 1
ATOM 3211 O O . LEU A 1 404 ? -7.023 3.658 33.446 1.00 75.69 404 LEU A O 1
ATOM 3215 N N . LYS A 1 405 ? -5.900 5.161 32.216 1.00 76.19 405 LYS A N 1
ATOM 3216 C CA . LYS A 1 405 ? -5.719 6.109 33.328 1.00 76.19 405 LYS A CA 1
ATOM 3217 C C . LYS A 1 405 ? -7.056 6.667 33.816 1.00 76.19 405 LYS A C 1
ATOM 3219 O O . LYS A 1 405 ? -7.243 6.795 35.027 1.00 76.19 405 LYS A O 1
ATOM 3224 N N . LYS A 1 406 ? -7.980 6.981 32.903 1.00 78.44 406 LYS A N 1
ATOM 3225 C CA . LYS A 1 406 ? -9.327 7.461 33.234 1.00 78.44 406 LYS A CA 1
ATOM 3226 C C . LYS A 1 406 ? -10.128 6.392 33.979 1.00 78.44 406 LYS A C 1
ATOM 3228 O O . LYS A 1 406 ? -10.603 6.677 35.075 1.00 78.44 406 LYS A O 1
ATOM 3233 N N . ILE A 1 407 ? -10.179 5.165 33.459 1.00 77.69 407 ILE A N 1
ATOM 3234 C CA . ILE A 1 407 ? -10.856 4.021 34.090 1.00 77.69 407 ILE A CA 1
ATOM 3235 C C . ILE A 1 407 ? -10.272 3.751 35.479 1.00 77.69 407 ILE A C 1
ATOM 3237 O O . ILE A 1 407 ? -11.015 3.591 36.445 1.00 77.69 407 ILE A O 1
ATOM 3241 N N . LYS A 1 408 ? -8.939 3.765 35.624 1.00 79.38 408 LYS A N 1
ATOM 3242 C CA . LYS A 1 408 ? -8.283 3.601 36.929 1.00 79.38 408 LYS A CA 1
ATOM 3243 C C . LYS A 1 408 ? -8.709 4.692 37.914 1.00 79.38 408 LYS A C 1
ATOM 3245 O O . LYS A 1 408 ? -9.040 4.384 39.054 1.00 79.38 408 LYS A O 1
ATOM 3250 N N . LYS A 1 409 ? -8.760 5.954 37.473 1.00 82.19 409 LYS A N 1
ATOM 3251 C CA . LYS A 1 409 ? -9.199 7.085 38.303 1.00 82.19 409 LYS A CA 1
ATOM 3252 C C . LYS A 1 409 ? -10.670 6.966 38.715 1.00 82.19 409 LYS A C 1
ATOM 3254 O O . LYS A 1 409 ? -10.992 7.232 39.872 1.00 82.19 409 LYS A O 1
ATOM 3259 N N . GLU A 1 410 ? -11.548 6.569 37.796 1.00 85.38 410 GLU A N 1
ATOM 3260 C CA . GLU A 1 410 ? -12.973 6.339 38.067 1.00 85.38 410 GLU A CA 1
ATOM 3261 C C . GLU A 1 410 ? -13.163 5.195 39.064 1.00 85.38 410 GLU A C 1
ATOM 3263 O O . GLU A 1 410 ? -13.828 5.385 40.084 1.00 85.38 410 GLU A O 1
ATOM 3268 N N . ARG A 1 411 ? -12.487 4.061 38.851 1.00 83.06 411 ARG A N 1
ATOM 3269 C CA . ARG A 1 411 ? -12.459 2.933 39.788 1.00 83.06 411 ARG A CA 1
ATOM 3270 C C . ARG A 1 411 ? -12.005 3.376 41.176 1.00 83.06 411 ARG A C 1
ATOM 3272 O O . ARG A 1 411 ? -12.697 3.117 42.152 1.00 83.06 411 ARG A O 1
ATOM 3279 N N . ASP A 1 412 ? -10.884 4.086 41.273 1.00 86.56 412 ASP A N 1
ATOM 3280 C CA . ASP A 1 412 ? -10.350 4.546 42.557 1.00 86.56 412 ASP A CA 1
ATOM 3281 C C . ASP A 1 412 ? -11.309 5.541 43.248 1.00 86.56 412 ASP A C 1
ATOM 3283 O O . ASP A 1 412 ? -11.421 5.553 44.477 1.00 86.56 412 ASP A O 1
ATOM 3287 N N . SER A 1 413 ? -12.043 6.357 42.480 1.00 89.94 413 SER A N 1
ATOM 3288 C CA . SER A 1 413 ? -13.081 7.250 43.014 1.00 89.94 413 SER A CA 1
ATOM 3289 C C . SER A 1 413 ? -14.299 6.487 43.542 1.00 89.94 413 SER A C 1
ATOM 3291 O O . SER A 1 413 ? -14.773 6.787 44.639 1.00 89.94 413 SER A O 1
ATOM 3293 N N . LEU A 1 414 ? -14.750 5.454 42.825 1.00 89.44 414 LEU A N 1
ATOM 3294 C CA . LEU A 1 414 ? -15.861 4.602 43.234 1.00 89.44 414 LEU A CA 1
ATOM 3295 C C . LEU A 1 414 ? -15.499 3.821 44.499 1.00 89.44 414 LEU A C 1
ATOM 3297 O O . LEU A 1 414 ? -16.273 3.817 45.453 1.00 89.44 414 LEU A O 1
ATOM 3301 N N . THR A 1 415 ? -14.289 3.257 44.562 1.00 88.12 415 THR A N 1
ATOM 3302 C CA . THR A 1 415 ? -13.772 2.592 45.764 1.00 88.12 415 THR A CA 1
ATOM 3303 C C . THR A 1 415 ? -13.783 3.540 46.961 1.00 88.12 415 THR A C 1
ATOM 3305 O O . THR A 1 415 ? -14.230 3.154 48.038 1.00 88.12 415 THR A O 1
ATOM 3308 N N . LYS A 1 416 ? -13.371 4.806 46.790 1.00 93.06 416 LYS A N 1
ATOM 3309 C CA . LYS A 1 416 ? -13.447 5.817 47.861 1.00 93.06 416 LYS A CA 1
ATOM 3310 C C . LYS A 1 416 ? -14.886 6.096 48.306 1.00 93.06 416 LYS A C 1
ATOM 3312 O O . LYS A 1 416 ? -15.126 6.192 49.510 1.00 93.06 416 LYS A O 1
ATOM 3317 N N . ILE A 1 417 ? -15.829 6.221 47.369 1.00 93.31 417 ILE A N 1
ATOM 3318 C CA . ILE A 1 417 ? -17.253 6.451 47.671 1.00 93.31 417 ILE A CA 1
ATOM 3319 C C . ILE A 1 417 ? -17.839 5.259 48.437 1.00 93.31 417 ILE A C 1
ATOM 3321 O O . ILE A 1 417 ? -18.454 5.458 49.485 1.00 93.31 417 ILE A O 1
ATOM 3325 N N . LEU A 1 418 ? -17.596 4.032 47.970 1.00 90.44 418 LEU A N 1
ATOM 3326 C CA . LEU A 1 418 ? -18.046 2.804 48.629 1.00 90.44 418 LEU A CA 1
ATOM 3327 C C . LEU A 1 418 ? -17.467 2.683 50.043 1.00 90.44 418 LEU A C 1
ATOM 3329 O O . LEU A 1 418 ? -18.200 2.393 50.988 1.00 90.44 418 LEU A O 1
ATOM 3333 N N . LEU A 1 419 ? -16.178 2.988 50.220 1.00 93.00 419 LEU A N 1
ATOM 3334 C CA . LEU A 1 419 ? -15.524 2.951 51.529 1.00 93.00 419 LEU A CA 1
ATOM 3335 C C . LEU A 1 419 ? -16.112 3.992 52.493 1.00 93.00 419 LEU A C 1
ATOM 3337 O O . LEU A 1 419 ? -16.315 3.704 53.673 1.00 93.00 419 LEU A O 1
ATOM 3341 N N . LYS A 1 420 ? -16.410 5.203 51.999 1.00 94.00 420 LYS A N 1
ATOM 3342 C CA . LYS A 1 420 ? -17.081 6.249 52.783 1.00 94.00 420 LYS A CA 1
ATOM 3343 C C . LYS A 1 420 ? -18.484 5.805 53.195 1.00 94.00 420 LYS A C 1
ATOM 3345 O O . LYS A 1 420 ? -18.825 5.921 54.369 1.00 94.00 420 LYS A O 1
ATOM 3350 N N . LYS A 1 421 ? -19.268 5.258 52.260 1.00 92.19 421 LYS A N 1
ATOM 3351 C CA . LYS A 1 421 ? -20.641 4.827 52.535 1.00 92.19 421 LYS A CA 1
ATOM 3352 C C . LYS A 1 421 ? -20.694 3.669 53.528 1.00 92.19 421 LYS A C 1
ATOM 3354 O O . LYS A 1 421 ? -21.523 3.686 54.429 1.00 92.19 421 LYS A O 1
ATOM 3359 N N . ASN A 1 422 ? -19.763 2.723 53.425 1.00 90.56 422 ASN A N 1
ATOM 3360 C CA . ASN A 1 422 ? -19.632 1.629 54.385 1.00 90.56 422 ASN A CA 1
ATOM 3361 C C . ASN A 1 422 ? -19.313 2.159 55.800 1.00 90.56 422 ASN A C 1
ATOM 3363 O O . ASN A 1 422 ? -19.981 1.795 56.764 1.00 90.56 422 ASN A O 1
ATOM 3367 N N . LYS A 1 423 ? -18.389 3.124 55.930 1.00 91.50 423 LYS A N 1
ATOM 3368 C CA . LYS A 1 423 ? -18.112 3.786 57.221 1.00 91.50 423 LYS A CA 1
ATOM 3369 C C . LYS A 1 423 ? -19.328 4.527 57.794 1.00 91.50 423 LYS A C 1
ATOM 3371 O O . LYS A 1 423 ? -19.532 4.501 59.005 1.00 91.50 423 LYS A O 1
ATOM 3376 N N . GLU A 1 424 ? -20.118 5.200 56.957 1.00 90.94 424 GLU A N 1
ATOM 3377 C CA . GLU A 1 424 ? -21.367 5.853 57.381 1.00 90.94 424 GLU A CA 1
ATOM 3378 C C . GLU A 1 424 ? -22.399 4.834 57.875 1.00 90.94 424 GLU A C 1
ATOM 3380 O O . GLU A 1 424 ? -22.966 5.031 58.946 1.00 90.94 424 GLU A O 1
ATOM 3385 N N . LEU A 1 425 ? -22.588 3.726 57.151 1.00 87.38 425 LEU A N 1
ATOM 3386 C CA . LEU A 1 425 ? -23.480 2.633 57.551 1.00 87.38 425 LEU A CA 1
ATOM 3387 C C . LEU A 1 425 ? -23.051 2.008 58.882 1.00 87.38 425 LEU A C 1
ATOM 3389 O O . LEU A 1 425 ? -23.884 1.802 59.758 1.00 87.38 425 LEU A O 1
ATOM 3393 N N . GLN A 1 426 ? -21.752 1.781 59.086 1.00 83.06 426 GLN A N 1
ATOM 3394 C CA . GLN A 1 426 ? -21.235 1.288 60.364 1.00 83.06 426 GLN A CA 1
ATOM 3395 C C . GLN A 1 426 ? -21.495 2.263 61.518 1.00 83.06 426 GLN A C 1
ATOM 3397 O O . GLN A 1 426 ? -21.823 1.831 62.621 1.00 83.06 426 GLN A O 1
ATOM 3402 N N . LYS A 1 427 ? -21.361 3.577 61.290 1.00 86.44 427 LYS A N 1
ATOM 3403 C CA . LYS A 1 427 ? -21.691 4.591 62.303 1.00 86.44 427 LYS A CA 1
ATOM 3404 C C . LYS A 1 427 ? -23.189 4.641 62.586 1.00 86.44 427 LYS A C 1
ATOM 3406 O O . LYS A 1 427 ? -23.562 4.681 63.751 1.00 86.44 427 LYS A O 1
ATOM 3411 N N . ALA A 1 428 ? -24.029 4.597 61.553 1.00 81.56 428 ALA A N 1
ATOM 3412 C CA . ALA A 1 428 ? -25.479 4.542 61.705 1.00 81.56 428 ALA A CA 1
ATOM 3413 C C . ALA A 1 428 ? -25.900 3.297 62.502 1.00 81.56 428 ALA A C 1
ATOM 3415 O O . ALA A 1 428 ? -26.610 3.435 63.488 1.00 81.56 428 ALA A O 1
ATOM 3416 N N . ASN A 1 429 ? -25.350 2.119 62.187 1.00 76.56 429 ASN A N 1
ATOM 3417 C CA . ASN A 1 429 ? -25.596 0.881 62.938 1.00 76.56 429 ASN A CA 1
ATOM 3418 C C . ASN A 1 429 ? -25.171 0.950 64.413 1.00 76.56 429 ASN A C 1
ATOM 3420 O O . ASN A 1 429 ? -25.738 0.240 65.234 1.00 76.56 429 ASN A O 1
ATOM 3424 N N . ARG A 1 430 ? -24.189 1.789 64.770 1.00 73.81 430 ARG A N 1
ATOM 3425 C CA . ARG A 1 430 ? -23.798 2.026 66.174 1.00 73.81 430 ARG A CA 1
ATOM 3426 C C . ARG A 1 430 ? -24.721 3.004 66.904 1.00 73.81 430 ARG A C 1
ATOM 3428 O O . ARG A 1 430 ? -24.740 2.995 68.128 1.00 73.81 430 ARG A O 1
ATOM 3435 N N . LEU A 1 431 ? -25.414 3.873 66.166 1.00 74.94 431 LEU A N 1
ATOM 3436 C CA . LEU A 1 431 ? -26.320 4.896 66.699 1.00 74.94 431 LEU A CA 1
ATOM 3437 C C . LEU A 1 431 ? -27.774 4.422 66.768 1.00 74.94 431 LEU A C 1
ATOM 3439 O O . LEU A 1 431 ? -28.567 5.038 67.475 1.00 74.94 431 LEU A O 1
ATOM 3443 N N . ILE A 1 432 ? -28.125 3.344 66.060 1.00 65.75 432 ILE A N 1
ATOM 3444 C CA . ILE A 1 432 ? -29.378 2.626 66.287 1.00 65.75 432 ILE A CA 1
ATOM 3445 C C . ILE A 1 432 ? -29.322 2.099 67.729 1.00 65.75 432 ILE A C 1
ATOM 3447 O O . ILE A 1 432 ? -28.439 1.289 68.033 1.00 65.75 432 ILE A O 1
ATOM 3451 N N . PRO A 1 433 ? -30.212 2.549 68.635 1.00 54.38 433 PRO A N 1
ATOM 3452 C CA . PRO A 1 433 ? -30.299 1.967 69.962 1.00 54.38 433 PRO A CA 1
ATOM 3453 C C . PRO A 1 433 ? -30.558 0.476 69.779 1.00 54.38 433 PRO A C 1
ATOM 3455 O O . PRO A 1 433 ? -31.486 0.103 69.058 1.00 54.38 433 PRO A O 1
ATOM 3458 N N . ARG A 1 434 ? -29.756 -0.383 70.416 1.00 54.09 434 ARG A N 1
ATOM 3459 C CA . ARG A 1 434 ? -30.167 -1.771 70.626 1.00 54.09 434 ARG A CA 1
ATOM 3460 C C . ARG A 1 434 ? -31.416 -1.712 71.497 1.00 54.09 434 ARG A C 1
ATOM 3462 O O . ARG A 1 434 ? -31.318 -1.660 72.717 1.00 54.09 434 ARG A O 1
ATOM 3469 N N . VAL A 1 435 ? -32.586 -1.642 70.872 1.00 48.38 435 VAL A N 1
ATOM 3470 C CA . VAL A 1 435 ? -33.824 -2.026 71.533 1.00 48.38 435 VAL A CA 1
ATOM 3471 C C . VAL A 1 435 ? -33.574 -3.471 71.943 1.00 48.38 435 VAL A C 1
ATOM 3473 O O . VAL A 1 435 ? -33.289 -4.301 71.081 1.00 48.38 435 VAL A O 1
ATOM 3476 N N . GLU A 1 436 ? -33.591 -3.768 73.241 1.00 46.62 436 GLU A N 1
ATOM 3477 C CA . GLU A 1 436 ? -33.710 -5.143 73.726 1.00 46.62 436 GLU A CA 1
ATOM 3478 C C . GLU A 1 436 ? -35.089 -5.664 73.296 1.00 46.62 436 GLU A C 1
ATOM 3480 O O . GLU A 1 436 ? -36.034 -5.758 74.076 1.00 46.62 436 GLU A O 1
ATOM 3485 N N . SER A 1 437 ? -35.246 -5.937 72.003 1.00 45.53 437 SER A N 1
ATOM 3486 C CA . SER A 1 437 ? -36.375 -6.679 71.484 1.00 45.53 437 SER A CA 1
ATOM 3487 C C . SER A 1 437 ? -36.208 -8.101 71.992 1.00 45.53 437 SER A C 1
ATOM 3489 O O . SER A 1 437 ? -35.219 -8.766 71.674 1.00 45.53 437 SER A O 1
ATOM 3491 N N . ARG A 1 438 ? -37.168 -8.570 72.795 1.00 51.50 438 ARG A N 1
ATOM 3492 C CA . ARG A 1 438 ? -37.354 -10.008 73.017 1.00 51.50 438 ARG A CA 1
ATOM 3493 C C . ARG A 1 438 ? -37.306 -10.672 71.632 1.00 51.50 438 ARG A C 1
ATOM 3495 O O . ARG A 1 438 ? -38.036 -10.186 70.767 1.00 51.50 438 ARG A O 1
ATOM 3502 N N . PRO A 1 439 ? -36.439 -11.677 71.401 1.00 51.50 439 PRO A N 1
ATOM 3503 C CA . PRO A 1 439 ? -36.286 -12.274 70.079 1.00 51.50 439 PRO A CA 1
ATOM 3504 C C . PRO A 1 439 ? -37.665 -12.673 69.565 1.00 51.50 439 PRO A C 1
ATOM 3506 O O . PRO A 1 439 ? -38.443 -13.291 70.304 1.00 51.50 439 PRO A O 1
ATOM 3509 N N . GLU A 1 440 ? -38.008 -12.256 68.343 1.00 61.00 440 GLU A N 1
ATOM 3510 C CA . GLU A 1 440 ? -39.264 -12.701 67.763 1.00 61.00 440 GLU A CA 1
ATOM 3511 C C . GLU A 1 440 ? -39.238 -14.233 67.702 1.00 61.00 440 GLU A C 1
ATOM 3513 O O . GLU A 1 440 ? -38.193 -14.819 67.406 1.00 61.00 440 GLU A O 1
ATOM 3518 N N . PRO A 1 441 ? -40.364 -14.920 67.957 1.00 63.78 441 PRO A N 1
ATOM 3519 C CA . PRO A 1 441 ? -40.398 -16.379 67.969 1.00 63.78 441 PRO A CA 1
ATOM 3520 C C . PRO A 1 441 ? -39.806 -17.039 66.714 1.00 63.78 441 PRO A C 1
ATOM 3522 O O . PRO A 1 441 ? -39.367 -18.179 66.786 1.00 63.78 441 PRO A O 1
ATOM 3525 N N . ARG A 1 442 ? -39.785 -16.345 65.565 1.00 66.56 442 ARG A N 1
ATOM 3526 C CA . ARG A 1 442 ? -39.140 -16.820 64.332 1.00 66.56 442 ARG A CA 1
ATOM 3527 C C . ARG A 1 442 ? -37.611 -16.791 64.385 1.00 66.56 442 ARG A C 1
ATOM 3529 O O . ARG A 1 442 ? -37.007 -17.755 63.926 1.00 66.56 442 ARG A O 1
ATOM 3536 N N . ASP A 1 443 ? -37.009 -15.754 64.962 1.00 73.44 443 ASP A N 1
ATOM 3537 C CA . ASP A 1 443 ? -35.549 -15.636 65.086 1.00 73.44 443 ASP A CA 1
ATOM 3538 C C . ASP A 1 443 ? -35.012 -16.695 66.057 1.00 73.44 443 ASP A C 1
ATOM 3540 O O . ASP A 1 443 ? -34.052 -17.394 65.751 1.00 73.44 443 ASP A O 1
ATOM 3544 N N . ALA A 1 444 ? -35.739 -16.943 67.154 1.00 76.81 444 ALA A N 1
ATOM 3545 C CA . ALA A 1 444 ? -35.423 -18.021 68.093 1.00 76.81 444 ALA A CA 1
ATOM 3546 C C . ALA A 1 444 ? -35.455 -19.423 67.447 1.00 76.81 444 ALA A C 1
ATOM 3548 O O . ALA A 1 444 ? -34.758 -20.328 67.901 1.00 76.81 444 ALA A O 1
ATOM 3549 N N . ILE A 1 445 ? -36.255 -19.624 66.390 1.00 85.12 445 ILE A N 1
ATOM 3550 C CA . ILE A 1 445 ? -36.277 -20.885 65.634 1.00 85.12 445 ILE A CA 1
ATOM 3551 C C . ILE A 1 445 ? -35.120 -20.971 64.640 1.00 85.12 445 ILE A C 1
ATOM 3553 O O . ILE A 1 445 ? -34.607 -22.066 64.437 1.00 85.12 445 ILE A O 1
ATOM 3557 N N . HIS A 1 446 ? -34.692 -19.857 64.042 1.00 83.81 446 HIS A N 1
ATOM 3558 C CA . HIS A 1 446 ? -33.502 -19.846 63.190 1.00 83.81 446 HIS A CA 1
ATOM 3559 C C . HIS A 1 446 ? -32.248 -20.201 64.001 1.00 83.81 446 HIS A C 1
ATOM 3561 O O . HIS A 1 446 ? -31.518 -21.115 63.624 1.00 83.81 446 HIS A O 1
ATOM 3567 N N . ASP A 1 447 ? -32.064 -19.563 65.159 1.00 84.00 447 ASP A N 1
ATOM 3568 C CA . ASP A 1 447 ? -30.960 -19.863 66.079 1.00 84.00 447 ASP A CA 1
ATOM 3569 C C . ASP A 1 447 ? -31.019 -21.317 66.573 1.00 84.00 447 ASP A C 1
ATOM 3571 O O . ASP A 1 447 ? -29.995 -21.985 66.727 1.00 84.00 447 ASP A O 1
ATOM 3575 N N . LEU A 1 448 ? -32.232 -21.840 66.787 1.00 87.25 448 LEU A N 1
ATOM 3576 C CA . LEU A 1 448 ? -32.427 -23.240 67.138 1.00 87.25 448 LEU A CA 1
ATOM 3577 C C . LEU A 1 448 ? -32.015 -24.187 65.999 1.00 87.25 448 LEU A C 1
ATOM 3579 O O . LEU A 1 448 ? -31.399 -25.216 66.263 1.00 87.25 448 LEU A O 1
ATOM 3583 N N . VAL A 1 449 ? -32.342 -23.873 64.743 1.00 87.56 449 VAL A N 1
ATOM 3584 C CA . VAL A 1 449 ? -31.918 -24.679 63.585 1.00 87.56 449 VAL A CA 1
ATOM 3585 C C . VAL A 1 449 ? -30.393 -24.696 63.472 1.00 87.56 449 VAL A C 1
ATOM 3587 O O . VAL A 1 449 ? -29.817 -25.776 63.371 1.00 87.56 449 VAL A O 1
ATOM 3590 N N . GLU A 1 450 ? -29.738 -23.539 63.586 1.00 87.50 450 GLU A N 1
ATOM 3591 C CA . GLU A 1 450 ? -28.273 -23.431 63.537 1.00 87.50 450 GLU A CA 1
ATOM 3592 C C . GLU A 1 450 ? -27.597 -24.216 64.675 1.00 87.50 450 GLU A C 1
ATOM 3594 O O . GLU A 1 450 ? -26.616 -24.940 64.463 1.00 87.50 450 GLU A O 1
ATOM 3599 N N . TYR A 1 451 ? -28.165 -24.149 65.882 1.00 87.75 451 TYR A N 1
ATOM 3600 C CA . TYR A 1 451 ? -27.701 -24.943 67.015 1.00 87.75 451 TYR A CA 1
ATOM 3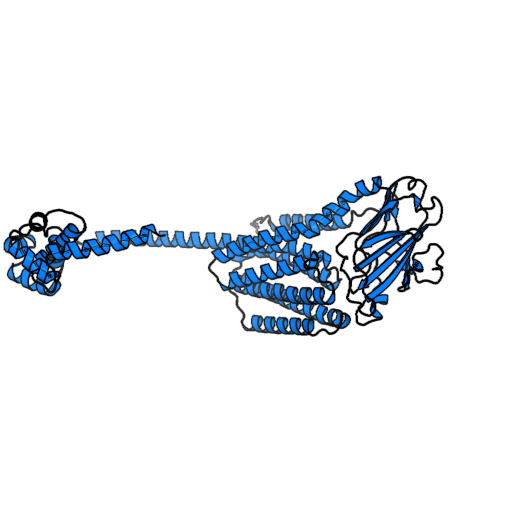601 C C . TYR A 1 451 ? -27.835 -26.449 66.757 1.00 87.75 451 TYR A C 1
ATOM 3603 O O . TYR A 1 451 ? -26.890 -27.195 67.017 1.00 87.75 451 TYR A O 1
ATOM 3611 N N . LEU A 1 452 ? -28.969 -26.907 66.218 1.00 89.06 452 LEU A N 1
ATOM 3612 C CA . LEU A 1 452 ? -29.188 -28.321 65.901 1.00 89.06 452 LEU A CA 1
ATOM 3613 C C . LEU A 1 452 ? -28.300 -28.814 64.752 1.00 89.06 452 LEU A C 1
ATOM 3615 O O . LEU A 1 452 ? -27.879 -29.967 64.776 1.00 89.06 452 LEU A O 1
ATOM 3619 N N . ASP A 1 453 ? -27.984 -27.964 63.775 1.00 86.94 453 ASP A N 1
ATOM 3620 C CA . ASP A 1 453 ? -27.066 -28.305 62.682 1.00 86.94 453 ASP A CA 1
ATOM 3621 C C . ASP A 1 453 ? -25.620 -28.471 63.155 1.00 86.94 453 ASP A C 1
ATOM 3623 O O . ASP A 1 453 ? -24.871 -29.242 62.555 1.00 86.94 453 ASP A O 1
ATOM 3627 N N . THR A 1 454 ? -25.241 -27.789 64.237 1.00 85.00 454 THR A N 1
ATOM 3628 C CA . THR A 1 454 ? -23.898 -27.881 64.826 1.00 85.00 454 THR A CA 1
ATOM 3629 C C . THR A 1 454 ? -23.796 -28.998 65.873 1.00 85.00 454 THR A C 1
ATOM 3631 O O . THR A 1 454 ? -22.739 -29.605 66.009 1.00 85.00 454 THR A O 1
ATOM 3634 N N . ASN A 1 455 ? -24.890 -29.307 66.582 1.00 87.38 455 ASN A N 1
ATOM 3635 C CA . ASN A 1 455 ? -24.901 -30.206 67.749 1.00 87.38 455 ASN A CA 1
ATOM 3636 C C . ASN A 1 455 ? -25.827 -31.426 67.566 1.00 87.38 455 ASN A C 1
ATOM 3638 O O . ASN A 1 455 ? -26.398 -31.944 68.524 1.00 87.38 455 ASN A O 1
ATOM 3642 N N . TYR A 1 456 ? -26.021 -31.904 66.332 1.00 87.50 456 TYR A N 1
ATOM 3643 C CA . TYR A 1 456 ? -26.924 -33.032 66.057 1.00 87.50 456 TYR A CA 1
ATOM 3644 C C . TYR A 1 456 ? -26.489 -34.345 66.726 1.00 87.50 456 TYR A C 1
ATOM 3646 O O . TYR A 1 456 ? -27.322 -35.229 66.919 1.00 87.50 456 TYR A O 1
ATOM 3654 N N . ASN A 1 457 ? -25.208 -34.511 67.054 1.00 83.88 457 ASN A N 1
ATOM 3655 C CA . ASN A 1 457 ? -24.640 -35.729 67.637 1.00 83.88 457 ASN A CA 1
ATOM 3656 C C . ASN A 1 457 ? -24.905 -35.877 69.147 1.00 83.88 457 ASN A C 1
ATOM 3658 O O . ASN A 1 457 ? -24.716 -36.966 69.683 1.00 83.88 457 ASN A O 1
ATOM 3662 N N . GLU A 1 458 ? -25.381 -34.832 69.827 1.00 80.94 458 GLU A N 1
ATOM 3663 C CA . GLU A 1 458 ? -25.662 -34.862 71.266 1.00 80.94 458 GLU A CA 1
ATOM 3664 C C . GLU A 1 458 ? -27.052 -35.435 71.592 1.00 80.94 458 GLU A C 1
ATOM 3666 O O . GLU A 1 458 ? -27.979 -35.426 70.775 1.00 80.94 458 GLU A O 1
ATOM 3671 N N . THR A 1 459 ? -27.227 -35.949 72.814 1.00 75.31 459 THR A N 1
ATOM 3672 C CA . THR A 1 459 ? -28.532 -36.406 73.308 1.00 75.31 459 THR A CA 1
ATOM 3673 C C . THR A 1 459 ? -29.485 -35.227 73.472 1.00 75.31 459 THR A C 1
ATOM 3675 O O . THR A 1 459 ? -29.216 -34.288 74.216 1.00 75.31 459 THR A O 1
ATOM 3678 N N . TYR A 1 460 ? -30.631 -35.303 72.803 1.00 75.81 460 TYR A N 1
ATOM 3679 C CA . TYR A 1 460 ? -31.630 -34.243 72.790 1.00 75.81 460 TYR A CA 1
ATOM 3680 C C . TYR A 1 460 ? -32.660 -34.412 73.917 1.00 75.81 460 TYR A C 1
ATOM 3682 O O . TYR A 1 460 ? -33.415 -35.387 73.921 1.00 75.81 460 TYR A O 1
ATOM 3690 N N . ASP A 1 461 ? -32.762 -33.419 74.807 1.00 82.12 461 ASP A N 1
ATOM 3691 C CA . ASP A 1 461 ? -33.926 -33.228 75.680 1.00 82.12 461 ASP A CA 1
ATOM 3692 C C . ASP A 1 461 ? -34.739 -32.008 75.225 1.00 82.12 461 ASP A C 1
ATOM 3694 O O . ASP A 1 461 ? -34.284 -30.862 75.252 1.00 82.12 461 ASP A O 1
ATOM 3698 N N . ARG A 1 462 ? -35.992 -32.262 74.838 1.00 80.75 462 ARG A N 1
ATOM 3699 C CA . ARG A 1 462 ? -36.933 -31.238 74.377 1.00 80.75 462 ARG A CA 1
ATOM 3700 C C . ARG A 1 462 ? -37.181 -30.152 75.420 1.00 80.75 462 ARG A C 1
ATOM 3702 O O . ARG A 1 462 ? -37.358 -28.999 75.030 1.00 80.75 462 ARG A O 1
ATOM 3709 N N . LYS A 1 463 ? -37.209 -30.493 76.712 1.00 82.75 463 LYS A N 1
ATOM 3710 C CA . LYS A 1 463 ? -37.465 -29.517 77.783 1.00 82.75 463 LYS A CA 1
ATOM 3711 C C . LYS A 1 463 ? -36.254 -28.623 78.020 1.00 82.75 463 LYS A C 1
ATOM 3713 O O . LYS A 1 463 ? -36.414 -27.406 78.079 1.00 82.75 463 LYS A O 1
ATOM 3718 N N . ALA A 1 464 ? -35.059 -29.211 78.075 1.00 83.50 464 ALA A N 1
ATOM 3719 C CA . ALA A 1 464 ? -33.807 -28.464 78.172 1.00 83.50 464 ALA A CA 1
ATOM 3720 C C . ALA A 1 464 ? -33.625 -27.495 76.993 1.00 83.50 464 ALA A C 1
ATOM 3722 O O . ALA A 1 464 ? -33.318 -26.321 77.194 1.00 83.50 464 ALA A O 1
ATOM 3723 N N . LEU A 1 465 ? -33.913 -27.953 75.772 1.00 84.94 465 LEU A N 1
ATOM 3724 C CA . LEU A 1 465 ? -33.841 -27.130 74.567 1.00 84.94 465 LEU A CA 1
ATOM 3725 C C . LEU A 1 465 ? -34.853 -25.969 74.616 1.00 84.94 465 LEU A C 1
ATOM 3727 O O . LEU A 1 465 ? -34.504 -24.818 74.374 1.00 84.94 465 LEU A O 1
ATOM 3731 N N . ALA A 1 466 ? -36.099 -26.235 75.011 1.00 85.19 466 ALA A N 1
ATOM 3732 C CA . ALA A 1 466 ? -37.107 -25.188 75.172 1.00 85.19 466 ALA A CA 1
ATOM 3733 C C . ALA A 1 466 ? -36.669 -24.122 76.196 1.00 85.19 466 ALA A C 1
ATOM 3735 O O . ALA A 1 466 ? -36.790 -22.923 75.945 1.00 85.19 466 ALA A O 1
ATOM 3736 N N . GLN A 1 467 ? -36.074 -24.548 77.314 1.00 84.38 467 GLN A N 1
ATOM 3737 C CA . GLN A 1 467 ? -35.547 -23.654 78.343 1.00 84.38 467 GLN A CA 1
ATOM 3738 C C . GLN A 1 467 ? -34.359 -22.815 77.846 1.00 84.38 467 GLN A C 1
ATOM 3740 O O . GLN A 1 467 ? -34.319 -21.610 78.102 1.00 84.38 467 GLN A O 1
ATOM 3745 N N . GLN A 1 468 ? -33.426 -23.421 77.107 1.00 83.75 468 GLN A N 1
ATOM 3746 C CA . GLN A 1 468 ? -32.254 -22.747 76.540 1.00 83.75 468 GLN A CA 1
ATOM 3747 C C . GLN A 1 468 ? -32.651 -21.617 75.582 1.00 83.75 468 GLN A C 1
ATOM 3749 O O . GLN A 1 468 ? -32.116 -20.512 75.670 1.00 83.75 468 GLN A O 1
ATOM 3754 N N . PHE A 1 469 ? -33.642 -21.867 74.725 1.00 83.69 469 PHE A N 1
ATOM 3755 C CA . PHE A 1 469 ? -34.141 -20.890 73.754 1.00 83.69 469 PHE A CA 1
ATOM 3756 C C . PHE A 1 469 ? -35.286 -20.019 74.301 1.00 83.69 469 PHE A C 1
ATOM 3758 O O . PHE A 1 469 ? -35.856 -19.213 73.570 1.00 83.69 469 PHE A O 1
ATOM 3765 N N . ARG A 1 470 ? -35.603 -20.135 75.602 1.00 83.06 470 ARG A N 1
ATOM 3766 C CA . ARG A 1 470 ? -36.662 -19.381 76.303 1.00 83.06 470 ARG A CA 1
ATOM 3767 C C . ARG A 1 470 ? -38.046 -19.511 75.647 1.00 83.06 470 ARG A C 1
ATOM 3769 O O . ARG A 1 470 ? -38.829 -18.561 75.637 1.00 83.06 470 ARG A O 1
ATOM 3776 N N . LEU A 1 471 ? -38.353 -20.692 75.116 1.00 82.50 471 LEU A N 1
ATOM 3777 C CA . LEU A 1 471 ? -39.634 -21.031 74.502 1.00 82.50 471 LEU A CA 1
ATOM 3778 C C . LEU A 1 471 ? -40.405 -22.023 75.378 1.00 82.50 471 LEU A C 1
ATOM 3780 O O . LEU A 1 471 ? -39.831 -22.815 76.119 1.00 82.50 471 LEU A O 1
ATOM 3784 N N . ASN A 1 472 ? -41.732 -22.012 75.265 1.00 87.00 472 ASN A N 1
ATOM 3785 C CA . ASN A 1 472 ? -42.535 -23.139 75.731 1.00 87.00 472 ASN A CA 1
ATOM 3786 C C . ASN A 1 472 ? -42.282 -24.347 74.805 1.00 87.00 472 ASN A C 1
ATOM 3788 O O . ASN A 1 472 ? -42.178 -24.180 73.591 1.00 87.00 472 ASN A O 1
ATOM 3792 N N . ASP A 1 473 ? -42.171 -25.551 75.358 1.00 85.31 473 ASP A N 1
ATOM 3793 C CA . ASP A 1 473 ? -41.801 -26.777 74.639 1.00 85.31 473 ASP A CA 1
ATOM 3794 C C . ASP A 1 473 ? -42.808 -27.188 73.555 1.00 85.31 473 ASP A C 1
ATOM 3796 O O . ASP A 1 473 ? -42.414 -27.647 72.473 1.00 85.31 473 ASP A O 1
ATOM 3800 N N . ASP A 1 474 ? -44.101 -27.002 73.811 1.00 83.38 474 ASP A N 1
ATOM 3801 C CA . ASP A 1 474 ? -45.176 -27.222 72.843 1.00 83.38 474 ASP A CA 1
ATOM 3802 C C . ASP A 1 474 ? -45.209 -26.151 71.763 1.00 83.38 474 ASP A C 1
ATOM 3804 O O . ASP A 1 474 ? -45.271 -26.478 70.572 1.00 83.38 474 ASP A O 1
ATOM 3808 N N . TYR A 1 475 ? -45.052 -24.888 72.148 1.00 84.31 475 TYR A N 1
ATOM 3809 C CA . TYR A 1 475 ? -44.969 -23.789 71.193 1.00 84.31 475 TYR A CA 1
ATOM 3810 C C . TYR A 1 475 ? -43.737 -23.899 70.278 1.00 84.31 475 TYR A C 1
ATOM 3812 O O . TYR A 1 475 ? -43.857 -23.756 69.061 1.00 84.31 475 TYR A O 1
ATOM 3820 N N . MET A 1 476 ? -42.572 -24.244 70.833 1.00 88.19 476 MET A N 1
ATOM 3821 C CA . MET A 1 476 ? -41.331 -24.499 70.096 1.00 88.19 476 MET A CA 1
ATOM 3822 C C . MET A 1 476 ? -41.516 -25.625 69.078 1.00 88.19 476 MET A C 1
ATOM 3824 O O . MET A 1 476 ? -41.144 -25.471 67.920 1.00 88.19 476 MET A O 1
ATOM 3828 N N . GLY A 1 477 ? -42.131 -26.743 69.479 1.00 86.56 477 GLY A N 1
ATOM 3829 C CA . GLY A 1 477 ? -42.376 -27.872 68.580 1.00 86.56 477 GLY A CA 1
ATOM 3830 C C . GLY A 1 477 ? -43.306 -27.521 67.413 1.00 86.56 477 GLY A C 1
ATOM 3831 O O . GLY A 1 477 ? -43.027 -27.888 66.268 1.00 86.56 477 GLY A O 1
ATOM 3832 N N . GLN A 1 478 ? -44.390 -26.787 67.683 1.00 86.06 478 GLN A N 1
ATOM 3833 C CA . GLN A 1 478 ? -45.332 -26.338 66.651 1.00 86.06 478 GLN A CA 1
ATOM 3834 C C . GLN A 1 478 ? -44.692 -25.332 65.692 1.00 86.06 478 GLN A C 1
ATOM 3836 O O . GLN A 1 478 ? -44.839 -25.456 64.473 1.00 86.06 478 GLN A O 1
ATOM 3841 N N . LEU A 1 479 ? -43.964 -24.353 66.233 1.00 86.25 479 LEU A N 1
ATOM 3842 C CA . LEU A 1 479 ? -43.336 -23.307 65.439 1.00 86.25 479 LEU A CA 1
ATOM 3843 C C . LEU A 1 479 ? -42.173 -23.854 64.608 1.00 86.25 479 LEU A C 1
ATOM 3845 O O . LEU A 1 479 ? -42.091 -23.546 63.422 1.00 86.25 479 LEU A O 1
ATOM 3849 N N . PHE A 1 480 ? -41.351 -24.737 65.181 1.00 89.50 480 PHE A N 1
ATOM 3850 C CA . PHE A 1 480 ? -40.292 -25.434 64.457 1.00 89.50 480 PHE A CA 1
ATOM 3851 C C . PHE A 1 480 ? -40.868 -26.203 63.268 1.00 89.50 480 PHE A C 1
ATOM 3853 O O . PHE A 1 480 ? -40.444 -25.979 62.141 1.00 89.50 480 PHE A O 1
ATOM 3860 N N . LYS A 1 481 ? -41.918 -27.012 63.478 1.00 89.25 481 LYS A N 1
ATOM 3861 C CA . LYS A 1 481 ? -42.575 -27.753 62.388 1.00 89.25 481 LYS A CA 1
ATOM 3862 C C . LYS A 1 481 ? -43.171 -26.842 61.318 1.00 89.25 481 LYS A C 1
ATOM 3864 O O . LYS A 1 481 ? -43.157 -27.197 60.144 1.00 89.25 481 LYS A O 1
ATOM 3869 N N . LYS A 1 482 ? -43.688 -25.673 61.702 1.00 85.81 482 LYS A N 1
ATOM 3870 C CA . LYS A 1 482 ? -44.213 -24.680 60.758 1.00 85.81 482 LYS A CA 1
ATOM 3871 C C . LYS A 1 482 ? -43.112 -24.053 59.897 1.00 85.81 482 LYS A C 1
ATOM 3873 O O . LYS A 1 482 ? -43.382 -23.726 58.747 1.00 85.81 482 LYS A O 1
ATOM 3878 N N . VAL A 1 483 ? -41.910 -23.871 60.448 1.00 85.12 483 VAL A N 1
ATOM 3879 C CA . VAL A 1 483 ? -40.768 -23.247 59.758 1.00 85.12 483 VAL A CA 1
ATOM 3880 C C . VAL A 1 483 ? -39.976 -24.264 58.932 1.00 85.12 483 VAL A C 1
ATOM 3882 O O . VAL A 1 483 ? -39.682 -23.999 57.774 1.00 85.12 483 VAL A O 1
ATOM 3885 N N . THR A 1 484 ? -39.661 -25.433 59.494 1.00 86.12 484 THR A N 1
ATOM 3886 C CA . THR A 1 484 ? -38.799 -26.451 58.863 1.00 86.12 484 THR A CA 1
ATOM 3887 C C . THR A 1 484 ? -39.580 -27.541 58.125 1.00 86.12 484 THR A C 1
ATOM 3889 O O . THR A 1 484 ? -38.992 -28.391 57.462 1.00 86.12 484 THR A O 1
ATOM 3892 N N . GLY A 1 485 ? -40.911 -27.569 58.260 1.00 87.00 485 GLY A N 1
ATOM 3893 C CA . GLY A 1 485 ? -41.782 -28.596 57.680 1.00 87.00 485 GLY A CA 1
ATOM 3894 C C . GLY A 1 485 ? -41.768 -29.940 58.422 1.00 87.00 485 GLY A C 1
ATOM 3895 O O . GLY A 1 485 ? -42.570 -30.822 58.112 1.00 87.00 485 GLY A O 1
ATOM 3896 N N . THR A 1 486 ? -40.907 -30.117 59.430 1.00 90.00 486 THR A N 1
ATOM 3897 C CA . THR A 1 486 ? -40.744 -31.377 60.171 1.00 90.00 486 THR A CA 1
ATOM 3898 C C . THR A 1 486 ? -40.569 -31.137 61.670 1.00 90.00 486 THR A C 1
ATOM 3900 O O . THR A 1 486 ? -40.292 -30.030 62.109 1.00 90.00 486 THR A O 1
ATOM 3903 N N . ASN A 1 487 ? -40.772 -32.159 62.501 1.00 91.25 487 ASN A N 1
ATOM 3904 C CA . ASN A 1 487 ? -40.523 -32.015 63.938 1.00 91.25 487 ASN A CA 1
ATOM 3905 C C . ASN A 1 487 ? -39.015 -32.097 64.251 1.00 91.25 487 ASN A C 1
ATOM 3907 O O . ASN A 1 487 ? -38.239 -32.638 63.465 1.00 91.25 487 ASN A O 1
ATOM 3911 N N . ILE A 1 488 ? -38.621 -31.593 65.422 1.00 88.75 488 ILE A N 1
ATOM 3912 C CA . ILE A 1 488 ? -37.214 -31.516 65.853 1.00 88.75 488 ILE A CA 1
ATOM 3913 C C . ILE A 1 488 ? -36.539 -32.896 65.852 1.00 88.75 488 ILE A C 1
ATOM 3915 O O . ILE A 1 488 ? -35.438 -33.045 65.332 1.00 88.75 488 ILE A O 1
ATOM 3919 N N . ALA A 1 489 ? -37.218 -33.933 66.353 1.00 88.12 489 ALA A N 1
ATOM 3920 C CA . ALA A 1 489 ? -36.662 -35.286 66.402 1.00 88.12 489 ALA A CA 1
ATOM 3921 C C . ALA A 1 489 ? -36.362 -35.851 65.002 1.00 88.12 489 ALA A C 1
ATOM 3923 O O . ALA A 1 489 ? -35.325 -36.472 64.784 1.00 88.12 489 ALA A O 1
ATOM 3924 N N . ASN A 1 490 ? -37.252 -35.637 64.035 1.00 88.88 490 ASN A N 1
ATOM 3925 C CA . ASN A 1 490 ? -37.046 -36.056 62.652 1.00 88.88 490 ASN A CA 1
ATOM 3926 C C . ASN A 1 490 ? -35.972 -35.213 61.960 1.00 88.88 490 ASN A C 1
ATOM 3928 O O . ASN A 1 490 ? -35.231 -35.760 61.150 1.00 88.88 490 ASN A O 1
ATOM 3932 N N . TYR A 1 491 ? -35.883 -33.918 62.278 1.00 90.75 491 TYR A N 1
ATOM 3933 C CA . TYR A 1 491 ? -34.845 -33.031 61.754 1.00 90.75 491 TYR A CA 1
ATOM 3934 C C . TYR A 1 491 ? -33.452 -33.502 62.177 1.00 90.75 491 TYR A C 1
ATOM 3936 O O . TYR A 1 491 ? -32.622 -33.796 61.322 1.00 90.75 491 TYR A O 1
ATOM 3944 N N . ILE A 1 492 ? -33.236 -33.687 63.485 1.00 91.12 492 ILE A N 1
ATOM 3945 C CA . ILE A 1 492 ? -31.970 -34.187 64.039 1.00 91.12 492 ILE A CA 1
ATOM 3946 C C . ILE A 1 492 ? -31.629 -35.543 63.425 1.00 91.12 492 ILE A C 1
ATOM 3948 O O . ILE A 1 492 ? -30.535 -35.717 62.901 1.00 91.12 492 ILE A O 1
ATOM 3952 N N . ASN A 1 493 ? -32.572 -36.494 63.422 1.00 91.44 493 ASN A N 1
ATOM 3953 C CA . ASN A 1 493 ? -32.322 -37.807 62.827 1.00 91.44 493 ASN A CA 1
ATOM 3954 C C . ASN A 1 493 ? -31.962 -37.698 61.337 1.00 91.44 493 ASN A C 1
ATOM 3956 O O . ASN A 1 493 ? -31.072 -38.413 60.900 1.00 91.44 493 ASN A O 1
ATOM 3960 N N . GLY A 1 494 ? -32.582 -36.790 60.576 1.00 91.00 494 GLY A N 1
ATOM 3961 C CA . GLY A 1 494 ? -32.199 -36.506 59.190 1.00 91.00 494 GLY A CA 1
ATOM 3962 C C . GLY A 1 494 ? -30.738 -36.069 59.068 1.00 91.00 494 GLY A C 1
ATOM 3963 O O . GLY A 1 494 ? -29.981 -36.696 58.332 1.00 91.00 494 GLY A O 1
ATOM 3964 N N . ARG A 1 495 ? -30.312 -35.086 59.870 1.00 92.31 495 ARG A N 1
ATOM 3965 C CA . ARG A 1 495 ? -28.921 -34.595 59.891 1.00 92.31 495 ARG A CA 1
ATOM 3966 C C . ARG A 1 495 ? -27.922 -35.678 60.301 1.00 92.31 495 ARG A C 1
ATOM 3968 O O . ARG A 1 495 ? -26.871 -35.812 59.681 1.00 92.31 495 ARG A O 1
ATOM 3975 N N . ARG A 1 496 ? -28.276 -36.523 61.277 1.00 93.69 496 ARG A N 1
ATOM 3976 C CA . ARG A 1 496 ? -27.468 -37.694 61.663 1.00 93.69 496 ARG A CA 1
ATOM 3977 C C . ARG A 1 496 ? -27.327 -38.698 60.521 1.00 93.69 496 ARG A C 1
ATOM 3979 O O . ARG A 1 496 ? -26.242 -39.240 60.320 1.00 93.69 496 ARG A O 1
ATOM 3986 N N . ILE A 1 497 ? -28.405 -38.956 59.771 1.00 93.94 497 ILE A N 1
ATOM 3987 C CA . ILE A 1 497 ? -28.344 -39.837 58.601 1.00 93.94 497 ILE A CA 1
ATOM 3988 C C . ILE A 1 497 ? -27.449 -39.225 57.518 1.00 93.94 497 ILE A C 1
ATOM 3990 O O . ILE A 1 497 ? -26.559 -39.922 57.040 1.00 93.94 497 ILE A O 1
ATOM 3994 N N . GLU A 1 498 ? -27.603 -37.942 57.193 1.00 92.25 498 GLU A N 1
ATOM 3995 C CA . GLU A 1 498 ? -26.750 -37.241 56.220 1.00 92.25 498 GLU A CA 1
ATOM 3996 C C . GLU A 1 498 ? -25.261 -37.314 56.601 1.00 92.25 498 GLU A C 1
ATOM 3998 O O . GLU A 1 498 ? -24.430 -37.706 55.778 1.00 92.25 498 GLU A O 1
ATOM 4003 N N . ALA A 1 499 ? -24.924 -37.045 57.866 1.00 91.06 499 ALA A N 1
ATOM 4004 C CA . ALA A 1 499 ? -23.561 -37.187 58.378 1.00 91.06 499 ALA A CA 1
ATOM 4005 C C . ALA A 1 499 ? -23.058 -38.640 58.283 1.00 91.06 499 ALA A C 1
ATOM 4007 O O . ALA A 1 499 ? -21.930 -38.898 57.862 1.00 91.06 499 ALA A O 1
ATOM 4008 N N . SER A 1 500 ? -23.910 -39.622 58.603 1.00 93.06 500 SER A N 1
ATOM 4009 C CA . SER A 1 500 ? -23.547 -41.039 58.490 1.00 93.06 500 SER A CA 1
ATOM 4010 C C . SER A 1 500 ? -23.340 -41.483 57.040 1.00 93.06 500 SER A C 1
ATOM 4012 O O . SER A 1 500 ? -22.468 -42.306 56.781 1.00 93.06 500 SER A O 1
ATOM 4014 N N . MET A 1 501 ? -24.081 -40.922 56.078 1.00 92.69 501 MET A N 1
ATOM 4015 C CA . MET A 1 501 ? -23.894 -41.192 54.650 1.00 92.69 501 MET A CA 1
ATOM 4016 C C . MET A 1 501 ? -22.517 -40.733 54.178 1.00 92.69 501 MET A C 1
ATOM 4018 O O . MET A 1 501 ? -21.899 -41.427 53.375 1.00 92.69 501 MET A O 1
ATOM 4022 N N . GLN A 1 502 ? -22.034 -39.592 54.675 1.00 89.44 502 GLN A N 1
ATOM 4023 C CA . GLN A 1 502 ? -20.689 -39.108 54.379 1.00 89.44 502 GLN A CA 1
ATOM 4024 C C . GLN A 1 502 ? -19.624 -40.054 54.954 1.00 89.44 502 GLN A C 1
ATOM 4026 O O . GLN A 1 502 ? -18.776 -40.546 54.214 1.00 89.44 502 GLN A O 1
ATOM 4031 N N . LEU A 1 503 ? -19.734 -40.420 56.233 1.00 89.81 503 LEU A N 1
ATOM 4032 C CA . LEU A 1 503 ? -18.797 -41.350 56.880 1.00 89.81 503 LEU A CA 1
ATOM 4033 C C . LEU A 1 503 ? -18.794 -42.742 56.234 1.00 89.81 503 LEU A C 1
ATOM 4035 O O . LEU A 1 503 ? -17.745 -43.375 56.134 1.00 89.81 503 LEU A O 1
ATOM 4039 N N . LEU A 1 504 ? -19.947 -43.223 55.764 1.00 90.56 504 LEU A N 1
ATOM 4040 C CA . LEU A 1 504 ? -20.051 -44.496 55.047 1.00 90.56 504 LEU A CA 1
ATOM 4041 C C . LEU A 1 504 ? -19.356 -44.473 53.681 1.00 90.56 504 LEU A C 1
ATOM 4043 O O . LEU A 1 504 ? -18.980 -45.547 53.214 1.00 90.56 504 LEU A O 1
ATOM 4047 N N . ARG A 1 505 ? -19.218 -43.294 53.057 1.00 86.56 505 ARG A N 1
ATOM 4048 C CA . ARG A 1 505 ? -18.513 -43.086 51.781 1.00 86.56 505 ARG A CA 1
ATOM 4049 C C . ARG A 1 505 ? -17.012 -42.897 51.965 1.00 86.56 505 ARG A C 1
ATOM 4051 O O . ARG A 1 505 ? -16.241 -43.371 51.145 1.00 86.56 505 ARG A O 1
ATOM 4058 N N . GLU A 1 506 ? -16.622 -42.172 53.007 1.00 85.69 506 GLU A N 1
ATOM 4059 C CA . GLU A 1 506 ? -15.243 -41.713 53.201 1.00 85.69 506 GLU A CA 1
ATOM 4060 C C . GLU A 1 506 ? -14.408 -42.654 54.079 1.00 85.69 506 GLU A C 1
ATOM 4062 O O . GLU A 1 506 ? -13.185 -42.539 54.105 1.00 85.69 506 GLU A O 1
ATOM 4067 N N . THR A 1 507 ? -15.042 -43.575 54.815 1.00 86.25 507 THR A N 1
ATOM 4068 C CA . THR A 1 507 ? -14.351 -44.429 55.791 1.00 86.25 507 THR A CA 1
ATOM 4069 C C . THR A 1 507 ? -14.813 -45.883 55.747 1.00 86.25 507 THR A C 1
ATOM 4071 O O . THR A 1 507 ? -15.975 -46.180 55.453 1.00 86.25 507 THR A O 1
ATOM 4074 N N . ASP A 1 508 ? -13.924 -46.786 56.171 1.00 85.25 508 ASP A N 1
ATOM 4075 C CA . ASP A 1 508 ? -14.203 -48.218 56.341 1.00 85.25 508 ASP A CA 1
ATOM 4076 C C . ASP A 1 508 ? -14.734 -48.582 57.737 1.00 85.25 508 ASP A C 1
ATOM 4078 O O . ASP A 1 508 ? -15.003 -49.753 58.016 1.00 85.25 508 ASP A O 1
ATOM 4082 N N . SER A 1 509 ? -14.963 -47.591 58.607 1.00 88.94 509 SER A N 1
ATOM 4083 C CA . SER A 1 509 ? -15.492 -47.781 59.965 1.00 88.94 509 SER A CA 1
ATOM 4084 C C . SER A 1 509 ? -16.757 -48.642 59.965 1.00 88.94 509 SER A C 1
ATOM 4086 O O . SER A 1 509 ? -17.575 -48.562 59.038 1.00 88.94 509 SER A O 1
ATOM 4088 N N . LYS A 1 510 ? -16.937 -49.490 60.987 1.00 89.75 510 LYS A N 1
ATOM 4089 C CA . LYS A 1 510 ? -18.097 -50.388 61.039 1.00 89.75 510 LYS A CA 1
ATOM 4090 C C . LYS A 1 510 ? -19.375 -49.562 61.171 1.00 89.75 510 LYS A C 1
ATOM 4092 O O . LYS A 1 510 ? -19.407 -48.546 61.857 1.00 89.75 510 LYS A O 1
ATOM 4097 N N . VAL A 1 511 ? -20.460 -50.040 60.559 1.00 90.19 511 VAL A N 1
ATOM 4098 C CA . VAL A 1 511 ? -21.770 -49.361 60.578 1.00 90.19 511 VAL A CA 1
ATOM 4099 C C . VAL A 1 511 ? -22.249 -49.074 62.005 1.00 90.19 511 VAL A C 1
ATOM 4101 O O . VAL A 1 511 ? -22.849 -48.033 62.252 1.00 90.19 511 VAL A O 1
ATOM 4104 N N . ILE A 1 512 ? -21.965 -49.983 62.941 1.00 91.12 512 ILE A N 1
ATOM 4105 C CA . ILE A 1 512 ? -22.291 -49.802 64.357 1.00 91.12 512 ILE A CA 1
ATOM 4106 C C . ILE A 1 512 ? -21.547 -48.608 64.969 1.00 91.12 512 ILE A C 1
ATOM 4108 O O . ILE A 1 512 ? -22.178 -47.782 65.620 1.00 91.12 512 ILE A O 1
ATOM 4112 N N . ASP A 1 513 ? -20.253 -48.463 64.679 1.00 89.31 513 ASP A N 1
ATOM 4113 C CA . ASP A 1 513 ? -19.419 -47.376 65.196 1.00 89.31 513 ASP A CA 1
ATOM 4114 C C . ASP A 1 513 ? -19.868 -46.030 64.613 1.00 89.31 513 ASP A C 1
ATOM 4116 O O . ASP A 1 513 ? -19.993 -45.048 65.338 1.00 89.31 513 ASP A O 1
ATOM 4120 N N . ILE A 1 514 ? -20.200 -46.001 63.317 1.00 91.81 514 ILE A N 1
ATOM 4121 C CA . ILE A 1 514 ? -20.731 -44.806 62.644 1.00 91.81 514 ILE A CA 1
ATOM 4122 C C . ILE A 1 514 ? -22.080 -44.399 63.245 1.00 91.81 514 ILE A C 1
ATOM 4124 O O . ILE A 1 514 ? -22.291 -43.217 63.507 1.00 91.81 514 ILE A O 1
ATOM 4128 N N . ALA A 1 515 ? -22.981 -45.357 63.487 1.00 91.38 515 ALA A N 1
ATOM 4129 C CA . ALA A 1 515 ? -24.298 -45.083 64.055 1.00 91.38 515 ALA A CA 1
ATOM 4130 C C . ALA A 1 515 ? -24.192 -44.415 65.435 1.00 91.38 515 ALA A C 1
ATOM 4132 O O . ALA A 1 515 ? -24.841 -43.395 65.670 1.00 91.38 515 ALA A O 1
ATOM 4133 N N . PHE A 1 516 ? -23.336 -44.946 66.313 1.00 89.81 516 PHE A N 1
ATOM 4134 C CA . PHE A 1 516 ? -23.085 -44.343 67.622 1.00 89.81 516 PHE A CA 1
ATOM 4135 C C . PHE A 1 516 ? -22.361 -42.997 67.508 1.00 89.81 516 PHE A C 1
ATOM 4137 O O . PHE A 1 516 ? -22.716 -42.059 68.214 1.00 89.81 516 PHE A O 1
ATOM 4144 N N . HIS A 1 517 ? -21.404 -42.862 66.585 1.00 89.44 517 HIS A N 1
ATOM 4145 C CA . HIS A 1 517 ? -20.646 -41.624 66.399 1.00 89.44 517 HIS A CA 1
ATOM 4146 C C . HIS A 1 517 ? -21.522 -40.437 65.976 1.00 89.44 517 HIS A C 1
ATOM 4148 O O . HIS A 1 517 ? -21.334 -39.326 66.465 1.00 89.44 517 HIS A O 1
ATOM 4154 N N . VAL A 1 518 ? -22.516 -40.665 65.112 1.00 90.31 518 VAL A N 1
ATOM 4155 C CA . VAL A 1 518 ? -23.466 -39.611 64.716 1.00 90.31 518 VAL A CA 1
ATOM 4156 C C . VAL A 1 518 ? -24.588 -39.397 65.745 1.00 90.31 518 VAL A C 1
ATOM 4158 O O . VAL A 1 518 ? -25.462 -38.567 65.518 1.00 90.31 518 VAL A O 1
ATOM 4161 N N . GLY A 1 519 ? -24.592 -40.127 66.866 1.00 88.25 519 GLY A N 1
ATOM 4162 C CA . GLY A 1 519 ? -25.501 -39.908 67.995 1.00 88.25 519 GLY A CA 1
ATOM 4163 C C . GLY A 1 519 ? -26.738 -40.814 68.056 1.00 88.25 519 GLY A C 1
ATOM 4164 O O . GLY A 1 519 ? -27.702 -40.467 68.737 1.00 88.25 519 GLY A O 1
ATOM 4165 N N . PHE A 1 520 ? -26.787 -41.949 67.344 1.00 89.38 520 PHE A N 1
ATOM 4166 C CA . PHE A 1 520 ? -27.851 -42.945 67.552 1.00 89.38 520 PHE A CA 1
ATOM 4167 C C . PHE A 1 520 ? -27.516 -43.892 68.707 1.00 89.38 520 PHE A C 1
ATOM 4169 O O . PHE A 1 520 ? -26.525 -44.609 68.651 1.00 89.38 520 PHE A O 1
ATOM 4176 N N . ASP A 1 521 ? -28.421 -44.011 69.679 1.00 87.00 521 ASP A N 1
ATOM 4177 C CA . ASP A 1 521 ? -28.241 -44.905 70.838 1.00 87.00 521 ASP A CA 1
ATOM 4178 C C . ASP A 1 521 ? -28.642 -46.365 70.556 1.00 87.00 521 ASP A C 1
ATOM 4180 O O . ASP A 1 521 ? -28.470 -47.255 71.389 1.00 87.00 521 ASP A O 1
ATOM 4184 N N . ASN A 1 522 ? -29.241 -46.630 69.391 1.00 89.31 522 ASN A N 1
ATOM 4185 C CA . ASN A 1 522 ? -29.762 -47.945 69.032 1.00 89.31 522 ASN A CA 1
ATOM 4186 C C . ASN A 1 522 ? -29.581 -48.229 67.537 1.00 89.31 522 ASN A C 1
ATOM 4188 O O . ASN A 1 522 ? -30.126 -47.530 66.677 1.00 89.31 522 ASN A O 1
ATOM 4192 N N . LEU A 1 523 ? -28.881 -49.325 67.238 1.00 90.19 523 LEU A N 1
ATOM 4193 C CA . LEU A 1 523 ? -28.566 -49.738 65.875 1.00 90.19 523 LEU A CA 1
ATOM 4194 C C . LEU A 1 523 ? -29.819 -50.065 65.046 1.00 90.19 523 LEU A C 1
ATOM 4196 O O . LEU A 1 523 ? -29.941 -49.622 63.909 1.00 90.19 523 LEU A O 1
ATOM 4200 N N . THR A 1 524 ? -30.799 -50.772 65.604 1.00 90.50 524 THR A N 1
ATOM 4201 C CA . THR A 1 524 ? -32.061 -51.089 64.910 1.00 90.50 524 THR A CA 1
ATOM 4202 C C . THR A 1 524 ? -32.835 -49.819 64.547 1.00 90.50 524 THR A C 1
ATOM 4204 O O . THR A 1 524 ? -33.420 -49.718 63.465 1.00 90.50 524 THR A O 1
ATOM 4207 N N . TYR A 1 525 ? -32.817 -48.822 65.436 1.00 90.19 525 TYR A N 1
ATOM 4208 C CA . TYR A 1 525 ? -33.441 -47.522 65.194 1.00 90.19 525 TYR A CA 1
ATOM 4209 C C . TYR A 1 525 ? -32.730 -46.756 64.069 1.00 90.19 525 TYR A C 1
ATOM 4211 O O . TYR A 1 525 ? -33.403 -46.237 63.174 1.00 90.19 525 TYR A O 1
ATOM 4219 N N . PHE A 1 526 ? -31.393 -46.769 64.068 1.00 93.25 526 PHE A N 1
ATOM 4220 C CA . PHE A 1 526 ? -30.566 -46.220 62.994 1.00 93.25 526 PHE A CA 1
ATOM 4221 C C . PHE A 1 526 ? -30.878 -46.866 61.641 1.00 93.25 526 PHE A C 1
ATOM 4223 O O . PHE A 1 526 ? -31.234 -46.156 60.706 1.00 93.25 526 PHE A O 1
ATOM 4230 N N . TYR A 1 527 ? -30.844 -48.199 61.536 1.00 92.19 527 TYR A N 1
ATOM 4231 C CA . TYR A 1 527 ? -31.107 -48.911 60.276 1.00 92.19 527 TYR A CA 1
ATOM 4232 C C . TYR A 1 527 ? -32.476 -48.563 59.683 1.00 92.19 527 TYR A C 1
ATOM 4234 O O . TYR A 1 527 ? -32.602 -48.354 58.475 1.00 92.19 527 TYR A O 1
ATOM 4242 N N . ARG A 1 528 ? -33.509 -48.462 60.528 1.00 90.56 528 ARG A N 1
ATOM 4243 C CA . ARG A 1 528 ? -34.860 -48.094 60.091 1.00 90.56 528 ARG A CA 1
ATOM 4244 C C . ARG A 1 528 ? -34.916 -46.670 59.538 1.00 90.56 528 ARG A C 1
ATOM 4246 O O . ARG A 1 528 ? -35.544 -46.453 58.504 1.00 90.56 528 ARG A O 1
ATOM 4253 N N . HIS A 1 529 ? -34.286 -45.710 60.215 1.00 91.81 529 HIS A N 1
ATOM 4254 C CA . HIS A 1 529 ? -34.251 -44.316 59.759 1.00 91.81 529 HIS A CA 1
ATOM 4255 C C . HIS A 1 529 ? -33.371 -44.130 58.530 1.00 91.81 529 HIS A C 1
ATOM 4257 O O . HIS A 1 529 ? -33.792 -43.460 57.593 1.00 91.81 529 HIS A O 1
ATOM 4263 N N . PHE A 1 530 ? -32.220 -44.797 58.482 1.00 93.44 530 PHE A N 1
ATOM 4264 C CA . PHE A 1 530 ? -31.321 -44.774 57.337 1.00 93.44 530 PHE A CA 1
ATOM 4265 C C . PHE A 1 530 ? -32.020 -45.303 56.083 1.00 93.44 530 PHE A C 1
ATOM 4267 O O . PHE A 1 530 ? -32.044 -44.621 55.060 1.00 93.44 530 PHE A O 1
ATOM 4274 N N . LYS A 1 531 ? -32.689 -46.462 56.176 1.00 91.56 531 LYS A N 1
ATOM 4275 C CA . LYS A 1 531 ? -33.447 -47.035 55.055 1.00 91.56 531 LYS A CA 1
ATOM 4276 C C . LYS A 1 531 ? -34.647 -46.189 54.657 1.00 91.56 531 LYS A C 1
ATOM 4278 O O . LYS A 1 531 ? -34.922 -46.042 53.473 1.00 91.56 531 LYS A O 1
ATOM 4283 N N . LYS A 1 532 ? -35.346 -45.590 55.622 1.00 90.44 532 LYS A N 1
ATOM 4284 C CA . LYS A 1 532 ? -36.455 -44.673 55.334 1.00 90.44 532 LYS A CA 1
ATOM 4285 C C . LYS A 1 532 ? -35.990 -43.410 54.601 1.00 90.44 532 LYS A C 1
ATOM 4287 O O . LYS A 1 532 ? -36.724 -42.907 53.761 1.00 90.44 532 LYS A O 1
ATOM 4292 N N . HIS A 1 533 ? -34.813 -42.893 54.946 1.00 90.56 533 HIS A N 1
ATOM 4293 C CA . HIS A 1 533 ? -34.285 -41.646 54.397 1.00 90.56 533 HIS A CA 1
ATOM 4294 C C . HIS A 1 533 ? -33.590 -41.848 53.043 1.00 90.56 533 HIS A C 1
ATOM 4296 O O . HIS A 1 533 ? -33.753 -41.033 52.145 1.00 90.56 533 HIS A O 1
ATOM 4302 N N . THR A 1 534 ? -32.844 -42.944 52.878 1.00 89.50 534 THR A N 1
ATOM 4303 C CA . THR A 1 534 ? -32.016 -43.194 51.683 1.00 89.50 534 THR A CA 1
ATOM 4304 C C . THR A 1 534 ? -32.608 -44.220 50.715 1.00 89.50 534 THR A C 1
ATOM 4306 O O . THR A 1 534 ? -32.160 -44.307 49.577 1.00 89.50 534 THR A O 1
ATOM 4309 N N . GLY A 1 535 ? -33.587 -45.020 51.151 1.00 90.06 535 GLY A N 1
ATOM 4310 C CA . GLY A 1 535 ? -34.122 -46.170 50.410 1.00 90.06 535 GLY A CA 1
ATOM 4311 C C . GLY A 1 535 ? -33.315 -47.465 50.576 1.00 90.06 535 GLY A C 1
ATOM 4312 O O . GLY A 1 535 ? -33.848 -48.545 50.321 1.00 90.06 535 GLY A O 1
ATOM 4313 N N . TYR A 1 536 ? -32.080 -47.384 51.075 1.00 91.19 536 TYR A N 1
ATOM 4314 C CA . TYR A 1 536 ? -31.137 -48.502 51.179 1.00 91.19 536 TYR A CA 1
ATOM 4315 C C . TYR A 1 536 ? -30.724 -48.744 52.632 1.00 91.19 536 TYR A C 1
ATOM 4317 O O . TYR A 1 536 ? -30.783 -47.847 53.469 1.00 91.19 536 TYR A O 1
ATOM 4325 N N . SER A 1 537 ? -30.284 -49.951 52.973 1.00 92.00 537 SER A N 1
ATOM 4326 C CA . SER A 1 537 ? -29.574 -50.165 54.236 1.00 92.00 537 SER A CA 1
ATOM 4327 C C . SER A 1 537 ? -28.192 -49.486 54.198 1.00 92.00 537 SER A C 1
ATOM 4329 O O . SER A 1 537 ? -27.620 -49.325 53.120 1.00 92.00 537 SER A O 1
ATOM 4331 N N . PRO A 1 538 ? -27.605 -49.123 55.352 1.00 90.69 538 PRO A N 1
ATOM 4332 C CA . PRO A 1 538 ? -26.252 -48.557 55.422 1.00 90.69 538 PRO A CA 1
ATOM 4333 C C . PRO A 1 538 ? -25.187 -49.380 54.676 1.00 90.69 538 PRO A C 1
ATOM 4335 O O . PRO A 1 538 ? -24.281 -48.818 54.066 1.00 90.69 538 PRO A O 1
ATOM 4338 N N . VAL A 1 539 ? -25.311 -50.713 54.708 1.00 89.25 539 VAL A N 1
ATOM 4339 C CA . VAL A 1 539 ? -24.387 -51.645 54.041 1.00 89.25 539 VAL A CA 1
ATOM 4340 C C . VAL A 1 539 ? -24.561 -51.594 52.522 1.00 89.25 539 VAL A C 1
ATOM 4342 O O . VAL A 1 539 ? -23.579 -51.416 51.806 1.00 89.25 539 VAL A O 1
ATOM 4345 N N . GLU A 1 540 ? -25.803 -51.686 52.033 1.00 88.94 540 GLU A N 1
ATOM 4346 C CA . GLU A 1 540 ? -26.121 -51.550 50.601 1.00 88.94 540 GLU A CA 1
ATOM 4347 C C . GLU A 1 540 ? -25.679 -50.177 50.071 1.00 88.94 540 GLU A C 1
ATOM 4349 O O . GLU A 1 540 ? -25.085 -50.066 49.002 1.00 88.94 540 GLU A O 1
ATOM 4354 N N . TYR A 1 541 ? -25.899 -49.122 50.858 1.00 91.25 541 TYR A N 1
ATOM 4355 C CA . TYR A 1 541 ? -25.518 -47.759 50.505 1.00 91.25 541 TYR A CA 1
ATOM 4356 C C . TYR A 1 541 ? -24.000 -47.591 50.342 1.00 91.25 541 TYR A C 1
ATOM 4358 O O . TYR A 1 541 ? -23.553 -46.926 49.402 1.00 91.25 541 TYR A O 1
ATOM 4366 N N . ARG A 1 542 ? -23.190 -48.220 51.207 1.00 88.88 542 ARG A N 1
ATOM 4367 C CA . ARG A 1 542 ? -21.723 -48.225 51.078 1.00 88.88 542 ARG A CA 1
ATOM 4368 C C . ARG A 1 542 ? -21.271 -48.911 49.786 1.00 88.88 542 ARG A C 1
ATOM 4370 O O . ARG A 1 542 ? -20.418 -48.372 49.088 1.00 88.88 542 ARG A O 1
ATOM 4377 N N . GLN A 1 543 ? -21.872 -50.046 49.432 1.00 85.50 543 GLN A N 1
ATOM 4378 C CA . GLN A 1 543 ? -21.532 -50.784 48.207 1.00 85.50 543 GLN A CA 1
ATOM 4379 C C . GLN A 1 543 ? -21.824 -49.968 46.940 1.00 85.50 543 GLN A C 1
ATOM 4381 O O . GLN A 1 543 ? -20.972 -49.866 46.058 1.00 85.50 543 GLN A O 1
ATOM 4386 N N . ILE A 1 544 ? -22.994 -49.325 46.879 1.00 84.00 544 ILE A N 1
ATOM 4387 C CA . ILE A 1 544 ? -23.391 -48.480 45.741 1.00 84.00 544 ILE A CA 1
ATOM 4388 C C . ILE A 1 544 ? -22.472 -47.258 45.618 1.00 84.00 544 ILE A C 1
ATOM 4390 O O . ILE A 1 544 ? -22.073 -46.875 44.518 1.00 84.00 544 ILE A O 1
ATOM 4394 N N . SER A 1 545 ? -22.115 -46.646 46.748 1.00 73.75 545 SER A N 1
ATOM 4395 C CA . SER A 1 545 ? -21.264 -45.454 46.757 1.00 73.75 545 SER A CA 1
ATOM 4396 C C . SER A 1 545 ? -19.812 -45.750 46.355 1.00 73.75 545 SER A C 1
ATOM 4398 O O . SER A 1 545 ? -19.182 -44.917 45.704 1.00 73.75 545 SER A O 1
ATOM 4400 N N . GLY A 1 546 ? -19.289 -46.931 46.704 1.00 65.69 546 GLY A N 1
ATOM 4401 C CA . GLY A 1 546 ? -17.950 -47.377 46.305 1.00 65.69 546 GLY A CA 1
ATOM 4402 C C . GLY A 1 546 ? -17.803 -47.516 44.786 1.00 65.69 546 GLY A C 1
ATOM 4403 O O . GLY A 1 546 ? -16.889 -46.934 44.208 1.00 65.69 546 GLY A O 1
ATOM 4404 N N . MET A 1 547 ? -18.770 -48.159 44.116 1.00 60.38 547 MET A N 1
ATOM 4405 C CA . MET A 1 547 ? -18.752 -48.337 42.651 1.00 60.38 547 MET A CA 1
ATOM 4406 C C . MET A 1 547 ? -18.744 -47.008 41.877 1.00 60.38 547 MET A C 1
ATOM 4408 O O . MET A 1 547 ? -18.082 -46.896 40.850 1.00 60.38 547 MET A O 1
ATOM 4412 N N . ALA A 1 548 ? -19.444 -45.977 42.362 1.00 57.44 548 ALA A N 1
ATOM 4413 C CA . ALA A 1 548 ? -19.462 -44.660 41.714 1.00 57.44 548 ALA A CA 1
ATOM 4414 C C . ALA A 1 548 ? -18.133 -43.888 41.856 1.00 57.44 548 ALA A C 1
ATOM 4416 O O . ALA A 1 548 ? -17.849 -42.993 41.058 1.00 57.44 548 ALA A O 1
ATOM 4417 N N . THR A 1 549 ? -17.331 -44.223 42.869 1.00 56.34 549 THR A N 1
ATOM 4418 C CA . THR A 1 549 ? -16.048 -43.564 43.151 1.00 56.34 549 THR A CA 1
ATOM 4419 C C . THR A 1 549 ? -14.917 -44.193 42.327 1.00 56.34 549 THR A C 1
ATOM 4421 O O . THR A 1 549 ? -14.085 -43.460 41.793 1.00 56.34 549 THR A O 1
ATOM 4424 N N . ASP A 1 550 ? -14.953 -45.513 42.113 1.00 56.47 550 ASP A N 1
ATOM 4425 C CA . ASP A 1 550 ? -14.015 -46.223 41.225 1.00 56.47 550 ASP A CA 1
ATOM 4426 C C . ASP A 1 550 ? -14.199 -45.846 39.744 1.00 56.47 550 ASP A C 1
ATOM 4428 O O . ASP A 1 550 ? -13.219 -45.676 39.022 1.00 56.47 550 ASP A O 1
ATOM 4432 N N . ILE A 1 551 ? -15.440 -45.611 39.294 1.00 56.66 551 ILE A N 1
ATOM 4433 C CA . ILE A 1 551 ? -15.721 -45.160 37.915 1.00 56.66 551 ILE A CA 1
ATOM 4434 C C . ILE A 1 551 ? -15.154 -43.755 37.647 1.00 56.66 551 ILE A C 1
ATOM 4436 O O . ILE A 1 551 ? -14.666 -43.496 36.551 1.00 56.66 551 ILE A O 1
ATOM 4440 N N . ARG A 1 552 ? -15.188 -42.843 38.632 1.00 51.78 552 ARG A N 1
ATOM 4441 C CA . ARG A 1 552 ? -14.606 -41.494 38.487 1.00 51.78 552 ARG A CA 1
ATOM 4442 C C . ARG A 1 552 ? -13.080 -41.510 38.486 1.00 51.78 552 ARG A C 1
ATOM 4444 O O . ARG A 1 552 ? -12.488 -40.805 37.682 1.00 51.78 552 ARG A O 1
ATOM 4451 N N . LYS A 1 553 ? -12.452 -42.343 39.322 1.00 52.00 553 LYS A N 1
ATOM 4452 C CA . LYS A 1 553 ? -10.988 -42.490 39.336 1.00 52.00 553 LYS A CA 1
ATOM 4453 C C . LYS A 1 553 ? -10.433 -42.993 38.001 1.00 52.00 553 LYS A C 1
ATOM 4455 O O . LYS A 1 553 ? -9.395 -42.517 37.578 1.00 52.00 553 LYS A O 1
ATOM 4460 N N . HIS A 1 554 ? -11.142 -43.889 37.314 1.00 53.09 554 HIS A N 1
ATOM 4461 C CA . HIS A 1 554 ? -10.736 -44.359 35.985 1.00 53.09 554 HIS A CA 1
ATOM 4462 C C . HIS A 1 554 ? -11.024 -43.383 34.832 1.00 53.09 554 HIS A C 1
ATOM 4464 O O . HIS A 1 554 ? -10.527 -43.620 33.741 1.00 53.09 554 HIS A O 1
ATOM 4470 N N . MET A 1 555 ? -11.792 -42.305 35.036 1.00 49.84 555 MET A N 1
ATOM 4471 C CA . MET A 1 555 ? -11.975 -41.257 34.014 1.00 49.84 555 MET A CA 1
ATOM 4472 C C . MET A 1 555 ? -10.977 -40.099 34.156 1.00 49.84 555 MET A C 1
ATOM 4474 O O . MET A 1 555 ? -10.710 -39.439 33.162 1.00 49.84 555 MET A O 1
ATOM 4478 N N . ASP A 1 556 ? -10.427 -39.863 35.351 1.00 48.62 556 ASP A N 1
ATOM 4479 C CA . ASP A 1 556 ? -9.445 -38.793 35.597 1.00 48.62 556 ASP A CA 1
ATOM 4480 C C . ASP A 1 556 ? -7.985 -39.222 35.304 1.00 48.62 556 ASP A C 1
ATOM 4482 O O . ASP A 1 556 ? -7.107 -38.367 35.260 1.00 48.62 556 ASP A O 1
ATOM 4486 N N . ASP A 1 557 ? -7.714 -40.520 35.099 1.00 49.22 557 ASP A N 1
ATOM 4487 C CA . ASP A 1 557 ? -6.380 -41.049 34.740 1.00 49.22 557 ASP A CA 1
ATOM 4488 C C . ASP A 1 557 ? -6.134 -41.108 33.206 1.00 49.22 557 ASP A C 1
ATOM 4490 O O . ASP A 1 557 ? -5.024 -41.437 32.782 1.00 49.22 557 ASP A O 1
ATOM 4494 N N . ASP A 1 558 ? -7.144 -40.786 32.381 1.00 46.72 558 ASP A N 1
ATOM 4495 C CA . ASP A 1 558 ? -7.109 -40.855 30.904 1.00 46.72 558 ASP A CA 1
ATOM 4496 C C . ASP A 1 558 ? -7.074 -39.469 30.193 1.00 46.72 558 ASP A C 1
ATOM 4498 O O . ASP A 1 558 ? -7.095 -39.423 28.960 1.00 46.72 558 ASP A O 1
ATOM 4502 N N . ASP A 1 559 ? -6.961 -38.355 30.934 1.00 39.69 559 ASP A N 1
ATOM 4503 C CA . ASP A 1 559 ? -6.756 -36.972 30.430 1.00 39.69 559 ASP A CA 1
ATOM 4504 C C . ASP A 1 559 ? -5.431 -36.374 30.954 1.00 39.69 559 ASP A C 1
ATOM 4506 O O . ASP A 1 559 ? -4.783 -35.595 30.205 1.00 39.69 559 ASP A O 1
#

pLDDT: mean 79.84, std 15.76, range [26.52, 97.94]

Radius of gyration: 43.28 Å; chains: 1; bounding box: 88×100×117 Å

Secondary structure (DSSP, 8-state):
----------HHHHHHHHHHHHHHHHHHHHH----TTS-TTEEE--EEEEEEE-SSSGGGSTT---TTSPEEEESB--HHHHTTSTT-EEEEEEEEEE---GGGSSSEEEEEEESB-SEEEEEETTEEEEEES-PPPTT-TT-S---TTS-EEEEEEGGGS-TTS-EEEEEEEEEESB-SB-S--EEEEHHHHHHHHHHHHHHHHHHHTHHHHHHHHHHHHHHHHHHHTT-HHHHHHHHHHHHHHHHHHHHHHT-S--S-HHHHHHHHHHHHHHHHHHHHHHHHHHHT---HHHHHHHHHHHHHHHHHHHH--SHHHIIIIIHHHHHHHHHHHHHHHHHHHHHHHHH-HHHHTTHHHHHHHHHHHHHHHHHHHHTT-GGGHHHHHHHHHHHHHHHHHHHHHHHHHHHHHHHHHHHHHHHHHHHHHHHHHHHS----PPPPHHHHHHHHHHHHHHSTTSPP-HHHHHHHTT--HHHHHHHHHHHHSS-HHHHHHHHHHHHHHHHHHH----HHHHHHHTT-S-HHHHHHHHHHHHSS-HHHHHHHHHHHHHHHHHHHS--